Protein 2R5V (pdb70)

Foldseek 3Di:
DQWAFLAWEKEAQDAVVVVVCCCQLQNWWWFWWADDPFWTWTWTDAARYTYIYIYTPDPVDPSVVLCVQANMATAEREIEDADAQVLLVQLVVLPWAFDAHWDAPAVAFTWGKTCAFKRHIYIYGHDPPPDRDDDTRIDGHPPTGRPPNPLRHFNYWQAWEKQAEPPCAVVNQVSCCRNQVWDWDDWDWEDDPQWIKTWIWTAHPNNRYIYIYIYTDPVTDDDDSNLLCVLRVHMHTQEIETEDQDQLSNLVSSVVSPWAWFAFDVVCLVPPCVPDPDDPDDSVSCNVRVWDWDAAPQGIKIKTWTFDPGPSRGHTYMYMYDPGHSDDDRVVVNRRVNSVCVVPVD/DQWAFQAWEKEAQDAVVVVVCCCLQPVWAWAWWADDPFKTWTWTDAANYTYIYIYTPDCPPVSVVLCVQANIATAEREIEDQDDQVLLCQLVVLPWAFDAHWQPLVWTWGKTDAFDRHIYIYTYDPDDRRIDGHHLHFNYWQAWEKEAEPPCQVVNQVSCCRRQVWDFDDWDWADAPQWIKTWTWTAHPNLRYIYIYIYTDPVTDDDDSNLLCVLRVHMHTQEIETEDQDVLVSLVVSVVSPWAWFAFDPVLLVPPVVPDDDDDDDSVSCNVRVWDKFADPQGIKIKTWTFAPGPSRGHTYMYMYDPGHSDDGNVNRNRRVNSVVVVVPD

Sequence (676 aa):
QNFEIDYVEMYVENLEVAAFSWVDKYAFAVAGTSRSADHRSIALRQGQVTLVLTEPTSDRHPAAAYLQTHGDGVADIAMATSDVAAAYEAAVRAGAEAVRAPGQHSAAVTTATIGGFGDVVHTLIQRDGTSAELPPGFTGSMDVTNHGKGDVDLLGIDHFAICLNAGDLGPTVEYYERALGFRQIFDEHIVVGAQAMNSTVVQSASGAVTLTLIEPDRNADPGQIDEFLKDHQGAGVQHIAFNSNDAVRAVKALSERGVEFLKTPGAYYDLLGERITLQTHSLDDLRATNVLADEDHGGQLFQIFTASTHPRHTIFFEVIERQGAGTFGSSNIKALYEAVELERTGQNFEIDYVEMYVENLEVAAFSWVDKYAFAVAGTSRSADHRSIALRQGQVTLVLTEPTSDRHPAAAYLQTHGDGVADIAMATSDVAAAYEAAVRAGAEAVRAPGQHAVTTATIGGFGDVVHTLIQRELPPGFTGSMVDLLGIDHFAICLNAGDLGPTVEYYERALGFRQIFDEHIVVGAQAMNSTVVQSASGAVTLTLIEPDRNADPGQIDEFLKDHQGAGVQHIAFNSNDAVRAVKALSERGVEFLKTPGAYYDLLGERITLQTHSLDDLRATNVLADEDHGGQLFQIFTASTHPRHTIFFEVIERQGAGTFGSSNIKALYEAVELERTG

B-factor: mean 39.35, std 10.29, range [14.5, 80.98]

Radius of gyration: 30.49 Å; Cα contacts (8 Å, |Δi|>4): 1644; chains: 2; bounding box: 96×72×50 Å

Organism: Amycolatopsis orientalis (NCBI:txid31958)

Nearest PDB structures (foldseek):
  2r5v-assembly1_A  TM=1.003E+00  e=2.614E-77  Amycolatopsis orientalis
  2r5v-assembly2_B  TM=9.980E-01  e=3.393E-68  Amycolatopsis orientalis
  7yvv-assembly1_A  TM=9.530E-01  e=2.381E-45  Amycolatopsis sp. Hca4
  1t47-assembly1_B  TM=8.777E-01  e=1.264E-37  Streptomyces avermitilis
  1cjx-assembly1_D  TM=8.954E-01  e=1.662E-30  Pseudomonas fluorescens

Secondary structure (DSSP, 8-state):
---EEEEEEEE-S-HHHHHHHHHHHH--EEEEEEEETTEEEEEEEETTEEEEEEEESSTTSHHHHHHHHHSSEEEEEEEEES-HHHHHHHHHHTT--EEEEEE----PPPEEEEE-STT-EEEEEE--SSS--PPTT-EE-S----TT-TT----EEEEEEEE--TT-HHHHHHHHHHHH--EEEEEEEEEETTEEEEEEEEE-TTS--EEEEEEE-TTSB--HHHHHHHHHTSSEEEEEEEE-S-HHHHHHHHHHTT--B----HHHHHTTTTT---SSS-HHHHHHHT-EEEEETTEEEEEEEBPP-STTS--EEEEEEEEB--S--HHHHHHHHHHHHHHHH-/---EEEEEEEE-S-HHHHHHHHHHHH--EEEEEEE-SSEEEEEEEETTEEEEEEEESSTTSHHHHHHHHHSSEEEEEEEEES-HHHHHHHHHHTT--EEEEEEE---EEEEEE-STT-EEEEEE----TT-EE------EEEEEEEE--TT-HHHHHHHHHHHH--EEEEEEEEEETTEEEEEEEEE-TTS--EEEEEEE-TTSB--HHHHHHHHHTSSEEEEEEEE-S-HHHHHHHHHHTTPPBPP--HHHHHHHHHH---SSS-HHHHHHHT-EEEEETTEEEEEEEB---STTS--EEEEEEEEB--S--HHHHHHHHHHHHHHHH-

InterPro domains:
  IPR004360 Glyoxalase/fosfomycin resistance/dioxygenase domain [PF00903] (158-277)
  IPR005956 4-hydroxyphenylpyruvate dioxygenase [PIRSF009283] (2-348)
  IPR005956 4-hydroxyphenylpyruvate dioxygenase [PTHR11959] (5-348)
  IPR005956 4-hydroxyphenylpyruvate dioxygenase [TIGR01263] (5-350)
  IPR029068 Glyoxalase/Bleomycin resistance protein/Dihydroxybiphenyl dioxygenase [G3DSA:3.10.180.10] (1-152)
  IPR029068 Glyoxalase/Bleomycin resistance protein/Dihydroxybiphenyl dioxygenase [G3DSA:3.10.180.10] (154-357)
  IPR029068 Glyoxalase/Bleomycin resistance protein/Dihydroxybiphenyl dioxygenase [SSF54593] (4-339)
  IPR037523 Vicinal oxygen chelate (VOC), core domain [PS51819] (5-129)
  IPR037523 Vicinal oxygen chelate (VOC), core domain [PS51819] (158-309)
  IPR041735 4-hydroxyphenylpyruvate dioxygenase, C-terminal [cd07250] (156-343)
  IPR041736 4-hydroxyphenylpyruvate dioxygenase, N-terminal [cd08342] (6-141)

Solvent-accessible surface area: 27425 Å² total; per-residue (Å²): 76,96,9,82,39,22,20,0,26,9,25,2,100,59,16,117,97,11,2,102,46,18,20,89,52,15,3,0,8,59,5,5,52,17,172,60,106,40,31,91,3,13,0,0,37,21,46,94,2,4,0,3,0,1,21,21,66,40,135,84,23,92,0,25,69,14,13,156,48,6,8,36,3,3,5,7,0,0,0,11,2,79,76,0,52,50,8,30,90,47,0,44,142,33,4,7,110,55,70,84,57,42,24,97,98,82,131,16,58,34,8,0,9,0,4,19,8,54,68,1,35,0,12,0,0,62,32,123,70,122,75,59,91,32,4,39,44,31,102,56,49,32,112,57,71,26,164,51,96,68,72,2,79,1,67,10,20,20,5,0,0,0,0,4,27,20,40,53,18,47,65,18,13,25,28,0,63,109,9,12,42,4,179,86,57,36,86,35,98,6,67,6,79,68,15,9,2,43,11,13,4,0,39,4,84,47,37,30,0,8,0,15,0,5,19,10,18,145,150,36,86,109,20,18,2,50,78,11,20,143,42,6,103,18,10,0,5,7,5,0,0,1,31,9,101,42,0,7,134,4,6,101,7,0,56,153,64,47,8,81,28,8,62,13,77,37,66,33,4,103,137,2,55,106,97,11,108,40,135,70,28,52,54,104,47,0,94,79,8,39,0,3,1,15,81,24,181,35,20,8,1,0,5,3,3,8,15,19,105,12,121,65,123,7,12,14,23,2,4,0,2,61,73,52,4,44,24,12,6,63,30,0,20,87,12,5,8,66,7,10,48,80,93,91,113,84,73,94,6,82,37,22,22,0,28,10,21,2,100,76,3,91,102,19,5,128,31,21,49,56,64,21,33,4,66,81,6,4,67,24,110,37,5,17,36,65,3,20,0,0,58,20,41,133,1,3,0,3,0,0,37,22,56,12,105,80,25,90,0,28,70,14,14,158,52,5,7,35,2,3,4,8,0,0,0,11,3,78,72,0,57,55,10,30,57,41,0,55,178,43,64,8,117,38,51,36,48,42,16,61,125,122,43,41,21,0,14,0,8,18,11,57,70,2,34,1,12,0,0,71,97,154,32,5,34,61,28,105,59,89,89,58,94,3,63,9,21,18,4,0,0,0,0,3,72,40,56,60,16,48,84,17,15,69,46,0,50,172,4,13,44,5,177,88,56,40,87,38,98,6,64,3,68,74,13,10,1,42,10,14,5,0,36,3,87,45,36,29,0,6,0,14,0,4,18,4,13,145,144,32,83,102,20,19,3,32,69,13,21,132,43,6,106,25,10,0,3,8,4,0,0,2,30,9,103,48,0,5,78,3,5,119,32,0,53,119,96,50,12,88,31,9,60,16,80,38,64,33,0,106,130,2,55,133,94,8,112,40,140,64,25,53,58,103,51,0,88,79,8,38,0,3,0,13,81,30,174,38,22,11,0,0,4,3,2,8,16,19,121,11,118,69,126,6,12,16,20,2,5,0,1,62,72,52,7,42,25,12,3,66,29,0,20,90,12,6,8,69,9,18,43,78,95,95,108,84

CATH classification: 3.10.180.10 (+1 more: 3.10.180.10)

Structure (mmCIF, N/CA/C/O backbone):
data_2R5V
#
_entry.id   2R5V
#
_cell.length_a   106.369
_cell.length_b   106.369
_cell.length_c   75.951
_cell.angle_alpha   90.000
_cell.angle_beta   90.000
_cell.angle_gamma   90.000
#
_symmetry.space_group_name_H-M   'P 41'
#
loop_
_entity.id
_entity.type
_entity.pdbx_description
1 polymer PCZA361.1
2 non-polymer 'COBALT (II) ION'
3 non-polymer '(2S)-hydroxy(4-hydroxyphenyl)ethanoic acid'
4 non-polymer 'PHOSPHATE ION'
5 water water
#
loop_
_atom_site.group_PDB
_atom_site.id
_atom_site.type_symbol
_atom_site.label_atom_id
_atom_site.label_alt_id
_atom_site.label_comp_id
_atom_site.label_asym_id
_atom_site.label_entity_id
_atom_site.label_seq_id
_atom_site.pdbx_PDB_ins_code
_atom_site.Cartn_x
_atom_site.Cartn_y
_atom_site.Cartn_z
_atom_site.occupancy
_atom_site.B_iso_or_equiv
_atom_site.auth_seq_id
_atom_site.auth_comp_id
_atom_site.auth_asym_id
_atom_site.auth_atom_id
_atom_site.pdbx_PDB_model_num
ATOM 1 N N . GLN A 1 2 ? -11.004 51.927 58.586 1.00 63.74 2 GLN A N 1
ATOM 2 C CA . GLN A 1 2 ? -11.759 52.793 57.621 1.00 63.18 2 GLN A CA 1
ATOM 3 C C . GLN A 1 2 ? -13.093 52.147 57.289 1.00 62.32 2 GLN A C 1
ATOM 4 O O . GLN A 1 2 ? -13.340 51.025 57.686 1.00 62.45 2 GLN A O 1
ATOM 5 N N . ASN A 1 3 ? -13.935 52.852 56.535 1.00 61.66 3 ASN A N 1
ATOM 6 C CA . ASN A 1 3 ? -15.259 52.330 56.156 1.00 59.72 3 ASN A CA 1
ATOM 7 C C . ASN A 1 3 ? -15.643 52.563 54.671 1.00 56.30 3 ASN A C 1
ATOM 8 O O . ASN A 1 3 ? -16.431 53.532 54.312 1.00 56.94 3 ASN A O 1
ATOM 13 N N . PHE A 1 4 ? -15.160 51.616 53.853 1.00 48.70 4 PHE A N 1
ATOM 14 C CA . PHE A 1 4 ? -14.869 51.856 52.478 1.00 41.90 4 PHE A CA 1
ATOM 15 C C . PHE A 1 4 ? -16.081 51.828 51.630 1.00 40.66 4 PHE A C 1
ATOM 16 O O . PHE A 1 4 ? -16.934 50.928 51.738 1.00 40.08 4 PHE A O 1
ATOM 24 N N . GLU A 1 5 ? -16.140 52.844 50.775 1.00 39.11 5 GLU A N 1
ATOM 25 C CA . GLU A 1 5 ? -17.116 52.988 49.726 1.00 37.90 5 GLU A CA 1
ATOM 26 C C . GLU A 1 5 ? -16.315 53.227 48.472 1.00 36.32 5 GLU A C 1
ATOM 27 O O . GLU A 1 5 ? -15.210 53.781 48.550 1.00 35.56 5 GLU A O 1
ATOM 33 N N . ILE A 1 6 ? -16.892 52.892 47.305 1.00 35.26 6 ILE A N 1
ATOM 34 C CA . ILE A 1 6 ? -16.260 53.232 46.022 1.00 34.49 6 ILE A CA 1
ATOM 35 C C . ILE A 1 6 ? -16.390 54.723 45.796 1.00 34.70 6 ILE A C 1
ATOM 36 O O . ILE A 1 6 ? -17.469 55.251 45.693 1.00 35.49 6 ILE A O 1
ATOM 41 N N . ASP A 1 7 ? -15.276 55.423 45.798 1.00 34.79 7 ASP A N 1
ATOM 42 C CA . ASP A 1 7 ? -15.309 56.779 45.348 1.00 34.00 7 ASP A CA 1
ATOM 43 C C . ASP A 1 7 ? -15.387 56.828 43.798 1.00 32.56 7 ASP A C 1
ATOM 44 O O . ASP A 1 7 ? -16.270 57.454 43.267 1.00 33.53 7 ASP A O 1
ATOM 49 N N . TYR A 1 8 ? -14.494 56.138 43.081 1.00 30.19 8 TYR A N 1
ATOM 50 C CA . TYR A 1 8 ? -14.515 56.125 41.625 1.00 27.60 8 TYR A CA 1
ATOM 51 C C . TYR A 1 8 ? -13.628 54.962 41.228 1.00 27.45 8 TYR A C 1
ATOM 52 O O . TYR A 1 8 ? -12.807 54.452 42.050 1.00 24.88 8 TYR A O 1
ATOM 61 N N . VAL A 1 9 ? -13.777 54.588 39.945 1.00 26.59 9 VAL A N 1
ATOM 62 C CA . VAL A 1 9 ? -12.978 53.637 39.275 1.00 27.17 9 VAL A CA 1
ATOM 63 C C . VAL A 1 9 ? -12.267 54.373 38.161 1.00 28.10 9 VAL A C 1
ATOM 64 O O . VAL A 1 9 ? -12.918 54.996 37.320 1.00 28.78 9 VAL A O 1
ATOM 68 N N . GLU A 1 10 ? -10.947 54.256 38.119 1.00 27.72 10 GLU A N 1
ATOM 69 C CA . GLU A 1 10 ? -10.151 54.909 37.114 1.00 28.64 10 GLU A CA 1
ATOM 70 C C . GLU A 1 10 ? -9.661 53.898 36.099 1.00 28.70 10 GLU A C 1
ATOM 71 O O . GLU A 1 10 ? -9.030 52.893 36.447 1.00 28.59 10 GLU A O 1
ATOM 77 N N . MET A 1 11 ? -9.972 54.153 34.821 1.00 29.07 11 MET A N 1
ATOM 78 C CA . MET A 1 11 ? -9.337 53.407 33.699 1.00 29.84 11 MET A CA 1
ATOM 79 C C . MET A 1 11 ? -8.338 54.272 32.963 1.00 27.68 11 MET A C 1
ATOM 80 O O . MET A 1 11 ? -8.560 55.488 32.784 1.00 28.15 11 MET A O 1
ATOM 85 N N . TYR A 1 12 ? -7.230 53.663 32.579 1.00 27.19 12 TYR A N 1
ATOM 86 C CA . TYR A 1 12 ? -6.222 54.302 31.737 1.00 26.98 12 TYR A CA 1
ATOM 87 C C . TYR A 1 12 ? -6.601 54.028 30.307 1.00 27.32 12 TYR A C 1
ATOM 88 O O . TYR A 1 12 ? -6.947 52.897 29.974 1.00 25.92 12 TYR A O 1
ATOM 97 N N . VAL A 1 13 ? -6.583 55.071 29.471 1.00 27.16 13 VAL A N 1
ATOM 98 C CA . VAL A 1 13 ? -7.080 54.927 28.098 1.00 28.11 13 VAL A CA 1
ATOM 99 C C . VAL A 1 13 ? -6.098 55.489 27.034 1.00 28.72 13 VAL A C 1
ATOM 100 O O . VAL A 1 13 ? -5.413 56.502 27.293 1.00 27.98 13 VAL A O 1
ATOM 104 N N . GLU A 1 14 ? -6.031 54.824 25.879 1.00 28.77 14 GLU A N 1
ATOM 105 C CA . GLU A 1 14 ? -5.188 55.286 24.740 1.00 32.03 14 GLU A CA 1
ATOM 106 C C . GLU A 1 14 ? -5.726 56.586 24.132 1.00 30.24 14 GLU A C 1
ATOM 107 O O . GLU A 1 14 ? -4.997 57.375 23.595 1.00 30.73 14 GLU A O 1
ATOM 113 N N . ASN A 1 15 ? -7.041 56.707 24.142 1.00 29.63 15 ASN A N 1
ATOM 114 C CA . ASN A 1 15 ? -7.720 57.744 23.429 1.00 29.22 15 ASN A CA 1
ATOM 115 C C . ASN A 1 15 ? -8.934 58.214 24.259 1.00 28.07 15 ASN A C 1
ATOM 116 O O . ASN A 1 15 ? -10.003 57.526 24.369 1.00 28.09 15 ASN A O 1
ATOM 121 N N . LEU A 1 16 ? -8.790 59.402 24.795 1.00 27.17 16 LEU A N 1
ATOM 122 C CA . LEU A 1 16 ? -9.787 59.935 25.700 1.00 28.87 16 LEU A CA 1
ATOM 123 C C . LEU A 1 16 ? -11.190 60.130 25.089 1.00 29.67 16 LEU A C 1
ATOM 124 O O . LEU A 1 16 ? -12.224 59.738 25.697 1.00 30.65 16 LEU A O 1
ATOM 129 N N . GLU A 1 17 ? -11.212 60.723 23.897 1.00 28.68 17 GLU A N 1
ATOM 130 C CA . GLU A 1 17 ? -12.456 61.105 23.242 1.00 30.25 17 GLU A CA 1
ATOM 131 C C . GLU A 1 17 ? -13.181 59.853 22.691 1.00 29.95 17 GLU A C 1
ATOM 132 O O . GLU A 1 17 ? -14.378 59.800 22.754 1.00 30.81 17 GLU A O 1
ATOM 138 N N . VAL A 1 18 ? -12.456 58.813 22.273 1.00 29.60 18 VAL A N 1
ATOM 139 C CA . VAL A 1 18 ? -13.081 57.591 21.867 1.00 30.12 18 VAL A CA 1
ATOM 140 C C . VAL A 1 18 ? -13.645 56.888 23.120 1.00 30.51 18 VAL A C 1
ATOM 141 O O . VAL A 1 18 ? -14.781 56.377 23.099 1.00 32.00 18 VAL A O 1
ATOM 145 N N . ALA A 1 19 ? -12.884 56.844 24.223 1.00 29.86 19 ALA A N 1
ATOM 146 C CA . ALA A 1 19 ? -13.368 56.098 25.391 1.00 28.39 19 ALA A CA 1
ATOM 147 C C . ALA A 1 19 ? -14.538 56.790 26.073 1.00 28.76 19 ALA A C 1
ATOM 148 O O . ALA A 1 19 ? -15.515 56.144 26.458 1.00 30.50 19 ALA A O 1
ATOM 150 N N . ALA A 1 20 ? -14.467 58.100 26.203 1.00 28.34 20 ALA A N 1
ATOM 151 C CA . ALA A 1 20 ? -15.469 58.846 26.942 1.00 29.94 20 ALA A CA 1
ATOM 152 C C . ALA A 1 20 ? -16.834 58.695 26.255 1.00 32.17 20 ALA A C 1
ATOM 153 O O . ALA A 1 20 ? -17.882 58.460 26.912 1.00 32.59 20 ALA A O 1
ATOM 155 N N . PHE A 1 21 ? -16.821 58.812 24.924 1.00 32.24 21 PHE A N 1
ATOM 156 C CA . PHE A 1 21 ? -18.074 58.798 24.182 1.00 32.67 21 PHE A CA 1
ATOM 157 C C . PHE A 1 21 ? -18.537 57.421 23.893 1.00 32.94 21 PHE A C 1
ATOM 158 O O . PHE A 1 21 ? -19.680 57.228 23.593 1.00 34.19 21 PHE A O 1
ATOM 166 N N . SER A 1 22 ? -17.677 56.438 24.068 1.00 34.00 22 SER A N 1
ATOM 167 C CA . SER A 1 22 ? -18.151 55.061 24.058 1.00 34.66 22 SER A CA 1
ATOM 168 C C . SER A 1 22 ? -19.041 54.788 25.305 1.00 34.73 22 SER A C 1
ATOM 169 O O . SER A 1 22 ? -20.101 54.183 25.216 1.00 33.34 22 SER A O 1
ATOM 172 N N . TRP A 1 23 ? -18.636 55.318 26.464 1.00 33.99 23 TRP A N 1
ATOM 173 C CA . TRP A 1 23 ? -19.431 55.191 27.704 1.00 31.92 23 TRP A CA 1
ATOM 174 C C . TRP A 1 23 ? -20.691 56.074 27.670 1.00 31.89 23 TRP A C 1
ATOM 175 O O . TRP A 1 23 ? -21.772 55.634 28.077 1.00 28.54 23 TRP A O 1
ATOM 186 N N . VAL A 1 24 ? -20.542 57.327 27.241 1.00 31.98 24 VAL A N 1
ATOM 187 C CA . VAL A 1 24 ? -21.716 58.162 26.952 1.00 33.50 24 VAL A CA 1
ATOM 188 C C . VAL A 1 24 ? -22.742 57.516 25.983 1.00 35.00 24 VAL A C 1
ATOM 189 O O . VAL A 1 24 ? -23.909 57.369 26.309 1.00 35.76 24 VAL A O 1
ATOM 193 N N . ASP A 1 25 ? -22.289 57.109 24.811 1.00 37.40 25 ASP A N 1
ATOM 194 C CA . ASP A 1 25 ? -23.174 56.638 23.738 1.00 39.88 25 ASP A CA 1
ATOM 195 C C . ASP A 1 25 ? -23.762 55.242 23.982 1.00 38.45 25 ASP A C 1
ATOM 196 O O . ASP A 1 25 ? -24.969 55.087 23.966 1.00 39.07 25 ASP A O 1
ATOM 201 N N . LYS A 1 26 ? -22.923 54.246 24.207 1.00 37.10 26 LYS A N 1
ATOM 202 C CA . LYS A 1 26 ? -23.383 52.872 24.466 1.00 36.36 26 LYS A CA 1
ATOM 203 C C . LYS A 1 26 ? -24.057 52.682 25.829 1.00 35.76 26 LYS A C 1
ATOM 204 O O . LYS A 1 26 ? -25.111 52.005 25.913 1.00 36.98 26 LYS A O 1
ATOM 210 N N . TYR A 1 27 ? -23.547 53.325 26.882 1.00 33.94 27 TYR A N 1
ATOM 211 C CA . TYR A 1 27 ? -24.034 53.046 28.238 1.00 32.53 27 TYR A CA 1
ATOM 212 C C . TYR A 1 27 ? -24.737 54.154 28.948 1.00 32.92 27 TYR A C 1
ATOM 213 O O . TYR A 1 27 ? -25.142 53.950 30.098 1.00 33.37 27 TYR A O 1
ATOM 222 N N . ALA A 1 28 ? -24.847 55.327 28.314 1.00 32.53 28 ALA A N 1
ATOM 223 C CA . ALA A 1 28 ? -25.612 56.483 28.860 1.00 32.40 28 ALA A CA 1
ATOM 224 C C . ALA A 1 28 ? -24.985 57.170 30.078 1.00 32.23 28 ALA A C 1
ATOM 225 O O . ALA A 1 28 ? -25.650 57.870 30.816 1.00 34.45 28 ALA A O 1
ATOM 227 N N . PHE A 1 29 ? -23.692 57.047 30.276 1.00 31.65 29 PHE A N 1
ATOM 228 C CA . PHE A 1 29 ? -23.010 57.942 31.222 1.00 30.07 29 PHE A CA 1
ATOM 229 C C . PHE A 1 29 ? -23.146 59.393 30.881 1.00 31.20 29 PHE A C 1
ATOM 230 O O . PHE A 1 29 ? -23.459 59.724 29.733 1.00 31.92 29 PHE A O 1
ATOM 238 N N . ALA A 1 30 ? -22.942 60.272 31.879 1.00 30.99 30 ALA A N 1
ATOM 239 C CA . ALA A 1 30 ? -22.923 61.699 31.730 1.00 29.66 30 ALA A CA 1
ATOM 240 C C . ALA A 1 30 ? -21.530 62.152 32.026 1.00 31.49 30 ALA A C 1
ATOM 241 O O . ALA A 1 30 ? -20.901 61.593 32.958 1.00 29.70 30 ALA A O 1
ATOM 243 N N . VAL A 1 31 ? -21.085 63.213 31.316 1.00 31.39 31 VAL A N 1
ATOM 244 C CA . VAL A 1 31 ? -19.853 63.926 31.634 1.00 31.32 31 VAL A CA 1
ATOM 245 C C . VAL A 1 31 ? -20.001 64.934 32.775 1.00 33.52 31 VAL A C 1
ATOM 246 O O . VAL A 1 31 ? -20.765 65.913 32.707 1.00 32.94 31 VAL A O 1
ATOM 250 N N . ALA A 1 32 ? -19.182 64.709 33.815 1.00 34.35 32 ALA A N 1
ATOM 251 C CA . ALA A 1 32 ? -19.294 65.392 35.095 1.00 33.86 32 ALA A CA 1
ATOM 252 C C . ALA A 1 32 ? -18.189 66.406 35.288 1.00 33.60 32 ALA A C 1
ATOM 253 O O . ALA A 1 32 ? -18.434 67.492 35.796 1.00 36.17 32 ALA A O 1
ATOM 255 N N . GLY A 1 33 ? -16.971 66.095 34.880 1.00 32.86 33 GLY A N 1
ATOM 256 C CA . GLY A 1 33 ? -15.863 67.000 35.159 1.00 31.65 33 GLY A CA 1
ATOM 257 C C . GLY A 1 33 ? -14.649 66.594 34.409 1.00 31.06 33 GLY A C 1
ATOM 258 O O . GLY A 1 33 ? -14.628 65.564 33.803 1.00 31.94 33 GLY A O 1
ATOM 259 N N . THR A 1 34 ? -13.619 67.414 34.450 1.00 32.33 34 THR A N 1
ATOM 260 C CA . THR A 1 34 ? -12.381 67.148 33.751 1.00 33.32 34 THR A CA 1
ATOM 261 C C . THR A 1 34 ? -11.171 67.545 34.615 1.00 33.37 34 THR A C 1
ATOM 262 O O . THR A 1 34 ? -11.250 68.364 35.555 1.00 31.36 34 THR A O 1
ATOM 266 N N . SER A 1 35 ? -10.035 66.962 34.278 1.00 32.52 35 SER A N 1
ATOM 267 C CA . SER A 1 35 ? -8.849 67.320 34.994 1.00 34.31 35 SER A CA 1
ATOM 268 C C . SER A 1 35 ? -7.755 67.169 34.002 1.00 33.94 35 SER A C 1
ATOM 269 O O . SER A 1 35 ? -7.756 66.190 33.234 1.00 35.28 35 SER A O 1
ATOM 272 N N . ARG A 1 36 ? -6.834 68.119 34.024 1.00 34.55 36 ARG A N 1
ATOM 273 C CA . ARG A 1 36 ? -5.744 68.215 33.039 1.00 36.36 36 ARG A CA 1
ATOM 274 C C . ARG A 1 36 ? -4.516 68.686 33.749 1.00 37.39 36 ARG A C 1
ATOM 275 O O . ARG A 1 36 ? -4.607 69.491 34.659 1.00 35.82 36 ARG A O 1
ATOM 283 N N . SER A 1 37 ? -3.359 68.159 33.361 1.00 38.63 37 SER A N 1
ATOM 284 C CA . SER A 1 37 ? -2.114 68.763 33.788 1.00 39.49 37 SER A CA 1
ATOM 285 C C . SER A 1 37 ? -1.120 68.599 32.639 1.00 39.72 37 SER A C 1
ATOM 286 O O . SER A 1 37 ? -1.452 68.036 31.609 1.00 38.57 37 SER A O 1
ATOM 289 N N . ALA A 1 38 ? 0.093 69.099 32.812 1.00 39.62 38 ALA A N 1
ATOM 290 C CA . ALA A 1 38 ? 1.166 68.810 31.870 1.00 40.69 38 ALA A CA 1
ATOM 291 C C . ALA A 1 38 ? 1.324 67.319 31.491 1.00 39.90 38 ALA A C 1
ATOM 292 O O . ALA A 1 38 ? 1.918 67.018 30.469 1.00 40.73 38 ALA A O 1
ATOM 294 N N . ASP A 1 39 ? 0.819 66.377 32.295 1.00 38.88 39 ASP A N 1
ATOM 295 C CA . ASP A 1 39 ? 1.044 64.965 31.947 1.00 38.02 39 ASP A CA 1
ATOM 296 C C . ASP A 1 39 ? -0.178 64.093 31.711 1.00 36.03 39 ASP A C 1
ATOM 297 O O . ASP A 1 39 ? -0.030 62.917 31.399 1.00 35.69 39 ASP A O 1
ATOM 302 N N . HIS A 1 40 ? -1.386 64.640 31.766 1.00 33.17 40 HIS A N 1
ATOM 303 C CA . HIS A 1 40 ? -2.535 63.762 31.461 1.00 32.85 40 HIS A CA 1
ATOM 304 C C . HIS A 1 40 ? -3.748 64.617 31.052 1.00 31.26 40 HIS A C 1
ATOM 305 O O . HIS A 1 40 ? -3.794 65.790 31.332 1.00 29.70 40 HIS A O 1
ATOM 312 N N . ARG A 1 41 ? -4.746 63.989 30.446 1.00 29.47 41 ARG A N 1
ATOM 313 C CA . ARG A 1 41 ? -6.055 64.593 30.407 1.00 28.64 41 ARG A CA 1
ATOM 314 C C . ARG A 1 41 ? -7.098 63.530 30.899 1.00 27.57 41 ARG A C 1
ATOM 315 O O . ARG A 1 41 ? -7.026 62.404 30.523 1.00 26.55 41 ARG A O 1
ATOM 323 N N . SER A 1 42 ? -8.092 63.932 31.695 1.00 27.88 42 SER A N 1
ATOM 324 C CA . SER A 1 42 ? -9.020 62.987 32.328 1.00 28.30 42 SER A CA 1
ATOM 325 C C . SER A 1 42 ? -10.378 63.534 32.281 1.00 28.01 42 SER A C 1
ATOM 326 O O . SER A 1 42 ? -10.560 64.739 32.306 1.00 29.86 42 SER A O 1
ATOM 329 N N . ILE A 1 43 ? -11.331 62.637 32.257 1.00 28.60 43 ILE A N 1
ATOM 330 C CA . ILE A 1 43 ? -12.716 63.006 32.434 1.00 30.12 43 ILE A CA 1
ATOM 331 C C . ILE A 1 43 ? -13.335 62.108 33.547 1.00 29.07 43 ILE A C 1
ATOM 332 O O . ILE A 1 43 ? -12.950 60.929 33.713 1.00 27.34 43 ILE A O 1
ATOM 337 N N . ALA A 1 44 ? -14.274 62.697 34.267 1.00 27.82 44 ALA A N 1
ATOM 338 C CA . ALA A 1 44 ? -15.098 62.030 35.222 1.00 28.60 44 ALA A CA 1
ATOM 339 C C . ALA A 1 44 ? -16.475 61.838 34.638 1.00 28.85 44 ALA A C 1
ATOM 340 O O . ALA A 1 44 ? -17.170 62.788 34.332 1.00 29.72 44 ALA A O 1
ATOM 342 N N . LEU A 1 45 ? -16.886 60.602 34.497 1.00 30.20 45 LEU A N 1
ATOM 343 C CA . LEU A 1 45 ? -18.244 60.258 34.002 1.00 31.16 45 LEU A CA 1
ATOM 344 C C . LEU A 1 45 ? -19.108 59.781 35.177 1.00 32.80 45 LEU A C 1
ATOM 345 O O . LEU A 1 45 ? -18.569 59.191 36.152 1.00 34.00 45 LEU A O 1
ATOM 350 N N . ARG A 1 46 ? -20.423 59.968 35.075 1.00 33.00 46 ARG A N 1
ATOM 351 C CA . ARG A 1 46 ? -21.351 59.701 36.186 1.00 35.08 46 ARG A CA 1
ATOM 352 C C . ARG A 1 46 ? -22.632 58.991 35.637 1.00 35.33 46 ARG A C 1
ATOM 353 O O . ARG A 1 46 ? -23.161 59.367 34.569 1.00 35.00 46 ARG A O 1
ATOM 361 N N . GLN A 1 47 ? -23.092 57.943 36.315 1.00 34.66 47 GLN A N 1
ATOM 362 C CA . GLN A 1 47 ? -24.474 57.435 36.189 1.00 35.42 47 GLN A CA 1
ATOM 363 C C . GLN A 1 47 ? -24.910 56.714 37.493 1.00 36.78 47 GLN A C 1
ATOM 364 O O . GLN A 1 47 ? -24.250 55.758 37.926 1.00 36.51 47 GLN A O 1
ATOM 370 N N . GLY A 1 48 ? -26.001 57.161 38.115 1.00 38.32 48 GLY A N 1
ATOM 371 C CA . GLY A 1 48 ? -26.435 56.614 39.414 1.00 37.58 48 GLY A CA 1
ATOM 372 C C . GLY A 1 48 ? -25.291 56.863 40.342 1.00 38.86 48 GLY A C 1
ATOM 373 O O . GLY A 1 48 ? -24.797 58.001 40.409 1.00 39.41 48 GLY A O 1
ATOM 374 N N . GLN A 1 49 ? -24.813 55.803 41.014 1.00 39.12 49 GLN A N 1
ATOM 375 C CA . GLN A 1 49 ? -23.655 55.915 41.955 1.00 39.45 49 GLN A CA 1
ATOM 376 C C . GLN A 1 49 ? -22.280 55.559 41.384 1.00 38.54 49 GLN A C 1
ATOM 377 O O . GLN A 1 49 ? -21.302 55.578 42.160 1.00 40.64 49 GLN A O 1
ATOM 380 N N . VAL A 1 50 ? -22.192 55.222 40.080 1.00 36.74 50 VAL A N 1
ATOM 381 C CA . VAL A 1 50 ? -20.932 54.908 39.394 1.00 33.19 50 VAL A CA 1
ATOM 382 C C . VAL A 1 50 ? -20.272 56.253 39.012 1.00 33.57 50 VAL A C 1
ATOM 383 O O . VAL A 1 50 ? -20.878 57.092 38.280 1.00 31.08 50 VAL A O 1
ATOM 387 N N . THR A 1 51 ? -19.030 56.452 39.491 1.00 32.24 51 THR A N 1
ATOM 388 C CA . THR A 1 51 ? -18.153 57.451 38.932 1.00 31.14 51 THR A CA 1
ATOM 389 C C . THR A 1 51 ? -17.020 56.725 38.236 1.00 30.97 51 THR A C 1
ATOM 390 O O . THR A 1 51 ? -16.231 56.011 38.869 1.00 29.09 51 THR A O 1
ATOM 394 N N . LEU A 1 52 ? -16.944 56.898 36.915 1.00 31.52 52 LEU A N 1
ATOM 395 C CA . LEU A 1 52 ? -15.849 56.330 36.133 1.00 31.52 52 LEU A CA 1
ATOM 396 C C . LEU A 1 52 ? -14.917 57.470 35.782 1.00 31.06 52 LEU A C 1
ATOM 397 O O . LEU A 1 52 ? -15.384 58.507 35.242 1.00 30.91 52 LEU A O 1
ATOM 402 N N . VAL A 1 53 ? -13.628 57.308 36.069 1.00 28.72 53 VAL A N 1
ATOM 403 C CA . VAL A 1 53 ? -12.631 58.269 35.580 1.00 27.85 53 VAL A CA 1
ATOM 404 C C . VAL A 1 53 ? -11.878 57.642 34.442 1.00 26.94 53 VAL A C 1
ATOM 405 O O . VAL A 1 53 ? -11.471 56.490 34.539 1.00 27.37 53 VAL A O 1
ATOM 409 N N . LEU A 1 54 ? -11.701 58.393 33.349 1.00 27.05 54 LEU A N 1
ATOM 410 C CA . LEU A 1 54 ? -10.842 57.977 32.198 1.00 26.87 54 LEU A CA 1
ATOM 411 C C . LEU A 1 54 ? -9.661 58.904 32.108 1.00 26.61 54 LEU A C 1
ATOM 412 O O . LEU A 1 54 ? -9.861 60.108 32.094 1.00 28.34 54 LEU A O 1
ATOM 417 N N . THR A 1 55 ? -8.446 58.336 32.031 1.00 26.28 55 THR A N 1
ATOM 418 C CA . THR A 1 55 ? -7.219 59.098 32.035 1.00 27.45 55 THR A CA 1
ATOM 419 C C . THR A 1 55 ? -6.308 58.709 30.884 1.00 27.19 55 THR A C 1
ATOM 420 O O . THR A 1 55 ? -5.940 57.572 30.780 1.00 26.38 55 THR A O 1
ATOM 424 N N . GLU A 1 56 ? -5.965 59.687 30.042 1.00 27.93 56 GLU A N 1
ATOM 425 C CA . GLU A 1 56 ? -5.008 59.492 28.979 1.00 29.98 56 GLU A CA 1
ATOM 426 C C . GLU A 1 56 ? -3.707 60.259 29.365 1.00 28.99 56 GLU A C 1
ATOM 427 O O . GLU A 1 56 ? -3.766 61.453 29.645 1.00 28.91 56 GLU A O 1
ATOM 433 N N . PRO A 1 57 ? -2.540 59.564 29.402 1.00 30.33 57 PRO A N 1
ATOM 434 C CA . PRO A 1 57 ? -1.214 60.160 29.673 1.00 31.10 57 PRO A CA 1
ATOM 435 C C . PRO A 1 57 ? -0.804 60.995 28.442 1.00 33.32 57 PRO A C 1
ATOM 436 O O . PRO A 1 57 ? -1.047 60.570 27.293 1.00 33.34 57 PRO A O 1
ATOM 440 N N . THR A 1 58 ? -0.210 62.165 28.643 1.00 36.27 58 THR A N 1
ATOM 441 C CA . THR A 1 58 ? 0.257 62.958 27.495 1.00 38.68 58 THR A CA 1
ATOM 442 C C . THR A 1 58 ? 1.748 63.186 27.656 1.00 41.69 58 THR A C 1
ATOM 443 O O . THR A 1 58 ? 2.356 63.930 26.884 1.00 42.89 58 THR A O 1
ATOM 447 N N . SER A 1 59 ? 2.316 62.550 28.688 1.00 43.72 59 SER A N 1
ATOM 448 C CA . SER A 1 59 ? 3.731 62.503 28.915 1.00 45.12 59 SER A CA 1
ATOM 449 C C . SER A 1 59 ? 4.122 61.104 29.431 1.00 46.35 59 SER A C 1
ATOM 450 O O . SER A 1 59 ? 3.350 60.395 30.118 1.00 45.70 59 SER A O 1
ATOM 453 N N . ASP A 1 60 ? 5.307 60.678 29.037 1.00 48.36 60 ASP A N 1
ATOM 454 C CA . ASP A 1 60 ? 5.924 59.490 29.604 1.00 50.54 60 ASP A CA 1
ATOM 455 C C . ASP A 1 60 ? 6.242 59.558 31.128 1.00 49.99 60 ASP A C 1
ATOM 456 O O . ASP A 1 60 ? 6.452 58.550 31.749 1.00 50.12 60 ASP A O 1
ATOM 461 N N . ARG A 1 61 ? 6.227 60.741 31.727 1.00 49.71 61 ARG A N 1
ATOM 462 C CA . ARG A 1 61 ? 6.185 60.877 33.202 1.00 49.85 61 ARG A CA 1
ATOM 463 C C . ARG A 1 61 ? 5.010 60.116 33.865 1.00 48.46 61 ARG A C 1
ATOM 464 O O . ARG A 1 61 ? 5.187 59.507 34.924 1.00 49.87 61 ARG A O 1
ATOM 466 N N . HIS A 1 62 ? 3.805 60.219 33.288 1.00 44.71 62 HIS A N 1
ATOM 467 C CA . HIS A 1 62 ? 2.606 59.636 33.896 1.00 40.32 62 HIS A CA 1
ATOM 468 C C . HIS A 1 62 ? 2.652 58.088 33.953 1.00 38.12 62 HIS A C 1
ATOM 469 O O . HIS A 1 62 ? 2.997 57.452 32.933 1.00 37.63 62 HIS A O 1
ATOM 476 N N . PRO A 1 63 ? 2.249 57.472 35.120 1.00 35.56 63 PRO A N 1
ATOM 477 C CA . PRO A 1 63 ? 2.268 55.978 35.150 1.00 34.48 63 PRO A CA 1
ATOM 478 C C . PRO A 1 63 ? 1.362 55.255 34.082 1.00 33.41 63 PRO A C 1
ATOM 479 O O . PRO A 1 63 ? 1.615 54.088 33.796 1.00 33.10 63 PRO A O 1
ATOM 483 N N . ALA A 1 64 ? 0.338 55.925 33.528 1.00 32.08 64 ALA A N 1
ATOM 484 C CA . ALA A 1 64 ? -0.470 55.347 32.414 1.00 32.33 64 ALA A CA 1
ATOM 485 C C . ALA A 1 64 ? 0.302 55.001 31.156 1.00 31.88 64 ALA A C 1
ATOM 486 O O . ALA A 1 64 ? -0.103 54.099 30.446 1.00 33.36 64 ALA A O 1
ATOM 488 N N . ALA A 1 65 ? 1.390 55.716 30.843 1.00 32.81 65 ALA A N 1
ATOM 489 C CA . ALA A 1 65 ? 2.163 55.399 29.605 1.00 33.09 65 ALA A CA 1
ATOM 490 C C . ALA A 1 65 ? 2.664 53.981 29.609 1.00 32.83 65 ALA A C 1
ATOM 491 O O . ALA A 1 65 ? 2.394 53.218 28.694 1.00 34.33 65 ALA A O 1
ATOM 493 N N . ALA A 1 66 ? 3.322 53.601 30.710 1.00 33.41 66 ALA A N 1
ATOM 494 C CA . ALA A 1 66 ? 3.821 52.244 30.909 1.00 32.11 66 ALA A CA 1
ATOM 495 C C . ALA A 1 66 ? 2.689 51.243 31.083 1.00 31.43 66 ALA A C 1
ATOM 496 O O . ALA A 1 66 ? 2.770 50.116 30.571 1.00 32.09 66 ALA A O 1
ATOM 498 N N . TYR A 1 67 ? 1.628 51.637 31.785 1.00 29.87 67 TYR A N 1
ATOM 499 C CA . TYR A 1 67 ? 0.442 50.766 31.885 1.00 29.60 67 TYR A CA 1
ATOM 500 C C . TYR A 1 67 ? -0.165 50.438 30.502 1.00 28.82 67 TYR A C 1
ATOM 501 O O . TYR A 1 67 ? -0.441 49.278 30.206 1.00 28.69 67 TYR A O 1
ATOM 510 N N . LEU A 1 68 ? -0.357 51.451 29.653 1.00 28.76 68 LEU A N 1
ATOM 511 C CA . LEU A 1 68 ? -1.002 51.231 28.320 1.00 28.94 68 LEU A CA 1
ATOM 512 C C . LEU A 1 68 ? -0.121 50.383 27.401 1.00 30.41 68 LEU A C 1
ATOM 513 O O . LEU A 1 68 ? -0.594 49.536 26.665 1.00 31.91 68 LEU A O 1
ATOM 518 N N . GLN A 1 69 ? 1.179 50.572 27.496 1.00 32.31 69 GLN A N 1
ATOM 519 C CA . GLN A 1 69 ? 2.102 49.748 26.764 1.00 35.01 69 GLN A CA 1
ATOM 520 C C . GLN A 1 69 ? 2.046 48.271 27.178 1.00 34.60 69 GLN A C 1
ATOM 521 O O . GLN A 1 69 ? 2.148 47.372 26.318 1.00 34.36 69 GLN A O 1
ATOM 527 N N . THR A 1 70 ? 1.843 48.008 28.477 1.00 33.61 70 THR A N 1
ATOM 528 C CA . THR A 1 70 ? 1.698 46.606 28.964 1.00 31.56 70 THR A CA 1
ATOM 529 C C . THR A 1 70 ? 0.366 45.975 28.675 1.00 31.54 70 THR A C 1
ATOM 530 O O . THR A 1 70 ? 0.335 44.792 28.266 1.00 32.09 70 THR A O 1
ATOM 534 N N . HIS A 1 71 ? -0.727 46.744 28.854 1.00 30.89 71 HIS A N 1
ATOM 535 C CA . HIS A 1 71 ? -2.088 46.170 28.998 1.00 31.26 71 HIS A CA 1
ATOM 536 C C . HIS A 1 71 ? -3.116 46.634 27.915 1.00 32.33 71 HIS A C 1
ATOM 537 O O . HIS A 1 71 ? -4.189 46.011 27.745 1.00 32.48 71 HIS A O 1
ATOM 544 N N . GLY A 1 72 ? -2.807 47.711 27.185 1.00 32.56 72 GLY A N 1
ATOM 545 C CA . GLY A 1 72 ? -3.892 48.446 26.469 1.00 31.88 72 GLY A CA 1
ATOM 546 C C . GLY A 1 72 ? -4.743 49.091 27.594 1.00 30.87 72 GLY A C 1
ATOM 547 O O . GLY A 1 72 ? -4.273 49.156 28.729 1.00 29.92 72 GLY A O 1
ATOM 548 N N . ASP A 1 73 ? -5.943 49.580 27.270 1.00 29.61 73 ASP A N 1
ATOM 549 C CA . ASP A 1 73 ? -6.874 50.218 28.239 1.00 29.94 73 ASP A CA 1
ATOM 550 C C . ASP A 1 73 ? -7.179 49.226 29.375 1.00 29.26 73 ASP A C 1
ATOM 551 O O . ASP A 1 73 ? -7.253 48.022 29.153 1.00 28.28 73 ASP A O 1
ATOM 556 N N . GLY A 1 74 ? -7.344 49.721 30.590 1.00 28.71 74 GLY A N 1
ATOM 557 C CA . GLY A 1 74 ? -7.831 48.874 31.651 1.00 27.48 74 GLY A CA 1
ATOM 558 C C . GLY A 1 74 ? -7.989 49.639 32.920 1.00 27.02 74 GLY A C 1
ATOM 559 O O . GLY A 1 74 ? -7.634 50.796 32.999 1.00 27.72 74 GLY A O 1
ATOM 560 N N . VAL A 1 75 ? -8.501 48.961 33.931 1.00 27.25 75 VAL A N 1
ATOM 561 C CA . VAL A 1 75 ? -8.692 49.546 35.242 1.00 27.33 75 VAL A CA 1
ATOM 562 C C . VAL A 1 75 ? -7.342 49.668 35.922 1.00 27.78 75 VAL A C 1
ATOM 563 O O . VAL A 1 75 ? -6.560 48.705 35.961 1.00 27.76 75 VAL A O 1
ATOM 567 N N . ALA A 1 76 ? -7.056 50.870 36.408 1.00 27.57 76 ALA A N 1
ATOM 568 C CA . ALA A 1 76 ? -5.791 51.128 37.075 1.00 27.94 76 ALA A CA 1
ATOM 569 C C . ALA A 1 76 ? -5.916 51.454 38.593 1.00 28.01 76 ALA A C 1
ATOM 570 O O . ALA A 1 76 ? -4.947 51.354 39.293 1.00 30.34 76 ALA A O 1
ATOM 572 N N . ASP A 1 77 ? -7.056 51.946 39.051 1.00 27.99 77 ASP A N 1
ATOM 573 C CA . ASP A 1 77 ? -7.262 52.442 40.414 1.00 28.64 77 ASP A CA 1
ATOM 574 C C . ASP A 1 77 ? -8.734 52.185 40.773 1.00 27.67 77 ASP A C 1
ATOM 575 O O . ASP A 1 77 ? -9.649 52.692 40.114 1.00 28.34 77 ASP A O 1
ATOM 580 N N . ILE A 1 78 ? -8.962 51.395 41.805 1.00 26.73 78 ILE A N 1
ATOM 581 C CA . ILE A 1 78 ? -10.278 51.381 42.455 1.00 26.72 78 ILE A CA 1
ATOM 582 C C . ILE A 1 78 ? -10.229 52.260 43.710 1.00 26.16 78 ILE A C 1
ATOM 583 O O . ILE A 1 78 ? -9.669 51.881 44.711 1.00 27.31 78 ILE A O 1
ATOM 588 N N . ALA A 1 79 ? -10.721 53.471 43.618 1.00 25.38 79 ALA A N 1
ATOM 589 C CA . ALA A 1 79 ? -10.490 54.437 44.638 1.00 26.95 79 ALA A CA 1
ATOM 590 C C . ALA A 1 79 ? -11.544 54.277 45.689 1.00 28.27 79 ALA A C 1
ATOM 591 O O . ALA A 1 79 ? -12.741 54.189 45.323 1.00 27.48 79 ALA A O 1
ATOM 593 N N . MET A 1 80 ? -11.143 54.303 46.977 1.00 28.96 80 MET A N 1
ATOM 594 C CA . MET A 1 80 ? -12.123 54.123 48.068 1.00 29.97 80 MET A CA 1
ATOM 595 C C . MET A 1 80 ? -12.276 55.293 49.012 1.00 29.94 80 MET A C 1
ATOM 596 O O . MET A 1 80 ? -11.295 55.838 49.532 1.00 27.65 80 MET A O 1
ATOM 601 N N . ALA A 1 81 ? -13.531 55.703 49.215 1.00 30.81 81 ALA A N 1
ATOM 602 C CA . ALA A 1 81 ? -13.855 56.770 50.184 1.00 31.77 81 ALA A CA 1
ATOM 603 C C . ALA A 1 81 ? -13.777 56.217 51.628 1.00 33.20 81 ALA A C 1
ATOM 604 O O . ALA A 1 81 ? -14.281 55.119 51.899 1.00 31.46 81 ALA A O 1
ATOM 606 N N . THR A 1 82 ? -13.114 56.964 52.526 1.00 34.73 82 THR A N 1
ATOM 607 C CA . THR A 1 82 ? -13.080 56.607 53.934 1.00 35.87 82 THR A CA 1
ATOM 608 C C . THR A 1 82 ? -13.112 57.898 54.763 1.00 36.84 82 THR A C 1
ATOM 609 O O . THR A 1 82 ? -12.674 58.915 54.274 1.00 35.30 82 THR A O 1
ATOM 613 N N . SER A 1 83 ? -13.580 57.853 56.018 1.00 37.90 83 SER A N 1
ATOM 614 C CA . SER A 1 83 ? -13.560 59.093 56.853 1.00 39.74 83 SER A CA 1
ATOM 615 C C . SER A 1 83 ? -12.195 59.550 57.389 1.00 39.60 83 SER A C 1
ATOM 616 O O . SER A 1 83 ? -11.998 60.742 57.606 1.00 40.86 83 SER A O 1
ATOM 619 N N . ASP A 1 84 ? -11.235 58.648 57.548 1.00 38.44 84 ASP A N 1
ATOM 620 C CA . ASP A 1 84 ? -9.907 59.047 58.037 1.00 37.71 84 ASP A CA 1
ATOM 621 C C . ASP A 1 84 ? -8.827 58.311 57.202 1.00 36.27 84 ASP A C 1
ATOM 622 O O . ASP A 1 84 ? -8.485 57.138 57.451 1.00 34.59 84 ASP A O 1
ATOM 627 N N . VAL A 1 85 ? -8.309 59.003 56.191 1.00 34.23 85 VAL A N 1
ATOM 628 C CA . VAL A 1 85 ? -7.348 58.422 55.303 1.00 33.62 85 VAL A CA 1
ATOM 629 C C . VAL A 1 85 ? -5.985 58.086 55.949 1.00 33.62 85 VAL A C 1
ATOM 630 O O . VAL A 1 85 ? -5.391 57.063 55.631 1.00 32.11 85 VAL A O 1
ATOM 634 N N . ALA A 1 86 ? -5.463 58.990 56.797 1.00 34.77 86 ALA A N 1
ATOM 635 C CA . ALA A 1 86 ? -4.149 58.811 57.449 1.00 33.99 86 ALA A CA 1
ATOM 636 C C . ALA A 1 86 ? -4.201 57.568 58.314 1.00 33.33 86 ALA A C 1
ATOM 637 O O . ALA A 1 86 ? -3.274 56.775 58.269 1.00 34.96 86 ALA A O 1
ATOM 639 N N . ALA A 1 87 ? -5.298 57.377 59.046 1.00 32.90 87 ALA A N 1
ATOM 640 C CA . ALA A 1 87 ? -5.538 56.165 59.841 1.00 32.91 87 ALA A CA 1
ATOM 641 C C . ALA A 1 87 ? -5.630 54.902 59.042 1.00 32.55 87 ALA A C 1
ATOM 642 O O . ALA A 1 87 ? -5.028 53.907 59.406 1.00 32.80 87 ALA A O 1
ATOM 644 N N . ALA A 1 88 ? -6.492 54.906 58.025 1.00 31.83 88 ALA A N 1
ATOM 645 C CA . ALA A 1 88 ? -6.644 53.787 57.105 1.00 30.52 88 ALA A CA 1
ATOM 646 C C . ALA A 1 88 ? -5.294 53.385 56.432 1.00 30.56 88 ALA A C 1
ATOM 647 O O . ALA A 1 88 ? -4.983 52.220 56.367 1.00 31.29 88 ALA A O 1
ATOM 649 N N . TYR A 1 89 ? -4.527 54.349 55.932 1.00 29.95 89 TYR A N 1
ATOM 650 C CA . TYR A 1 89 ? -3.231 54.119 55.348 1.00 29.81 89 TYR A CA 1
ATOM 651 C C . TYR A 1 89 ? -2.229 53.497 56.320 1.00 30.84 89 TYR A C 1
ATOM 652 O O . TYR A 1 89 ? -1.539 52.538 55.980 1.00 29.88 89 TYR A O 1
ATOM 661 N N . GLU A 1 90 ? -2.115 54.101 57.508 1.00 31.56 90 GLU A N 1
ATOM 662 C CA . GLU A 1 90 ? -1.151 53.720 58.526 1.00 32.56 90 GLU A CA 1
ATOM 663 C C . GLU A 1 90 ? -1.405 52.233 58.882 1.00 32.65 90 GLU A C 1
ATOM 664 O O . GLU A 1 90 ? -0.453 51.400 58.960 1.00 32.20 90 GLU A O 1
ATOM 670 N N . ALA A 1 91 ? -2.697 51.895 59.089 1.00 31.54 91 ALA A N 1
ATOM 671 C CA . ALA A 1 91 ? -3.078 50.540 59.491 1.00 30.63 91 ALA A CA 1
ATOM 672 C C . ALA A 1 91 ? -2.845 49.549 58.390 1.00 30.57 91 ALA A C 1
ATOM 673 O O . ALA A 1 91 ? -2.301 48.455 58.646 1.00 31.67 91 ALA A O 1
ATOM 675 N N . ALA A 1 92 ? -3.260 49.922 57.166 1.00 29.30 92 ALA A N 1
ATOM 676 C CA . ALA A 1 92 ? -3.001 49.119 55.951 1.00 28.77 92 ALA A CA 1
ATOM 677 C C . ALA A 1 92 ? -1.541 48.846 55.719 1.00 28.87 92 ALA A C 1
ATOM 678 O O . ALA A 1 92 ? -1.171 47.685 55.529 1.00 30.76 92 ALA A O 1
ATOM 680 N N . VAL A 1 93 ? -0.695 49.887 55.707 1.00 29.01 93 VAL A N 1
ATOM 681 C CA . VAL A 1 93 ? 0.764 49.673 55.544 1.00 28.78 93 VAL A CA 1
ATOM 682 C C . VAL A 1 93 ? 1.357 48.787 56.676 1.00 29.46 93 VAL A C 1
ATOM 683 O O . VAL A 1 93 ? 2.085 47.799 56.429 1.00 28.47 93 VAL A O 1
ATOM 687 N N . ARG A 1 94 ? 0.992 49.083 57.917 1.00 29.70 94 ARG A N 1
ATOM 688 C CA . ARG A 1 94 ? 1.469 48.225 59.005 1.00 31.86 94 ARG A CA 1
ATOM 689 C C . ARG A 1 94 ? 1.042 46.777 58.823 1.00 33.10 94 ARG A C 1
ATOM 690 O O . ARG A 1 94 ? 1.822 45.824 59.109 1.00 32.81 94 ARG A O 1
ATOM 698 N N . ALA A 1 95 ? -0.194 46.587 58.341 1.00 34.03 95 ALA A N 1
ATOM 699 C CA . ALA A 1 95 ? -0.668 45.210 58.033 1.00 34.50 95 ALA A CA 1
ATOM 700 C C . ALA A 1 95 ? -0.105 44.580 56.771 1.00 35.15 95 ALA A C 1
ATOM 701 O O . ALA A 1 95 ? -0.443 43.433 56.466 1.00 35.18 95 ALA A O 1
ATOM 703 N N . GLY A 1 96 ? 0.774 45.276 56.045 1.00 34.75 96 GLY A N 1
ATOM 704 C CA . GLY A 1 96 ? 1.359 44.664 54.861 1.00 34.90 96 GLY A CA 1
ATOM 705 C C . GLY A 1 96 ? 1.167 45.356 53.512 1.00 36.66 96 GLY A C 1
ATOM 706 O O . GLY A 1 96 ? 1.814 44.970 52.509 1.00 36.85 96 GLY A O 1
ATOM 707 N N . ALA A 1 97 ? 0.291 46.379 53.449 1.00 36.81 97 ALA A N 1
ATOM 708 C CA . ALA A 1 97 ? 0.062 47.114 52.154 1.00 35.70 97 ALA A CA 1
ATOM 709 C C . ALA A 1 97 ? 1.324 47.738 51.605 1.00 36.08 97 ALA A C 1
ATOM 710 O O . ALA A 1 97 ? 2.192 48.247 52.301 1.00 35.44 97 ALA A O 1
ATOM 712 N N . GLU A 1 98 ? 1.444 47.720 50.311 1.00 37.92 98 GLU A N 1
ATOM 713 C CA . GLU A 1 98 ? 2.464 48.510 49.702 1.00 38.45 98 GLU A CA 1
ATOM 714 C C . GLU A 1 98 ? 2.072 49.973 49.700 1.00 37.36 98 GLU A C 1
ATOM 715 O O . GLU A 1 98 ? 0.978 50.320 49.310 1.00 36.00 98 GLU A O 1
ATOM 721 N N . ALA A 1 99 ? 2.979 50.819 50.177 1.00 36.66 99 ALA A N 1
ATOM 722 C CA . ALA A 1 99 ? 2.801 52.225 50.237 1.00 37.09 99 ALA A CA 1
ATOM 723 C C . ALA A 1 99 ? 3.155 52.820 48.888 1.00 39.31 99 ALA A C 1
ATOM 724 O O . ALA A 1 99 ? 4.299 52.751 48.447 1.00 41.22 99 ALA A O 1
ATOM 726 N N . VAL A 1 100 ? 2.170 53.414 48.219 1.00 39.72 100 VAL A N 1
ATOM 727 C CA . VAL A 1 100 ? 2.381 53.997 46.904 1.00 38.60 100 VAL A CA 1
ATOM 728 C C . VAL A 1 100 ? 2.464 55.521 47.064 1.00 39.26 100 VAL A C 1
ATOM 729 O O . VAL A 1 100 ? 3.339 56.154 46.487 1.00 39.64 100 VAL A O 1
ATOM 733 N N . ARG A 1 101 ? 1.595 56.110 47.878 1.00 37.73 101 ARG A N 1
ATOM 734 C CA . ARG A 1 101 ? 1.732 57.512 48.140 1.00 39.21 101 ARG A CA 1
ATOM 735 C C . ARG A 1 101 ? 1.093 57.841 49.485 1.00 38.53 101 ARG A C 1
ATOM 736 O O . ARG A 1 101 ? -0.076 57.516 49.727 1.00 38.24 101 ARG A O 1
ATOM 744 N N . ALA A 1 102 ? 1.890 58.488 50.333 1.00 37.05 102 ALA A N 1
ATOM 745 C CA . ALA A 1 102 ? 1.482 58.886 51.650 1.00 36.24 102 ALA A CA 1
ATOM 746 C C . ALA A 1 102 ? 0.438 59.964 51.655 1.00 35.22 102 ALA A C 1
ATOM 747 O O . ALA A 1 102 ? 0.400 60.795 50.790 1.00 34.71 102 ALA A O 1
ATOM 749 N N . PRO A 1 103 ? -0.426 59.941 52.671 1.00 35.26 103 PRO A N 1
ATOM 750 C CA . PRO A 1 103 ? -1.543 60.874 52.847 1.00 35.87 103 PRO A CA 1
ATOM 751 C C . PRO A 1 103 ? -1.096 62.330 52.713 1.00 38.70 103 PRO A C 1
ATOM 752 O O . PRO A 1 103 ? 0.018 62.685 53.122 1.00 39.78 103 PRO A O 1
ATOM 756 N N . GLY A 1 104 ? -1.933 63.171 52.130 1.00 40.72 104 GLY A N 1
ATOM 757 C CA . GLY A 1 104 ? -1.547 64.552 51.911 1.00 44.13 104 GLY A CA 1
ATOM 758 C C . GLY A 1 104 ? -2.584 65.203 51.045 1.00 47.05 104 GLY A C 1
ATOM 759 O O . GLY A 1 104 ? -3.499 64.523 50.588 1.00 44.80 104 GLY A O 1
ATOM 760 N N . GLN A 1 105 ? -2.432 66.518 50.831 1.00 52.00 105 GLN A N 1
ATOM 761 C CA . GLN A 1 105 ? -3.286 67.284 49.929 1.00 57.84 105 GLN A CA 1
ATOM 762 C C . GLN A 1 105 ? -3.085 66.801 48.522 1.00 60.33 105 GLN A C 1
ATOM 763 O O . GLN A 1 105 ? -3.907 66.003 47.984 1.00 62.07 105 GLN A O 1
ATOM 769 N N . HIS A 1 106 ? -1.999 67.240 47.914 1.00 61.92 106 HIS A N 1
ATOM 770 C CA . HIS A 1 106 ? -1.707 66.766 46.554 1.00 63.48 106 HIS A CA 1
ATOM 771 C C . HIS A 1 106 ? -2.394 67.566 45.404 1.00 63.74 106 HIS A C 1
ATOM 772 O O . HIS A 1 106 ? -2.116 67.301 44.232 1.00 64.02 106 HIS A O 1
ATOM 779 N N . SER A 1 107 ? -3.279 68.506 45.728 1.00 64.44 107 SER A N 1
ATOM 780 C CA . SER A 1 107 ? -3.769 69.481 44.744 1.00 65.63 107 SER A CA 1
ATOM 781 C C . SER A 1 107 ? -4.560 70.599 45.432 1.00 66.21 107 SER A C 1
ATOM 782 O O . SER A 1 107 ? -4.582 71.739 44.955 1.00 66.85 107 SER A O 1
ATOM 785 N N . ALA A 1 109 ? -6.611 72.631 46.392 1.00 56.52 109 ALA A N 1
ATOM 786 C CA . ALA A 1 109 ? -7.529 72.704 47.551 1.00 56.45 109 ALA A CA 1
ATOM 787 C C . ALA A 1 109 ? -8.169 71.329 47.898 1.00 56.35 109 ALA A C 1
ATOM 788 O O . ALA A 1 109 ? -9.339 71.260 48.375 1.00 56.54 109 ALA A O 1
ATOM 790 N N . ALA A 1 110 ? -7.396 70.245 47.705 1.00 54.39 110 ALA A N 1
ATOM 791 C CA . ALA A 1 110 ? -7.988 68.909 47.691 1.00 52.34 110 ALA A CA 1
ATOM 792 C C . ALA A 1 110 ? -8.296 68.314 49.084 1.00 50.73 110 ALA A C 1
ATOM 793 O O . ALA A 1 110 ? -7.772 68.742 50.108 1.00 50.31 110 ALA A O 1
ATOM 795 N N . VAL A 1 111 ? -9.179 67.322 49.122 1.00 47.43 111 VAL A N 1
ATOM 796 C CA . VAL A 1 111 ? -9.316 66.589 50.317 1.00 43.93 111 VAL A CA 1
ATOM 797 C C . VAL A 1 111 ? -8.017 65.801 50.469 1.00 42.18 111 VAL A C 1
ATOM 798 O O . VAL A 1 111 ? -7.174 65.729 49.532 1.00 41.06 111 VAL A O 1
ATOM 802 N N . THR A 1 112 ? -7.834 65.271 51.675 1.00 38.93 112 THR A N 1
ATOM 803 C CA . THR A 1 112 ? -6.722 64.399 51.929 1.00 36.67 112 THR A CA 1
ATOM 804 C C . THR A 1 112 ? -6.892 63.084 51.158 1.00 34.50 112 THR A C 1
ATOM 805 O O . THR A 1 112 ? -7.998 62.446 51.118 1.00 33.41 112 THR A O 1
ATOM 809 N N . THR A 1 113 ? -5.781 62.716 50.544 1.00 31.89 113 THR A N 1
ATOM 810 C CA . THR A 1 113 ? -5.698 61.538 49.695 1.00 32.50 113 THR A CA 1
ATOM 811 C C . THR A 1 113 ? -4.452 60.692 49.996 1.00 30.96 113 THR A C 1
ATOM 812 O O . THR A 1 113 ? -3.421 61.251 50.404 1.00 29.90 113 THR A O 1
ATOM 816 N N . ALA A 1 114 ? -4.532 59.366 49.811 1.00 29.53 114 ALA A N 1
ATOM 817 C CA . ALA A 1 114 ? -3.324 58.490 49.867 1.00 29.39 114 ALA A CA 1
ATOM 818 C C . ALA A 1 114 ? -3.487 57.364 48.871 1.00 28.97 114 ALA A C 1
ATOM 819 O O . ALA A 1 114 ? -4.579 57.161 48.408 1.00 32.14 114 ALA A O 1
ATOM 821 N N . THR A 1 115 ? -2.447 56.590 48.596 1.00 28.93 115 THR A N 1
ATOM 822 C CA . THR A 1 115 ? -2.534 55.457 47.672 1.00 28.50 115 THR A CA 1
ATOM 823 C C . THR A 1 115 ? -1.765 54.268 48.198 1.00 28.11 115 THR A C 1
ATOM 824 O O . THR A 1 115 ? -0.625 54.387 48.651 1.00 28.13 115 THR A O 1
ATOM 828 N N . ILE A 1 116 ? -2.402 53.110 48.108 1.00 27.64 116 ILE A N 1
ATOM 829 C CA . ILE A 1 116 ? -1.777 51.834 48.418 1.00 26.66 116 ILE A CA 1
ATOM 830 C C . ILE A 1 116 ? -1.880 50.850 47.206 1.00 26.73 116 ILE A C 1
ATOM 831 O O . ILE A 1 116 ? -2.723 51.063 46.288 1.00 24.00 116 ILE A O 1
ATOM 836 N N . GLY A 1 117 ? -1.055 49.798 47.213 1.00 25.64 117 GLY A N 1
ATOM 837 C CA . GLY A 1 117 ? -1.134 48.764 46.202 1.00 27.73 117 GLY A CA 1
ATOM 838 C C . GLY A 1 117 ? -2.326 47.834 46.376 1.00 28.65 117 GLY A C 1
ATOM 839 O O . GLY A 1 117 ? -2.876 47.720 47.469 1.00 28.85 117 GLY A O 1
ATOM 840 N N . GLY A 1 118 ? -2.718 47.160 45.303 1.00 29.98 118 GLY A N 1
ATOM 841 C CA . GLY A 1 118 ? -3.906 46.251 45.285 1.00 33.00 118 GLY A CA 1
ATOM 842 C C . GLY A 1 118 ? -3.361 45.020 44.533 1.00 35.72 118 GLY A C 1
ATOM 843 O O . GLY A 1 118 ? -2.230 44.713 44.666 1.00 39.20 118 GLY A O 1
ATOM 844 N N . PHE A 1 119 ? -4.105 44.337 43.689 1.00 36.26 119 PHE A N 1
ATOM 845 C CA . PHE A 1 119 ? -3.560 43.183 42.973 1.00 35.61 119 PHE A CA 1
ATOM 846 C C . PHE A 1 119 ? -2.780 43.668 41.739 1.00 35.65 119 PHE A C 1
ATOM 847 O O . PHE A 1 119 ? -3.017 44.760 41.232 1.00 34.50 119 PHE A O 1
ATOM 855 N N . GLY A 1 120 ? -1.848 42.852 41.246 1.00 36.07 120 GLY A N 1
ATOM 856 C CA . GLY A 1 120 ? -1.221 43.133 39.975 1.00 35.89 120 GLY A CA 1
ATOM 857 C C . GLY A 1 120 ? -0.654 44.512 40.096 1.00 35.67 120 GLY A C 1
ATOM 858 O O . GLY A 1 120 ? 0.055 44.804 41.044 1.00 35.76 120 GLY A O 1
ATOM 859 N N . ASP A 1 121 ? -0.944 45.369 39.123 1.00 35.53 121 ASP A N 1
ATOM 860 C CA . ASP A 1 121 ? -0.517 46.758 39.200 1.00 36.34 121 ASP A CA 1
ATOM 861 C C . ASP A 1 121 ? -1.650 47.755 39.433 1.00 35.13 121 ASP A C 1
ATOM 862 O O . ASP A 1 121 ? -1.440 48.956 39.262 1.00 36.40 121 ASP A O 1
ATOM 867 N N . VAL A 1 122 ? -2.835 47.269 39.808 1.00 33.10 122 VAL A N 1
ATOM 868 C CA . VAL A 1 122 ? -3.953 48.112 40.147 1.00 30.83 122 VAL A CA 1
ATOM 869 C C . VAL A 1 122 ? -3.700 48.649 41.560 1.00 30.57 122 VAL A C 1
ATOM 870 O O . VAL A 1 122 ? -3.209 47.921 42.423 1.00 30.44 122 VAL A O 1
ATOM 874 N N . VAL A 1 123 ? -3.992 49.924 41.797 1.00 29.09 123 VAL A N 1
ATOM 875 C CA . VAL A 1 123 ? -3.833 50.504 43.106 1.00 27.77 123 VAL A CA 1
ATOM 876 C C . VAL A 1 123 ? -5.200 50.932 43.674 1.00 28.57 123 VAL A C 1
ATOM 877 O O . VAL A 1 123 ? -6.230 50.855 42.984 1.00 28.52 123 VAL A O 1
ATOM 881 N N . HIS A 1 124 ? -5.181 51.396 44.930 1.00 28.40 124 HIS A N 1
ATOM 882 C CA . HIS A 1 124 ? -6.317 51.981 45.634 1.00 28.98 124 HIS A CA 1
ATOM 883 C C . HIS A 1 124 ? -5.921 53.322 46.186 1.00 28.73 124 HIS A C 1
ATOM 884 O O . HIS A 1 124 ? -5.132 53.388 47.126 1.00 29.15 124 HIS A O 1
ATOM 891 N N . THR A 1 125 ? -6.490 54.388 45.625 1.00 28.59 125 THR A N 1
ATOM 892 C CA . THR A 1 125 ? -6.401 55.694 46.215 1.00 28.62 125 THR A CA 1
ATOM 893 C C . THR A 1 125 ? -7.393 55.738 47.329 1.00 30.10 125 THR A C 1
ATOM 894 O O . THR A 1 125 ? -8.544 55.364 47.133 1.00 31.68 125 THR A O 1
ATOM 898 N N . LEU A 1 126 ? -6.965 56.137 48.525 1.00 30.33 126 LEU A N 1
ATOM 899 C CA . LEU A 1 126 ? -7.941 56.361 49.602 1.00 30.64 126 LEU A CA 1
ATOM 900 C C . LEU A 1 126 ? -8.248 57.870 49.650 1.00 31.43 126 LEU A C 1
ATOM 901 O O . LEU A 1 126 ? -7.335 58.689 49.597 1.00 31.57 126 LEU A O 1
ATOM 906 N N . ILE A 1 127 ? -9.536 58.204 49.717 1.00 31.36 127 ILE A N 1
ATOM 907 C CA . ILE A 1 127 ? -10.065 59.564 49.556 1.00 31.61 127 ILE A CA 1
ATOM 908 C C . ILE A 1 127 ? -10.829 59.932 50.816 1.00 32.07 127 ILE A C 1
ATOM 909 O O . ILE A 1 127 ? -11.797 59.263 51.192 1.00 31.85 127 ILE A O 1
ATOM 914 N N . GLN A 1 128 ? -10.422 61.002 51.469 1.00 34.34 128 GLN A N 1
ATOM 915 C CA . GLN A 1 128 ? -11.163 61.419 52.687 1.00 36.94 128 GLN A CA 1
ATOM 916 C C . GLN A 1 128 ? -12.489 62.056 52.353 1.00 37.48 128 GLN A C 1
ATOM 917 O O . GLN A 1 128 ? -12.544 63.083 51.652 1.00 36.63 128 GLN A O 1
ATOM 923 N N . ARG A 1 129 ? -13.548 61.422 52.834 1.00 39.10 129 ARG A N 1
ATOM 924 C CA . ARG A 1 129 ? -14.905 61.913 52.700 1.00 42.07 129 ARG A CA 1
ATOM 925 C C . ARG A 1 129 ? -15.659 61.765 54.045 1.00 45.92 129 ARG A C 1
ATOM 926 O O . ARG A 1 129 ? -15.628 60.692 54.694 1.00 46.25 129 ARG A O 1
ATOM 934 N N . ASP A 1 130 ? -16.423 62.775 54.436 1.00 50.37 130 ASP A N 1
ATOM 935 C CA . ASP A 1 130 ? -17.401 62.566 55.538 1.00 54.63 130 ASP A CA 1
ATOM 936 C C . ASP A 1 130 ? -18.758 61.976 55.150 1.00 56.15 130 ASP A C 1
ATOM 937 O O . ASP A 1 130 ? -19.617 61.828 56.009 1.00 57.89 130 ASP A O 1
ATOM 942 N N . GLY A 1 131 ? -18.958 61.637 53.884 1.00 58.11 131 GLY A N 1
ATOM 943 C CA . GLY A 1 131 ? -20.147 60.876 53.456 1.00 59.77 131 GLY A CA 1
ATOM 944 C C . GLY A 1 131 ? -21.466 61.649 53.299 1.00 61.25 131 GLY A C 1
ATOM 945 O O . GLY A 1 131 ? -22.524 61.028 53.064 1.00 60.99 131 GLY A O 1
ATOM 946 N N . THR A 1 132 ? -21.414 62.989 53.394 1.00 62.18 132 THR A N 1
ATOM 947 C CA . THR A 1 132 ? -22.660 63.811 53.372 1.00 63.16 132 THR A CA 1
ATOM 948 C C . THR A 1 132 ? -23.249 64.131 51.962 1.00 63.59 132 THR A C 1
ATOM 949 O O . THR A 1 132 ? -24.324 64.789 51.862 1.00 63.26 132 THR A O 1
ATOM 953 N N . SER A 1 133 ? -22.552 63.683 50.901 1.00 62.82 133 SER A N 1
ATOM 954 C CA . SER A 1 133 ? -22.839 64.113 49.503 1.00 61.98 133 SER A CA 1
ATOM 955 C C . SER A 1 133 ? -21.971 63.405 48.406 1.00 60.56 133 SER A C 1
ATOM 956 O O . SER A 1 133 ? -20.867 62.892 48.705 1.00 59.41 133 SER A O 1
ATOM 959 N N . ALA A 1 134 ? -22.495 63.363 47.163 1.00 58.70 134 ALA A N 1
ATOM 960 C CA . ALA A 1 134 ? -21.731 62.949 45.956 1.00 56.78 134 ALA A CA 1
ATOM 961 C C . ALA A 1 134 ? -20.714 64.044 45.656 1.00 54.95 134 ALA A C 1
ATOM 962 O O . ALA A 1 134 ? -21.024 65.225 45.747 1.00 55.52 134 ALA A O 1
ATOM 964 N N . GLU A 1 135 ? -19.489 63.647 45.332 1.00 52.31 135 GLU A N 1
ATOM 965 C CA . GLU A 1 135 ? -18.386 64.582 45.245 1.00 49.28 135 GLU A CA 1
ATOM 966 C C . GLU A 1 135 ? -17.516 64.199 44.059 1.00 46.42 135 GLU A C 1
ATOM 967 O O . GLU A 1 135 ? -17.387 63.020 43.757 1.00 44.95 135 GLU A O 1
ATOM 973 N N . LEU A 1 136 ? -16.965 65.196 43.356 1.00 44.18 136 LEU A N 1
ATOM 974 C CA . LEU A 1 136 ? -16.080 64.979 42.221 1.00 41.60 136 LEU A CA 1
ATOM 975 C C . LEU A 1 136 ? -14.774 64.368 42.702 1.00 39.93 136 LEU A C 1
ATOM 976 O O . LEU A 1 136 ? -14.357 64.644 43.819 1.00 38.37 136 LEU A O 1
ATOM 981 N N . PRO A 1 137 ? -14.100 63.555 41.851 1.00 38.48 137 PRO A N 1
ATOM 982 C CA . PRO A 1 137 ? -12.779 63.088 42.286 1.00 37.60 137 PRO A CA 1
ATOM 983 C C . PRO A 1 137 ? -11.897 64.303 42.515 1.00 38.25 137 PRO A C 1
ATOM 984 O O . PRO A 1 137 ? -12.151 65.315 41.909 1.00 37.29 137 PRO A O 1
ATOM 988 N N . PRO A 1 138 ? -10.913 64.237 43.456 1.00 39.58 138 PRO A N 1
ATOM 989 C CA . PRO A 1 138 ? -10.041 65.390 43.720 1.00 39.23 138 PRO A CA 1
ATOM 990 C C . PRO A 1 138 ? -9.247 65.915 42.508 1.00 39.72 138 PRO A C 1
ATOM 991 O O . PRO A 1 138 ? -8.654 65.148 41.757 1.00 40.67 138 PRO A O 1
ATOM 995 N N . GLY A 1 139 ? -9.205 67.231 42.355 1.00 39.51 139 GLY A N 1
ATOM 996 C CA . GLY A 1 139 ? -8.570 67.846 41.209 1.00 40.25 139 GLY A CA 1
ATOM 997 C C . GLY A 1 139 ? -9.456 68.086 39.964 1.00 40.21 139 GLY A C 1
ATOM 998 O O . GLY A 1 139 ? -8.960 68.591 38.979 1.00 41.96 139 GLY A O 1
ATOM 999 N N . PHE A 1 140 ? -10.729 67.692 39.996 1.00 38.70 140 PHE A N 1
ATOM 1000 C CA . PHE A 1 140 ? -11.612 67.756 38.835 1.00 37.34 140 PHE A CA 1
ATOM 1001 C C . PHE A 1 140 ? -12.484 68.950 39.031 1.00 37.65 140 PHE A C 1
ATOM 1002 O O . PHE A 1 140 ? -12.863 69.243 40.137 1.00 36.93 140 PHE A O 1
ATOM 1010 N N . THR A 1 141 ? -12.763 69.675 37.948 1.00 40.18 141 THR A N 1
ATOM 1011 C CA . THR A 1 141 ? -13.724 70.790 37.960 1.00 39.53 141 THR A CA 1
ATOM 1012 C C . THR A 1 141 ? -14.947 70.316 37.208 1.00 39.43 141 THR A C 1
ATOM 1013 O O . THR A 1 141 ? -14.825 69.537 36.279 1.00 38.60 141 THR A O 1
ATOM 1017 N N . GLY A 1 142 ? -16.131 70.759 37.614 1.00 39.64 142 GLY A N 1
ATOM 1018 C CA . GLY A 1 142 ? -17.360 70.417 36.921 1.00 40.60 142 GLY A CA 1
ATOM 1019 C C . GLY A 1 142 ? -18.436 70.311 37.961 1.00 41.54 142 GLY A C 1
ATOM 1020 O O . GLY A 1 142 ? -18.426 71.045 38.927 1.00 41.59 142 GLY A O 1
ATOM 1021 N N . SER A 1 143 ? -19.345 69.366 37.778 1.00 42.29 143 SER A N 1
ATOM 1022 C CA . SER A 1 143 ? -20.429 69.165 38.715 1.00 43.66 143 SER A CA 1
ATOM 1023 C C . SER A 1 143 ? -20.960 67.743 38.672 1.00 43.43 143 SER A C 1
ATOM 1024 O O . SER A 1 143 ? -21.055 67.122 37.595 1.00 44.54 143 SER A O 1
ATOM 1027 N N . MET A 1 144 ? -21.323 67.229 39.834 1.00 43.18 144 MET A N 1
ATOM 1028 C CA . MET A 1 144 ? -21.958 65.912 39.956 1.00 44.17 144 MET A CA 1
ATOM 1029 C C . MET A 1 144 ? -23.465 65.926 39.654 1.00 45.61 144 MET A C 1
ATOM 1030 O O . MET A 1 144 ? -24.086 64.875 39.457 1.00 44.87 144 MET A O 1
ATOM 1035 N N . ASP A 1 145 ? -24.050 67.127 39.653 1.00 47.22 145 ASP A N 1
ATOM 1036 C CA . ASP A 1 145 ? -25.436 67.352 39.231 1.00 49.04 145 ASP A CA 1
ATOM 1037 C C . ASP A 1 145 ? -25.407 67.410 37.710 1.00 49.45 145 ASP A C 1
ATOM 1038 O O . ASP A 1 145 ? -25.386 68.511 37.135 1.00 50.91 145 ASP A O 1
ATOM 1041 N N . VAL A 1 146 ? -25.319 66.248 37.060 1.00 48.89 146 VAL A N 1
ATOM 1042 C CA . VAL A 1 146 ? -25.361 66.153 35.596 1.00 47.38 146 VAL A CA 1
ATOM 1043 C C . VAL A 1 146 ? -26.137 64.894 35.305 1.00 47.56 146 VAL A C 1
ATOM 1044 O O . VAL A 1 146 ? -26.215 63.995 36.138 1.00 46.46 146 VAL A O 1
ATOM 1048 N N . THR A 1 147 ? -26.764 64.859 34.139 1.00 47.61 147 THR A N 1
ATOM 1049 C CA . THR A 1 147 ? -27.456 63.669 33.684 1.00 48.52 147 THR A CA 1
ATOM 1050 C C . THR A 1 147 ? -27.377 63.555 32.177 1.00 46.61 147 THR A C 1
ATOM 1051 O O . THR A 1 147 ? -27.026 64.517 31.523 1.00 46.82 147 THR A O 1
ATOM 1055 N N . ASN A 1 148 ? -27.604 62.359 31.664 1.00 45.11 148 ASN A N 1
ATOM 1056 C CA . ASN A 1 148 ? -27.674 62.142 30.239 1.00 45.38 148 ASN A CA 1
ATOM 1057 C C . ASN A 1 148 ? -29.156 61.945 29.842 1.00 46.14 148 ASN A C 1
ATOM 1058 O O . ASN A 1 148 ? -29.699 60.855 30.029 1.00 46.34 148 ASN A O 1
ATOM 1063 N N . HIS A 1 149 ? -29.788 63.015 29.322 1.00 46.35 149 HIS A N 1
ATOM 1064 C CA . HIS A 1 149 ? -31.230 63.019 28.957 1.00 46.27 149 HIS A CA 1
ATOM 1065 C C . HIS A 1 149 ? -31.543 62.095 27.813 1.00 46.48 149 HIS A C 1
ATOM 1066 O O . HIS A 1 149 ? -32.687 61.709 27.641 1.00 48.02 149 HIS A O 1
ATOM 1073 N N . GLY A 1 150 ? -30.527 61.691 27.051 1.00 47.17 150 GLY A N 1
ATOM 1074 C CA . GLY A 1 150 ? -30.690 60.592 26.068 1.00 46.53 150 GLY A CA 1
ATOM 1075 C C . GLY A 1 150 ? -30.556 59.190 26.638 1.00 47.97 150 GLY A C 1
ATOM 1076 O O . GLY A 1 150 ? -30.318 58.252 25.878 1.00 47.55 150 GLY A O 1
ATOM 1077 N N . LYS A 1 151 ? -30.700 59.033 27.969 1.00 49.02 151 LYS A N 1
ATOM 1078 C CA . LYS A 1 151 ? -30.467 57.726 28.672 1.00 51.39 151 LYS A CA 1
ATOM 1079 C C . LYS A 1 151 ? -31.490 56.668 28.293 1.00 51.12 151 LYS A C 1
ATOM 1080 O O . LYS A 1 151 ? -31.165 55.482 28.263 1.00 49.43 151 LYS A O 1
ATOM 1086 N N . GLY A 1 152 ? -32.693 57.140 27.926 1.00 52.36 152 GLY A N 1
ATOM 1087 C CA . GLY A 1 152 ? -33.858 56.291 27.600 1.00 52.72 152 GLY A CA 1
ATOM 1088 C C . GLY A 1 152 ? -34.198 55.369 28.760 1.00 52.73 152 GLY A C 1
ATOM 1089 O O . GLY A 1 152 ? -34.379 55.808 29.896 1.00 52.25 152 GLY A O 1
ATOM 1090 N N . ASP A 1 153 ? -34.180 54.078 28.452 1.00 53.47 153 ASP A N 1
ATOM 1091 C CA . ASP A 1 153 ? -34.543 52.974 29.348 1.00 54.40 153 ASP A CA 1
ATOM 1092 C C . ASP A 1 153 ? -33.347 52.384 30.140 1.00 54.15 153 ASP A C 1
ATOM 1093 O O . ASP A 1 153 ? -33.571 51.449 30.934 1.00 54.44 153 ASP A O 1
ATOM 1098 N N . VAL A 1 154 ? -32.103 52.856 29.902 1.00 52.03 154 VAL A N 1
ATOM 1099 C CA . VAL A 1 154 ? -30.922 52.367 30.675 1.00 51.67 154 VAL A CA 1
ATOM 1100 C C . VAL A 1 154 ? -30.760 53.095 32.002 1.00 50.77 154 VAL A C 1
ATOM 1101 O O . VAL A 1 154 ? -30.848 54.330 32.061 1.00 50.50 154 VAL A O 1
ATOM 1105 N N . ASP A 1 155 ? -30.532 52.332 33.071 1.00 49.81 155 ASP A N 1
ATOM 1106 C CA . ASP A 1 155 ? -30.583 52.904 34.433 1.00 49.75 155 ASP A CA 1
ATOM 1107 C C . ASP A 1 155 ? -29.578 52.190 35.365 1.00 47.62 155 ASP A C 1
ATOM 1108 O O . ASP A 1 155 ? -29.964 51.525 36.325 1.00 47.56 155 ASP A O 1
ATOM 1113 N N . LEU A 1 156 ? -28.292 52.273 35.040 1.00 44.86 156 LEU A N 1
ATOM 1114 C CA . LEU A 1 156 ? -27.253 51.638 35.828 1.00 42.22 156 LEU A CA 1
ATOM 1115 C C . LEU A 1 156 ? -27.200 52.314 37.196 1.00 40.85 156 LEU A C 1
ATOM 1116 O O . LEU A 1 156 ? -27.148 53.527 37.266 1.00 40.55 156 LEU A O 1
ATOM 1121 N N . LEU A 1 157 ? -27.238 51.531 38.277 1.00 38.57 157 LEU A N 1
ATOM 1122 C CA . LEU A 1 157 ? -27.399 52.110 39.607 1.00 37.23 157 LEU A CA 1
ATOM 1123 C C . LEU A 1 157 ? -26.087 52.336 40.393 1.00 35.24 157 LEU A C 1
ATOM 1124 O O . LEU A 1 157 ? -26.008 53.239 41.226 1.00 32.92 157 LEU A O 1
ATOM 1129 N N . GLY A 1 158 ? -25.092 51.468 40.123 1.00 33.71 158 GLY A N 1
ATOM 1130 C CA . GLY A 1 158 ? -23.844 51.399 40.860 1.00 30.88 158 GLY A CA 1
ATOM 1131 C C . GLY A 1 158 ? -23.033 50.195 40.391 1.00 30.70 158 GLY A C 1
ATOM 1132 O O . GLY A 1 158 ? -23.408 49.416 39.478 1.00 29.63 158 GLY A O 1
ATOM 1133 N N . ILE A 1 159 ? -21.894 50.054 41.018 1.00 28.30 159 ILE A N 1
ATOM 1134 C CA . ILE A 1 159 ? -21.041 48.973 40.725 1.00 27.18 159 ILE A CA 1
ATOM 1135 C C . ILE A 1 159 ? -21.370 47.941 41.772 1.00 28.83 159 ILE A C 1
ATOM 1136 O O . ILE A 1 159 ? -21.386 48.256 42.946 1.00 29.60 159 ILE A O 1
ATOM 1141 N N . ASP A 1 160 ? -21.594 46.721 41.336 1.00 29.02 160 ASP A N 1
ATOM 1142 C CA . ASP A 1 160 ? -21.877 45.656 42.233 1.00 29.21 160 ASP A CA 1
ATOM 1143 C C . ASP A 1 160 ? -20.591 44.966 42.675 1.00 29.02 160 ASP A C 1
ATOM 1144 O O . ASP A 1 160 ? -20.429 44.660 43.872 1.00 27.32 160 ASP A O 1
ATOM 1149 N N . HIS A 1 161 ? -19.704 44.662 41.714 1.00 26.91 161 HIS A N 1
ATOM 1150 C CA . HIS A 1 161 ? -18.441 44.024 42.073 1.00 26.60 161 HIS A CA 1
ATOM 1151 C C . HIS A 1 161 ? -17.470 44.173 40.920 1.00 26.98 161 HIS A C 1
ATOM 1152 O O . HIS A 1 161 ? -17.893 44.575 39.839 1.00 27.18 161 HIS A O 1
ATOM 1159 N N . PHE A 1 162 ? -16.195 43.848 41.177 1.00 24.77 162 PHE A N 1
ATOM 1160 C CA . PHE A 1 162 ? -15.156 43.717 40.213 1.00 24.30 162 PHE A CA 1
ATOM 1161 C C . PHE A 1 162 ? -14.727 42.282 40.237 1.00 24.23 162 PHE A C 1
ATOM 1162 O O . PHE A 1 162 ? -14.502 41.791 41.303 1.00 24.21 162 PHE A O 1
ATOM 1170 N N . ALA A 1 163 ? -14.564 41.647 39.064 1.00 24.28 163 ALA A N 1
ATOM 1171 C CA . ALA A 1 163 ? -13.985 40.302 38.916 1.00 24.73 163 ALA A CA 1
ATOM 1172 C C . ALA A 1 163 ? -12.558 40.452 38.534 1.00 26.10 163 ALA A C 1
ATOM 1173 O O . ALA A 1 163 ? -12.208 41.238 37.650 1.00 27.15 163 ALA A O 1
ATOM 1175 N N . ILE A 1 164 ? -11.693 39.665 39.157 1.00 27.66 164 ILE A N 1
ATOM 1176 C CA . ILE A 1 164 ? -10.305 39.904 38.993 1.00 28.37 164 ILE A CA 1
ATOM 1177 C C . ILE A 1 164 ? -9.616 38.578 38.716 1.00 29.97 164 ILE A C 1
ATOM 1178 O O . ILE A 1 164 ? -9.798 37.641 39.484 1.00 28.70 164 ILE A O 1
ATOM 1183 N N . CYS A 1 165 ? -8.787 38.522 37.643 1.00 30.51 165 CYS A N 1
ATOM 1184 C CA . CYS A 1 165 ? -7.923 37.342 37.326 1.00 30.21 165 CYS A CA 1
ATOM 1185 C C . CYS A 1 165 ? -6.574 37.457 37.963 1.00 29.49 165 CYS A C 1
ATOM 1186 O O . CYS A 1 165 ? -5.943 38.503 37.854 1.00 29.37 165 CYS A O 1
ATOM 1189 N N . LEU A 1 166 ? -6.144 36.378 38.641 1.00 30.09 166 LEU A N 1
ATOM 1190 C CA . LEU A 1 166 ? -4.882 36.327 39.393 1.00 30.19 166 LEU A CA 1
ATOM 1191 C C . LEU A 1 166 ? -4.077 35.193 38.819 1.00 31.13 166 LEU A C 1
ATOM 1192 O O . LEU A 1 166 ? -4.646 34.214 38.337 1.00 31.90 166 LEU A O 1
ATOM 1197 N N . ASN A 1 167 ? -2.765 35.309 38.822 1.00 32.13 167 ASN A N 1
ATOM 1198 C CA . ASN A 1 167 ? -1.916 34.143 38.449 1.00 33.66 167 ASN A CA 1
ATOM 1199 C C . ASN A 1 167 ? -2.122 32.953 39.422 1.00 33.45 167 ASN A C 1
ATOM 1200 O O . ASN A 1 167 ? -2.422 33.178 40.624 1.00 33.45 167 ASN A O 1
ATOM 1205 N N . ALA A 1 168 ? -1.973 31.722 38.925 1.00 33.10 168 ALA A N 1
ATOM 1206 C CA . ALA A 1 168 ? -2.156 30.517 39.761 1.00 33.73 168 ALA A CA 1
ATOM 1207 C C . ALA A 1 168 ? -1.211 30.591 40.957 1.00 33.76 168 ALA A C 1
ATOM 1208 O O . ALA A 1 168 ? -0.051 31.043 40.823 1.00 33.29 168 ALA A O 1
ATOM 1210 N N . GLY A 1 169 ? -1.706 30.191 42.129 1.00 35.46 169 GLY A N 1
ATOM 1211 C CA . GLY A 1 169 ? -0.927 30.311 43.385 1.00 36.64 169 GLY A CA 1
ATOM 1212 C C . GLY A 1 169 ? -1.056 31.687 44.070 1.00 38.77 169 GLY A C 1
ATOM 1213 O O . GLY A 1 169 ? -0.459 31.895 45.137 1.00 40.14 169 GLY A O 1
ATOM 1214 N N . ASP A 1 170 ? -1.806 32.645 43.475 1.00 37.47 170 ASP A N 1
ATOM 1215 C CA . ASP A 1 170 ? -1.910 34.001 44.050 1.00 35.58 170 ASP A CA 1
ATOM 1216 C C . ASP A 1 170 ? -3.238 34.255 44.737 1.00 32.66 170 ASP A C 1
ATOM 1217 O O . ASP A 1 170 ? -3.353 35.226 45.429 1.00 33.06 170 ASP A O 1
ATOM 1222 N N . LEU A 1 171 ? -4.228 33.399 44.557 1.00 31.12 171 LEU A N 1
ATOM 1223 C CA . LEU A 1 171 ? -5.537 33.617 45.213 1.00 31.41 171 LEU A CA 1
ATOM 1224 C C . LEU A 1 171 ? -5.486 33.723 46.756 1.00 30.98 171 LEU A C 1
ATOM 1225 O O . LEU A 1 171 ? -5.972 34.732 47.324 1.00 32.98 171 LEU A O 1
ATOM 1230 N N . GLY A 1 172 ? -4.943 32.684 47.406 1.00 30.49 172 GLY A N 1
ATOM 1231 C CA . GLY A 1 172 ? -4.879 32.551 48.858 1.00 28.71 172 GLY A CA 1
ATOM 1232 C C . GLY A 1 172 ? -4.240 33.795 49.456 1.00 29.44 172 GLY A C 1
ATOM 1233 O O . GLY A 1 172 ? -4.831 34.414 50.341 1.00 30.17 172 GLY A O 1
ATOM 1234 N N . PRO A 1 173 ? -3.040 34.182 48.981 1.00 29.64 173 PRO A N 1
ATOM 1235 C CA . PRO A 1 173 ? -2.366 35.416 49.487 1.00 30.42 173 PRO A CA 1
ATOM 1236 C C . PRO A 1 173 ? -3.006 36.784 49.178 1.00 30.88 173 PRO A C 1
ATOM 1237 O O . PRO A 1 173 ? -2.772 37.745 49.881 1.00 30.89 173 PRO A O 1
ATOM 1241 N N . THR A 1 174 ? -3.796 36.874 48.122 1.00 31.06 174 THR A N 1
ATOM 1242 C CA . THR A 1 174 ? -4.462 38.126 47.782 1.00 29.39 174 THR A CA 1
ATOM 1243 C C . THR A 1 174 ? -5.707 38.233 48.647 1.00 29.52 174 THR A C 1
ATOM 1244 O O . THR A 1 174 ? -6.050 39.341 49.068 1.00 30.02 174 THR A O 1
ATOM 1248 N N . VAL A 1 175 ? -6.391 37.103 48.897 1.00 28.54 175 VAL A N 1
ATOM 1249 C CA . VAL A 1 175 ? -7.484 37.074 49.909 1.00 28.48 175 VAL A CA 1
ATOM 1250 C C . VAL A 1 175 ? -7.000 37.556 51.285 1.00 30.36 175 VAL A C 1
ATOM 1251 O O . VAL A 1 175 ? -7.600 38.428 51.901 1.00 32.63 175 VAL A O 1
ATOM 1255 N N . GLU A 1 176 ? -5.879 37.016 51.747 1.00 30.57 176 GLU A N 1
ATOM 1256 C CA . GLU A 1 176 ? -5.289 37.406 52.998 1.00 31.64 176 GLU A CA 1
ATOM 1257 C C . GLU A 1 176 ? -4.842 38.835 53.100 1.00 29.59 176 GLU A C 1
ATOM 1258 O O . GLU A 1 176 ? -5.056 39.477 54.081 1.00 28.84 176 GLU A O 1
ATOM 1264 N N . TYR A 1 177 ? -4.212 39.363 52.056 1.00 31.42 177 TYR A N 1
ATOM 1265 C CA . TYR A 1 177 ? -3.968 40.791 51.946 1.00 30.07 177 TYR A CA 1
ATOM 1266 C C . TYR A 1 177 ? -5.207 41.673 52.123 1.00 28.64 177 TYR A C 1
ATOM 1267 O O . TYR A 1 177 ? -5.190 42.638 52.890 1.00 26.55 177 TYR A O 1
ATOM 1276 N N . TYR A 1 178 ? -6.267 41.413 51.363 1.00 26.60 178 TYR A N 1
ATOM 1277 C CA . TYR A 1 178 ? -7.480 42.226 51.551 1.00 27.20 178 TYR A CA 1
ATOM 1278 C C . TYR A 1 178 ? -8.085 42.103 52.980 1.00 27.54 178 TYR A C 1
ATOM 1279 O O . TYR A 1 178 ? -8.657 43.063 53.503 1.00 26.87 178 TYR A O 1
ATOM 1288 N N . GLU A 1 179 ? -8.042 40.897 53.548 1.00 28.14 179 GLU A N 1
ATOM 1289 C CA . GLU A 1 179 ? -8.535 40.673 54.919 1.00 31.16 179 GLU A CA 1
ATOM 1290 C C . GLU A 1 179 ? -7.679 41.419 55.988 1.00 31.72 179 GLU A C 1
ATOM 1291 O O . GLU A 1 179 ? -8.193 42.199 56.786 1.00 31.93 179 GLU A O 1
ATOM 1297 N N . ARG A 1 180 ? -6.370 41.257 55.933 1.00 31.73 180 ARG A N 1
ATOM 1298 C CA . ARG A 1 180 ? -5.490 41.865 56.937 1.00 32.20 180 ARG A CA 1
ATOM 1299 C C . ARG A 1 180 ? -5.271 43.311 56.704 1.00 31.96 180 ARG A C 1
ATOM 1300 O O . ARG A 1 180 ? -5.395 44.086 57.604 1.00 33.54 180 ARG A O 1
ATOM 1308 N N . ALA A 1 181 ? -4.965 43.735 55.503 1.00 32.06 181 ALA A N 1
ATOM 1309 C CA . ALA A 1 181 ? -4.648 45.185 55.322 1.00 32.50 181 ALA A CA 1
ATOM 1310 C C . ALA A 1 181 ? -5.867 46.116 55.318 1.00 32.76 181 ALA A C 1
ATOM 1311 O O . ALA A 1 181 ? -5.759 47.345 55.589 1.00 32.30 181 ALA A O 1
ATOM 1313 N N . LEU A 1 182 ? -7.032 45.562 54.956 1.00 32.39 182 LEU A N 1
ATOM 1314 C CA . LEU A 1 182 ? -8.145 46.441 54.593 1.00 34.03 182 LEU A CA 1
ATOM 1315 C C . LEU A 1 182 ? -9.464 46.078 55.303 1.00 33.15 182 LEU A C 1
ATOM 1316 O O . LEU A 1 182 ? -10.510 46.727 55.081 1.00 34.24 182 LEU A O 1
ATOM 1321 N N . GLY A 1 183 ? -9.422 45.007 56.103 1.00 31.24 183 GLY A N 1
ATOM 1322 C CA . GLY A 1 183 ? -10.583 44.567 56.879 1.00 29.40 183 GLY A CA 1
ATOM 1323 C C . GLY A 1 183 ? -11.680 43.873 56.087 1.00 29.06 183 GLY A C 1
ATOM 1324 O O . GLY A 1 183 ? -12.795 43.868 56.549 1.00 29.45 183 GLY A O 1
ATOM 1325 N N . PHE A 1 184 ? -11.374 43.356 54.881 1.00 27.98 184 PHE A N 1
ATOM 1326 C CA . PHE A 1 184 ? -12.347 42.714 53.993 1.00 27.78 184 PHE A CA 1
ATOM 1327 C C . PHE A 1 184 ? -12.643 41.294 54.570 1.00 28.58 184 PHE A C 1
ATOM 1328 O O . PHE A 1 184 ? -11.826 40.730 55.298 1.00 28.61 184 PHE A O 1
ATOM 1336 N N . ARG A 1 185 ? -13.780 40.711 54.231 1.00 27.17 185 ARG A N 1
ATOM 1337 C CA . ARG A 1 185 ? -14.050 39.383 54.713 1.00 28.50 185 ARG A CA 1
ATOM 1338 C C . ARG A 1 185 ? -14.301 38.493 53.534 1.00 27.42 185 ARG A C 1
ATOM 1339 O O . ARG A 1 185 ? -14.823 38.953 52.534 1.00 28.58 185 ARG A O 1
ATOM 1347 N N . GLN A 1 186 ? -13.979 37.220 53.662 1.00 28.42 186 GLN A N 1
ATOM 1348 C CA . GLN A 1 186 ? -14.388 36.189 52.663 1.00 28.48 186 GLN A CA 1
ATOM 1349 C C . GLN A 1 186 ? -15.855 35.813 52.814 1.00 28.88 186 GLN A C 1
ATOM 1350 O O . GLN A 1 186 ? -16.245 35.313 53.868 1.00 31.53 186 GLN A O 1
ATOM 1356 N N . ILE A 1 187 ? -16.673 36.071 51.785 1.00 27.65 187 ILE A N 1
ATOM 1357 C CA . ILE A 1 187 ? -18.092 35.840 51.820 1.00 26.47 187 ILE A CA 1
ATOM 1358 C C . ILE A 1 187 ? -18.587 34.713 50.906 1.00 27.99 187 ILE A C 1
ATOM 1359 O O . ILE A 1 187 ? -19.717 34.302 51.018 1.00 29.34 187 ILE A O 1
ATOM 1364 N N . PHE A 1 188 ? -17.758 34.221 49.990 1.00 28.52 188 PHE A N 1
ATOM 1365 C CA . PHE A 1 188 ? -18.224 33.290 48.998 1.00 28.53 188 PHE A CA 1
ATOM 1366 C C . PHE A 1 188 ? -16.996 32.714 48.371 1.00 29.21 188 PHE A C 1
ATOM 1367 O O . PHE A 1 188 ? -15.937 33.338 48.411 1.00 29.19 188 PHE A O 1
ATOM 1375 N N . ASP A 1 189 ? -17.098 31.470 47.914 1.00 30.90 189 ASP A N 1
ATOM 1376 C CA . ASP A 1 189 ? -16.011 30.763 47.203 1.00 32.27 189 ASP A CA 1
ATOM 1377 C C . ASP A 1 189 ? -16.635 29.655 46.330 1.00 33.09 189 ASP A C 1
ATOM 1378 O O . ASP A 1 189 ? -17.720 29.116 46.649 1.00 31.18 189 ASP A O 1
ATOM 1383 N N . GLU A 1 190 ? -15.949 29.344 45.219 1.00 33.38 190 GLU A N 1
ATOM 1384 C CA . GLU A 1 190 ? -16.515 28.537 44.164 1.00 34.55 190 GLU A CA 1
ATOM 1385 C C . GLU A 1 190 ? -15.417 28.001 43.322 1.00 36.08 190 GLU A C 1
ATOM 1386 O O . GLU A 1 190 ? -14.589 28.774 42.741 1.00 36.65 190 GLU A O 1
ATOM 1392 N N . HIS A 1 191 ? -15.421 26.686 43.212 1.00 37.17 191 HIS A N 1
ATOM 1393 C CA . HIS A 1 191 ? -14.557 25.994 42.257 1.00 39.87 191 HIS A CA 1
ATOM 1394 C C . HIS A 1 191 ? -15.350 25.870 40.953 1.00 41.17 191 HIS A C 1
ATOM 1395 O O . HIS A 1 191 ? -16.460 25.316 40.942 1.00 41.24 191 HIS A O 1
ATOM 1402 N N . ILE A 1 192 ? -14.840 26.471 39.881 1.00 42.91 192 ILE A N 1
ATOM 1403 C CA . ILE A 1 192 ? -15.612 26.591 38.616 1.00 44.26 192 ILE A CA 1
ATOM 1404 C C . ILE A 1 192 ? -15.033 25.595 37.620 1.00 45.25 192 ILE A C 1
ATOM 1405 O O . ILE A 1 192 ? -13.838 25.480 37.512 1.00 43.50 192 ILE A O 1
ATOM 1410 N N . VAL A 1 193 ? -15.911 24.836 36.960 1.00 48.81 193 VAL A N 1
ATOM 1411 C CA . VAL A 1 193 ? -15.543 23.925 35.835 1.00 50.36 193 VAL A CA 1
ATOM 1412 C C . VAL A 1 193 ? -16.272 24.260 34.514 1.00 50.86 193 VAL A C 1
ATOM 1413 O O . VAL A 1 193 ? -17.479 24.470 34.475 1.00 49.61 193 VAL A O 1
ATOM 1417 N N . VAL A 1 194 ? -15.484 24.323 33.443 1.00 52.04 194 VAL A N 1
ATOM 1418 C CA . VAL A 1 194 ? -15.989 24.503 32.074 1.00 52.86 194 VAL A CA 1
ATOM 1419 C C . VAL A 1 194 ? -15.192 23.498 31.224 1.00 53.05 194 VAL A C 1
ATOM 1420 O O . VAL A 1 194 ? -13.963 23.666 31.006 1.00 52.46 194 VAL A O 1
ATOM 1424 N N . GLY A 1 195 ? -15.861 22.410 30.820 1.00 53.25 195 GLY A N 1
ATOM 1425 C CA . GLY A 1 195 ? -15.200 21.332 30.067 1.00 52.70 195 GLY A CA 1
ATOM 1426 C C . GLY A 1 195 ? -14.026 20.715 30.802 1.00 53.12 195 GLY A C 1
ATOM 1427 O O . GLY A 1 195 ? -14.176 20.079 31.857 1.00 53.89 195 GLY A O 1
ATOM 1428 N N . ALA A 1 196 ? -12.836 20.875 30.249 1.00 53.22 196 ALA A N 1
ATOM 1429 C CA . ALA A 1 196 ? -11.642 20.276 30.853 1.00 51.73 196 ALA A CA 1
ATOM 1430 C C . ALA A 1 196 ? -10.820 21.380 31.554 1.00 50.77 196 ALA A C 1
ATOM 1431 O O . ALA A 1 196 ? -9.736 21.131 32.106 1.00 50.43 196 ALA A O 1
ATOM 1433 N N . GLN A 1 197 ? -11.311 22.611 31.514 1.00 48.92 197 GLN A N 1
ATOM 1434 C CA . GLN A 1 197 ? -10.665 23.648 32.333 1.00 47.70 197 GLN A CA 1
ATOM 1435 C C . GLN A 1 197 ? -11.352 23.866 33.707 1.00 44.81 197 GLN A C 1
ATOM 1436 O O . GLN A 1 197 ? -12.549 23.613 33.879 1.00 44.33 197 GLN A O 1
ATOM 1442 N N . ALA A 1 198 ? -10.599 24.355 34.683 1.00 43.26 198 ALA A N 1
ATOM 1443 C CA . ALA A 1 198 ? -11.245 24.770 35.935 1.00 42.13 198 ALA A CA 1
ATOM 1444 C C . ALA A 1 198 ? -10.636 26.062 36.525 1.00 41.04 198 ALA A C 1
ATOM 1445 O O . ALA A 1 198 ? -9.548 26.438 36.162 1.00 38.43 198 ALA A O 1
ATOM 1447 N N . MET A 1 199 ? -11.351 26.707 37.456 1.00 40.37 199 MET A N 1
ATOM 1448 C CA . MET A 1 199 ? -10.874 27.903 38.147 1.00 42.24 199 MET A CA 1
ATOM 1449 C C . MET A 1 199 ? -11.191 27.761 39.633 1.00 38.71 199 MET A C 1
ATOM 1450 O O . MET A 1 199 ? -12.149 27.137 39.997 1.00 37.38 199 MET A O 1
ATOM 1455 N N . ASN A 1 200 ? -10.370 28.360 40.478 1.00 37.08 200 ASN A N 1
ATOM 1456 C CA . ASN A 1 200 ? -10.677 28.575 41.883 1.00 35.20 200 ASN A CA 1
ATOM 1457 C C . ASN A 1 200 ? -11.057 30.015 42.052 1.00 33.62 200 ASN A C 1
ATOM 1458 O O . ASN A 1 200 ? -10.452 30.902 41.460 1.00 34.02 200 ASN A O 1
ATOM 1463 N N . SER A 1 201 ? -11.995 30.277 42.928 1.00 32.84 201 SER A N 1
ATOM 1464 C CA . SER A 1 201 ? -12.430 31.648 43.138 1.00 32.23 201 SER A CA 1
ATOM 1465 C C . SER A 1 201 ? -12.854 31.865 44.579 1.00 31.59 201 SER A C 1
ATOM 1466 O O . SER A 1 201 ? -13.397 30.945 45.202 1.00 32.44 201 SER A O 1
ATOM 1469 N N . THR A 1 202 ? -12.643 33.079 45.079 1.00 29.79 202 THR A N 1
ATOM 1470 C CA . THR A 1 202 ? -13.058 33.472 46.420 1.00 29.80 202 THR A CA 1
ATOM 1471 C C . THR A 1 202 ? -13.485 34.946 46.280 1.00 30.03 202 THR A C 1
ATOM 1472 O O . THR A 1 202 ? -12.818 35.732 45.591 1.00 30.16 202 THR A O 1
ATOM 1476 N N . VAL A 1 203 ? -14.581 35.305 46.932 1.00 28.61 203 VAL A N 1
ATOM 1477 C CA . VAL A 1 203 ? -15.054 36.681 46.974 1.00 28.39 203 VAL A CA 1
ATOM 1478 C C . VAL A 1 203 ? -14.699 37.318 48.315 1.00 28.37 203 VAL A C 1
ATOM 1479 O O . VAL A 1 203 ? -15.066 36.787 49.334 1.00 28.01 203 VAL A O 1
ATOM 1483 N N . VAL A 1 204 ? -13.932 38.412 48.308 1.00 28.61 204 VAL A N 1
ATOM 1484 C CA . VAL A 1 204 ? -13.758 39.269 49.523 1.00 28.39 204 VAL A CA 1
ATOM 1485 C C . VAL A 1 204 ? -14.556 40.531 49.393 1.00 28.50 204 VAL A C 1
ATOM 1486 O O . VAL A 1 204 ? -14.724 41.068 48.295 1.00 30.15 204 VAL A O 1
ATOM 1490 N N . GLN A 1 205 ? -15.033 41.051 50.512 1.00 28.76 205 GLN A N 1
ATOM 1491 C CA . GLN A 1 205 ? -15.885 42.217 50.493 1.00 27.07 205 GLN A CA 1
ATOM 1492 C C . GLN A 1 205 ? -15.566 43.115 51.665 1.00 27.77 205 GLN A C 1
ATOM 1493 O O . GLN A 1 205 ? -15.307 42.598 52.757 1.00 28.17 205 GLN A O 1
ATOM 1499 N N . SER A 1 206 ? -15.604 44.441 51.477 1.00 27.54 206 SER A N 1
ATOM 1500 C CA . SER A 1 206 ? -15.229 45.375 52.556 1.00 28.41 206 SER A CA 1
ATOM 1501 C C . SER A 1 206 ? -16.226 45.152 53.687 1.00 29.52 206 SER A C 1
ATOM 1502 O O . SER A 1 206 ? -17.337 44.722 53.428 1.00 28.40 206 SER A O 1
ATOM 1505 N N . ALA A 1 207 ? -15.879 45.581 54.898 1.00 31.31 207 ALA A N 1
ATOM 1506 C CA . ALA A 1 207 ? -16.807 45.456 56.054 1.00 33.16 207 ALA A CA 1
ATOM 1507 C C . ALA A 1 207 ? -18.116 46.230 55.880 1.00 33.68 207 ALA A C 1
ATOM 1508 O O . ALA A 1 207 ? -19.158 45.797 56.345 1.00 36.05 207 ALA A O 1
ATOM 1510 N N . SER A 1 208 ? -18.077 47.338 55.163 1.00 34.09 208 SER A N 1
ATOM 1511 C CA . SER A 1 208 ? -19.273 48.114 54.819 1.00 33.92 208 SER A CA 1
ATOM 1512 C C . SER A 1 208 ? -20.247 47.392 53.855 1.00 34.22 208 SER A C 1
ATOM 1513 O O . SER A 1 208 ? -21.391 47.850 53.711 1.00 35.50 208 SER A O 1
ATOM 1516 N N . GLY A 1 209 ? -19.813 46.329 53.158 1.00 31.77 209 GLY A N 1
ATOM 1517 C CA . GLY A 1 209 ? -20.631 45.787 52.061 1.00 30.25 209 GLY A CA 1
ATOM 1518 C C . GLY A 1 209 ? -20.367 46.400 50.669 1.00 30.94 209 GLY A C 1
ATOM 1519 O O . GLY A 1 209 ? -20.840 45.896 49.688 1.00 31.12 209 GLY A O 1
ATOM 1520 N N . ALA A 1 210 ? -19.619 47.495 50.563 1.00 29.81 210 ALA A N 1
ATOM 1521 C CA . ALA A 1 210 ? -19.715 48.306 49.359 1.00 30.15 210 ALA A CA 1
ATOM 1522 C C . ALA A 1 210 ? -18.627 48.021 48.278 1.00 30.04 210 ALA A C 1
ATOM 1523 O O . ALA A 1 210 ? -18.775 48.433 47.117 1.00 31.08 210 ALA A O 1
ATOM 1525 N N . VAL A 1 211 ? -17.522 47.354 48.652 1.00 28.31 211 VAL A N 1
ATOM 1526 C CA . VAL A 1 211 ? -16.501 47.025 47.699 1.00 26.67 211 VAL A CA 1
ATOM 1527 C C . VAL A 1 211 ? -16.396 45.474 47.662 1.00 27.14 211 VAL A C 1
ATOM 1528 O O . VAL A 1 211 ? -15.957 44.846 48.650 1.00 27.53 211 VAL A O 1
ATOM 1532 N N . THR A 1 212 ? -16.771 44.867 46.538 1.00 24.93 212 THR A N 1
ATOM 1533 C CA . THR A 1 212 ? -16.692 43.432 46.382 1.00 24.93 212 THR A CA 1
ATOM 1534 C C . THR A 1 212 ? -15.778 43.033 45.224 1.00 26.09 212 THR A C 1
ATOM 1535 O O . THR A 1 212 ? -15.892 43.586 44.118 1.00 23.82 212 THR A O 1
ATOM 1539 N N . LEU A 1 213 ? -14.916 42.029 45.477 1.00 26.08 213 LEU A N 1
ATOM 1540 C CA . LEU A 1 213 ? -14.013 41.540 44.494 1.00 25.82 213 LEU A CA 1
ATOM 1541 C C . LEU A 1 213 ? -14.180 40.071 44.369 1.00 26.77 213 LEU A C 1
ATOM 1542 O O . LEU A 1 213 ? -13.967 39.344 45.351 1.00 25.35 213 LEU A O 1
ATOM 1547 N N . THR A 1 214 ? -14.501 39.607 43.150 1.00 26.79 214 THR A N 1
ATOM 1548 C CA . THR A 1 214 ? -14.548 38.230 42.898 1.00 27.46 214 THR A CA 1
ATOM 1549 C C . THR A 1 214 ? -13.237 37.824 42.285 1.00 28.83 214 THR A C 1
ATOM 1550 O O . THR A 1 214 ? -12.948 38.086 41.115 1.00 28.06 214 THR A O 1
ATOM 1554 N N . LEU A 1 215 ? -12.413 37.172 43.108 1.00 29.83 215 LEU A N 1
ATOM 1555 C CA . LEU A 1 215 ? -11.001 36.839 42.729 1.00 29.49 215 LEU A CA 1
ATOM 1556 C C . LEU A 1 215 ? -10.955 35.452 42.111 1.00 30.18 215 LEU A C 1
ATOM 1557 O O . LEU A 1 215 ? -11.564 34.539 42.653 1.00 30.68 215 LEU A O 1
ATOM 1562 N N . ILE A 1 216 ? -10.273 35.297 40.972 1.00 30.37 216 ILE A N 1
ATOM 1563 C CA . ILE A 1 216 ? -10.305 34.048 40.237 1.00 32.68 216 ILE A CA 1
ATOM 1564 C C . ILE A 1 216 ? -8.866 33.692 39.818 1.00 32.74 216 ILE A C 1
ATOM 1565 O O . ILE A 1 216 ? -8.146 34.523 39.333 1.00 32.61 216 ILE A O 1
ATOM 1570 N N . GLU A 1 217 ? -8.423 32.456 40.035 1.00 33.01 217 GLU A N 1
ATOM 1571 C CA . GLU A 1 217 ? -7.167 32.050 39.474 1.00 32.54 217 GLU A CA 1
ATOM 1572 C C . GLU A 1 217 ? -7.413 30.756 38.654 1.00 34.33 217 GLU A C 1
ATOM 1573 O O . GLU A 1 217 ? -8.399 30.041 38.870 1.00 34.81 217 GLU A O 1
ATOM 1579 N N . PRO A 1 218 ? -6.508 30.438 37.719 1.00 34.53 218 PRO A N 1
ATOM 1580 C CA . PRO A 1 218 ? -6.577 29.134 37.041 1.00 35.79 218 PRO A CA 1
ATOM 1581 C C . PRO A 1 218 ? -6.376 28.016 38.065 1.00 36.87 218 PRO A C 1
ATOM 1582 O O . PRO A 1 218 ? -5.559 28.176 38.989 1.00 37.47 218 PRO A O 1
ATOM 1586 N N . ASP A 1 219 ? -7.117 26.924 37.904 1.00 37.89 219 ASP A N 1
ATOM 1587 C CA . ASP A 1 219 ? -6.829 25.640 38.574 1.00 39.41 219 ASP A CA 1
ATOM 1588 C C . ASP A 1 219 ? -5.713 24.892 37.821 1.00 40.41 219 ASP A C 1
ATOM 1589 O O . ASP A 1 219 ? -5.920 24.398 36.694 1.00 40.33 219 ASP A O 1
ATOM 1594 N N . ARG A 1 220 ? -4.534 24.796 38.406 1.00 42.01 220 ARG A N 1
ATOM 1595 C CA . ARG A 1 220 ? -3.467 24.108 37.713 1.00 44.95 220 ARG A CA 1
ATOM 1596 C C . ARG A 1 220 ? -3.649 22.572 37.593 1.00 46.81 220 ARG A C 1
ATOM 1597 O O . ARG A 1 220 ? -2.867 21.940 36.892 1.00 46.91 220 ARG A O 1
ATOM 1605 N N . ASN A 1 221 ? -4.664 21.995 38.244 1.00 48.06 221 ASN A N 1
ATOM 1606 C CA . ASN A 1 221 ? -4.985 20.593 38.070 1.00 50.02 221 ASN A CA 1
ATOM 1607 C C . ASN A 1 221 ? -5.802 20.305 36.804 1.00 51.12 221 ASN A C 1
ATOM 1608 O O . ASN A 1 221 ? -5.953 19.133 36.451 1.00 51.98 221 ASN A O 1
ATOM 1613 N N . ALA A 1 222 ? -6.383 21.332 36.165 1.00 51.04 222 ALA A N 1
ATOM 1614 C CA . ALA A 1 222 ? -7.162 21.145 34.918 1.00 50.95 222 ALA A CA 1
ATOM 1615 C C . ALA A 1 222 ? -6.407 21.707 33.686 1.00 51.68 222 ALA A C 1
ATOM 1616 O O . ALA A 1 222 ? -5.242 22.120 33.818 1.00 51.17 222 ALA A O 1
ATOM 1618 N N . ASP A 1 223 ? -7.022 21.705 32.491 1.00 52.83 223 ASP A N 1
ATOM 1619 C CA . ASP A 1 223 ? -6.357 22.315 31.301 1.00 53.43 223 ASP A CA 1
ATOM 1620 C C . ASP A 1 223 ? -6.467 23.832 31.377 1.00 52.62 223 ASP A C 1
ATOM 1621 O O . ASP A 1 223 ? -7.446 24.354 31.938 1.00 51.71 223 ASP A O 1
ATOM 1626 N N . PRO A 1 224 ? -5.481 24.549 30.771 1.00 52.79 224 PRO A N 1
ATOM 1627 C CA . PRO A 1 224 ? -5.527 26.008 30.712 1.00 51.33 224 PRO A CA 1
ATOM 1628 C C . PRO A 1 224 ? -6.740 26.490 29.935 1.00 50.47 224 PRO A C 1
ATOM 1629 O O . PRO A 1 224 ? -7.125 25.836 28.967 1.00 50.86 224 PRO A O 1
ATOM 1633 N N . GLY A 1 225 ? -7.336 27.620 30.331 1.00 48.06 225 GLY A N 1
ATOM 1634 C CA . GLY A 1 225 ? -8.496 28.159 29.596 1.00 45.85 225 GLY A CA 1
ATOM 1635 C C . GLY A 1 225 ? -8.635 29.669 29.603 1.00 43.61 225 GLY A C 1
ATOM 1636 O O . GLY A 1 225 ? -7.669 30.370 29.397 1.00 44.42 225 GLY A O 1
ATOM 1637 N N . GLN A 1 226 ? -9.832 30.155 29.863 1.00 42.15 226 GLN A N 1
ATOM 1638 C CA . GLN A 1 226 ? -10.142 31.593 29.908 1.00 42.74 226 GLN A CA 1
ATOM 1639 C C . GLN A 1 226 ? -9.250 32.497 30.783 1.00 41.40 226 GLN A C 1
ATOM 1640 O O . GLN A 1 226 ? -8.799 33.554 30.356 1.00 42.39 226 GLN A O 1
ATOM 1646 N N . ILE A 1 227 ? -9.048 32.103 32.024 1.00 40.27 227 ILE A N 1
ATOM 1647 C CA . ILE A 1 227 ? -8.224 32.889 32.968 1.00 39.08 227 ILE A CA 1
ATOM 1648 C C . ILE A 1 227 ? -6.781 32.896 32.473 1.00 38.05 227 ILE A C 1
ATOM 1649 O O . ILE A 1 227 ? -6.169 33.935 32.461 1.00 36.36 227 ILE A O 1
ATOM 1654 N N . ASP A 1 228 ? -6.248 31.751 32.032 1.00 37.72 228 ASP A N 1
ATOM 1655 C CA . ASP A 1 228 ? -4.895 31.752 31.430 1.00 37.43 228 ASP A CA 1
ATOM 1656 C C . ASP A 1 228 ? -4.793 32.677 30.224 1.00 36.63 228 ASP A C 1
ATOM 1657 O O . ASP A 1 228 ? -3.834 33.448 30.128 1.00 36.34 228 ASP A O 1
ATOM 1662 N N . GLU A 1 229 ? -5.781 32.613 29.333 1.00 36.04 229 GLU A N 1
ATOM 1663 C CA . GLU A 1 229 ? -5.836 33.534 28.197 1.00 37.03 229 GLU A CA 1
ATOM 1664 C C . GLU A 1 229 ? -5.823 35.004 28.637 1.00 35.11 229 GLU A C 1
ATOM 1665 O O . GLU A 1 229 ? -5.039 35.779 28.079 1.00 34.83 229 GLU A O 1
ATOM 1671 N N . PHE A 1 230 ? -6.686 35.381 29.610 1.00 33.28 230 PHE A N 1
ATOM 1672 C CA . PHE A 1 230 ? -6.684 36.721 30.165 1.00 31.93 230 PHE A CA 1
ATOM 1673 C C . PHE A 1 230 ? -5.326 37.108 30.658 1.00 32.32 230 PHE A C 1
ATOM 1674 O O . PHE A 1 230 ? -4.829 38.191 30.307 1.00 33.61 230 PHE A O 1
ATOM 1682 N N . LEU A 1 231 ? -4.692 36.238 31.437 1.00 33.27 231 LEU A N 1
ATOM 1683 C CA . LEU A 1 231 ? -3.399 36.557 32.047 1.00 33.93 231 LEU A CA 1
ATOM 1684 C C . LEU A 1 231 ? -2.293 36.771 31.001 1.00 35.73 231 LEU A C 1
ATOM 1685 O O . LEU A 1 231 ? -1.474 37.703 31.118 1.00 34.72 231 LEU A O 1
ATOM 1690 N N . LYS A 1 232 ? -2.307 35.931 29.962 1.00 35.42 232 LYS A N 1
ATOM 1691 C CA . LYS A 1 232 ? -1.388 36.074 28.860 1.00 37.82 232 LYS A CA 1
ATOM 1692 C C . LYS A 1 232 ? -1.613 37.393 28.041 1.00 35.67 232 LYS A C 1
ATOM 1693 O O . LYS A 1 232 ? -0.696 38.199 27.844 1.00 34.09 232 LYS A O 1
ATOM 1699 N N . ASP A 1 233 ? -2.841 37.569 27.570 1.00 35.25 233 ASP A N 1
ATOM 1700 C CA . ASP A 1 233 ? -3.241 38.755 26.750 1.00 35.07 233 ASP A CA 1
ATOM 1701 C C . ASP A 1 233 ? -3.147 40.102 27.520 1.00 34.56 233 ASP A C 1
ATOM 1702 O O . ASP A 1 233 ? -2.658 41.090 26.984 1.00 34.96 233 ASP A O 1
ATOM 1707 N N . HIS A 1 234 ? -3.576 40.135 28.796 1.00 34.47 234 HIS A N 1
ATOM 1708 C CA . HIS A 1 234 ? -3.526 41.365 29.634 1.00 32.95 234 HIS A CA 1
ATOM 1709 C C . HIS A 1 234 ? -2.101 41.610 30.032 1.00 32.69 234 HIS A C 1
ATOM 1710 O O . HIS A 1 234 ? -1.719 42.731 30.259 1.00 30.76 234 HIS A O 1
ATOM 1717 N N . GLN A 1 235 ? -1.322 40.528 30.115 1.00 34.30 235 GLN A N 1
ATOM 1718 C CA . GLN A 1 235 ? 0.073 40.517 30.605 1.00 37.69 235 GLN A CA 1
ATOM 1719 C C . GLN A 1 235 ? 0.185 40.703 32.160 1.00 37.19 235 GLN A C 1
ATOM 1720 O O . GLN A 1 235 ? 1.061 41.473 32.704 1.00 39.32 235 GLN A O 1
ATOM 1726 N N . GLY A 1 236 ? -0.662 39.983 32.884 1.00 34.67 236 GLY A N 1
ATOM 1727 C CA . GLY A 1 236 ? -0.662 40.149 34.291 1.00 32.64 236 GLY A CA 1
ATOM 1728 C C . GLY A 1 236 ? -2.015 39.942 34.909 1.00 32.81 236 GLY A C 1
ATOM 1729 O O . GLY A 1 236 ? -3.003 39.626 34.204 1.00 31.50 236 GLY A O 1
ATOM 1730 N N . ALA A 1 237 ? -2.053 40.131 36.239 1.00 31.06 237 ALA A N 1
ATOM 1731 C CA . ALA A 1 237 ? -3.307 39.978 36.997 1.00 29.81 237 ALA A CA 1
ATOM 1732 C C . ALA A 1 237 ? -4.069 41.288 36.669 1.00 28.17 237 ALA A C 1
ATOM 1733 O O . ALA A 1 237 ? -3.451 42.282 36.384 1.00 26.27 237 ALA A O 1
ATOM 1735 N N . GLY A 1 238 ? -5.390 41.302 36.696 1.00 27.89 238 GLY A N 1
ATOM 1736 C CA . GLY A 1 238 ? -6.096 42.527 36.380 1.00 26.11 238 GLY A CA 1
ATOM 1737 C C . GLY A 1 238 ? -7.573 42.343 36.479 1.00 25.78 238 GLY A C 1
ATOM 1738 O O . GLY A 1 238 ? -8.066 41.239 36.726 1.00 22.91 238 GLY A O 1
ATOM 1739 N N . VAL A 1 239 ? -8.277 43.462 36.288 1.00 26.15 239 VAL A N 1
ATOM 1740 C CA . VAL A 1 239 ? -9.742 43.456 36.304 1.00 24.84 239 VAL A CA 1
ATOM 1741 C C . VAL A 1 239 ? -10.253 42.878 35.002 1.00 26.70 239 VAL A C 1
ATOM 1742 O O . VAL A 1 239 ? -10.103 43.491 33.930 1.00 28.14 239 VAL A O 1
ATOM 1746 N N . GLN A 1 240 ? -10.891 41.727 35.111 1.00 27.41 240 GLN A N 1
ATOM 1747 C CA . GLN A 1 240 ? -11.555 41.084 34.010 1.00 28.34 240 GLN A CA 1
ATOM 1748 C C . GLN A 1 240 ? -12.922 41.683 33.671 1.00 28.87 240 GLN A C 1
ATOM 1749 O O . GLN A 1 240 ? -13.176 41.881 32.505 1.00 30.56 240 GLN A O 1
ATOM 1755 N N . HIS A 1 241 ? -13.803 41.949 34.652 1.00 27.90 241 HIS A N 1
ATOM 1756 C CA . HIS A 1 241 ? -15.068 42.643 34.389 1.00 25.55 241 HIS A CA 1
ATOM 1757 C C . HIS A 1 241 ? -15.503 43.463 35.556 1.00 25.15 241 HIS A C 1
ATOM 1758 O O . HIS A 1 241 ? -15.110 43.198 36.665 1.00 25.73 241 HIS A O 1
ATOM 1765 N N . ILE A 1 242 ? -16.303 44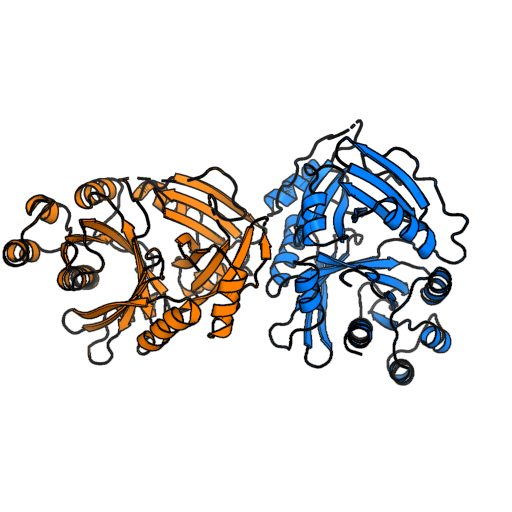.470 35.282 1.00 25.53 242 ILE A N 1
ATOM 1766 C CA . ILE A 1 242 ? -17.020 45.276 36.266 1.00 26.89 242 ILE A CA 1
ATOM 1767 C C . ILE A 1 242 ? -18.492 44.973 36.089 1.00 26.49 242 ILE A C 1
ATOM 1768 O O . ILE A 1 242 ? -18.954 44.969 34.972 1.00 26.35 242 ILE A O 1
ATOM 1773 N N . ALA A 1 243 ? -19.196 44.652 37.184 1.00 26.91 243 ALA A N 1
ATOM 1774 C CA . ALA A 1 243 ? -20.667 44.442 37.233 1.00 25.81 243 ALA A CA 1
ATOM 1775 C C . ALA A 1 243 ? -21.443 45.672 37.681 1.00 26.13 243 ALA A C 1
ATOM 1776 O O . ALA A 1 243 ? -21.104 46.298 38.671 1.00 25.24 243 ALA A O 1
ATOM 1778 N N . PHE A 1 244 ? -22.450 46.064 36.900 1.00 27.73 244 PHE A N 1
ATOM 1779 C CA . PHE A 1 244 ? -23.304 47.199 37.203 1.00 29.77 244 PHE A CA 1
ATOM 1780 C C . PHE A 1 244 ? -24.724 46.696 37.648 1.00 31.97 244 PHE A C 1
ATOM 1781 O O . PHE A 1 244 ? -25.358 45.870 36.941 1.00 31.34 244 PHE A O 1
ATOM 1789 N N . ASN A 1 245 ? -25.209 47.251 38.773 1.00 33.39 245 ASN A N 1
ATOM 1790 C CA . ASN A 1 245 ? -26.537 46.947 39.307 1.00 36.01 245 ASN A CA 1
ATOM 1791 C C . ASN A 1 245 ? -27.609 47.588 38.470 1.00 37.38 245 ASN A C 1
ATOM 1792 O O . ASN A 1 245 ? -27.457 48.735 38.018 1.00 36.89 245 ASN A O 1
ATOM 1797 N N . SER A 1 246 ? -28.674 46.838 38.218 1.00 40.07 246 SER A N 1
ATOM 1798 C CA . SER A 1 246 ? -29.898 47.475 37.803 1.00 43.33 246 SER A CA 1
ATOM 1799 C C . SER A 1 246 ? -31.101 46.892 38.537 1.00 44.72 246 SER A C 1
ATOM 1800 O O . SER A 1 246 ? -31.020 45.833 39.141 1.00 45.10 246 SER A O 1
ATOM 1803 N N . ASN A 1 247 ? -32.205 47.622 38.453 1.00 46.06 247 ASN A N 1
ATOM 1804 C CA . ASN A 1 247 ? -33.497 47.254 39.001 1.00 47.24 247 ASN A CA 1
ATOM 1805 C C . ASN A 1 247 ? -34.191 46.181 38.180 1.00 46.98 247 ASN A C 1
ATOM 1806 O O . ASN A 1 247 ? -35.121 45.549 38.679 1.00 48.39 247 ASN A O 1
ATOM 1811 N N . ASP A 1 248 ? -33.732 45.972 36.946 1.00 45.61 248 ASP A N 1
ATOM 1812 C CA . ASP A 1 248 ? -34.403 45.111 35.963 1.00 44.65 248 ASP A CA 1
ATOM 1813 C C . ASP A 1 248 ? -33.430 44.764 34.829 1.00 43.64 248 ASP A C 1
ATOM 1814 O O . ASP A 1 248 ? -33.256 45.550 33.881 1.00 43.80 248 ASP A O 1
ATOM 1819 N N . ALA A 1 249 ? -32.805 43.598 34.915 1.00 41.98 249 ALA A N 1
ATOM 1820 C CA . ALA A 1 249 ? -31.752 43.227 33.975 1.00 41.29 249 ALA A CA 1
ATOM 1821 C C . ALA A 1 249 ? -32.295 43.031 32.569 1.00 41.92 249 ALA A C 1
ATOM 1822 O O . ALA A 1 249 ? -31.604 43.338 31.597 1.00 42.12 249 ALA A O 1
ATOM 1824 N N . VAL A 1 250 ? -33.502 42.462 32.458 1.00 41.81 250 VAL A N 1
ATOM 1825 C CA . VAL A 1 250 ? -34.155 42.267 31.132 1.00 41.37 250 VAL A CA 1
ATOM 1826 C C . VAL A 1 250 ? -34.341 43.598 30.361 1.00 41.12 250 VAL A C 1
ATOM 1827 O O . VAL A 1 250 ? -33.969 43.728 29.206 1.00 41.34 250 VAL A O 1
ATOM 1831 N N . ARG A 1 251 ? -34.901 44.585 31.018 1.00 41.20 251 ARG A N 1
ATOM 1832 C CA . ARG A 1 251 ? -35.067 45.877 30.425 1.00 43.15 251 ARG A CA 1
ATOM 1833 C C . ARG A 1 251 ? -33.713 46.611 30.100 1.00 43.44 251 ARG A C 1
ATOM 1834 O O . ARG A 1 251 ? -33.607 47.367 29.103 1.00 44.82 251 ARG A O 1
ATOM 1842 N N . ALA A 1 252 ? -32.673 46.368 30.909 1.00 42.80 252 ALA A N 1
ATOM 1843 C CA . ALA A 1 252 ? -31.349 46.963 30.692 1.00 41.77 252 ALA A CA 1
ATOM 1844 C C . ALA A 1 252 ? -30.702 46.299 29.496 1.00 40.72 252 ALA A C 1
ATOM 1845 O O . ALA A 1 252 ? -30.104 46.955 28.676 1.00 40.10 252 ALA A O 1
ATOM 1847 N N . VAL A 1 253 ? -30.840 44.990 29.366 1.00 40.87 253 VAL A N 1
ATOM 1848 C CA . VAL A 1 253 ? -30.300 44.350 28.173 1.00 41.82 253 VAL A CA 1
ATOM 1849 C C . VAL A 1 253 ? -30.935 44.882 26.875 1.00 43.61 253 VAL A C 1
ATOM 1850 O O . VAL A 1 253 ? -30.217 45.195 25.932 1.00 45.39 253 VAL A O 1
ATOM 1854 N N . LYS A 1 254 ? -32.263 45.035 26.852 1.00 44.38 254 LYS A N 1
ATOM 1855 C CA . LYS A 1 254 ? -32.991 45.633 25.727 1.00 44.19 254 LYS A CA 1
ATOM 1856 C C . LYS A 1 254 ? -32.493 47.053 25.392 1.00 43.09 254 LYS A C 1
ATOM 1857 O O . LYS A 1 254 ? -32.123 47.303 24.278 1.00 44.05 254 LYS A O 1
ATOM 1863 N N . ALA A 1 255 ? -32.484 47.947 26.367 1.00 42.09 255 ALA A N 1
ATOM 1864 C CA . ALA A 1 255 ? -32.044 49.326 26.227 1.00 40.54 255 ALA A CA 1
ATOM 1865 C C . ALA A 1 255 ? -30.557 49.483 25.788 1.00 40.91 255 ALA A C 1
ATOM 1866 O O . ALA A 1 255 ? -30.234 50.295 24.871 1.00 41.39 255 ALA A O 1
ATOM 1868 N N . LEU A 1 256 ? -29.664 48.692 26.404 1.00 39.75 256 LEU A N 1
ATOM 1869 C CA . LEU A 1 256 ? -28.262 48.701 26.034 1.00 38.51 256 LEU A CA 1
ATOM 1870 C C . LEU A 1 256 ? -27.985 48.093 24.660 1.00 38.45 256 LEU A C 1
ATOM 1871 O O . LEU A 1 256 ? -27.106 48.599 23.928 1.00 37.46 256 LEU A O 1
ATOM 1876 N N . SER A 1 257 ? -28.701 47.017 24.320 1.00 39.39 257 SER A N 1
ATOM 1877 C CA . SER A 1 257 ? -28.647 46.425 22.952 1.00 41.58 257 SER A CA 1
ATOM 1878 C C . SER A 1 257 ? -28.931 47.402 21.805 1.00 42.12 257 SER A C 1
ATOM 1879 O O . SER A 1 257 ? -28.231 47.352 20.766 1.00 41.15 257 SER A O 1
ATOM 1882 N N . GLU A 1 258 ? -29.960 48.235 21.995 1.00 42.67 258 GLU A N 1
ATOM 1883 C CA . GLU A 1 258 ? -30.310 49.257 21.024 1.00 45.81 258 GLU A CA 1
ATOM 1884 C C . GLU A 1 258 ? -29.252 50.301 20.874 1.00 45.54 258 GLU A C 1
ATOM 1885 O O . GLU A 1 258 ? -29.158 50.907 19.810 1.00 46.55 258 GLU A O 1
ATOM 1891 N N . ARG A 1 259 ? -28.505 50.576 21.953 1.00 43.91 259 ARG A N 1
ATOM 1892 C CA . ARG A 1 259 ? -27.421 51.535 21.875 1.00 42.30 259 ARG A CA 1
ATOM 1893 C C . ARG A 1 259 ? -26.121 50.908 21.312 1.00 40.80 259 ARG A C 1
ATOM 1894 O O . ARG A 1 259 ? -25.125 51.550 21.256 1.00 41.60 259 ARG A O 1
ATOM 1902 N N . GLY A 1 260 ? -26.128 49.644 20.915 1.00 39.36 260 GLY A N 1
ATOM 1903 C CA . GLY A 1 260 ? -24.947 49.071 20.300 1.00 37.15 260 GLY A CA 1
ATOM 1904 C C . GLY A 1 260 ? -24.162 48.070 21.109 1.00 36.65 260 GLY A C 1
ATOM 1905 O O . GLY A 1 260 ? -23.180 47.528 20.607 1.00 34.99 260 GLY A O 1
ATOM 1906 N N . VAL A 1 261 ? -24.562 47.824 22.368 1.00 36.77 261 VAL A N 1
ATOM 1907 C CA . VAL A 1 261 ? -23.815 46.866 23.261 1.00 35.25 261 VAL A CA 1
ATOM 1908 C C . VAL A 1 261 ? -24.168 45.429 22.873 1.00 35.83 261 VAL A C 1
ATOM 1909 O O . VAL A 1 261 ? -25.327 45.068 22.835 1.00 36.44 261 VAL A O 1
ATOM 1913 N N . GLU A 1 262 ? -23.167 44.598 22.632 1.00 37.01 262 GLU A N 1
ATOM 1914 C CA . GLU A 1 262 ? -23.396 43.232 2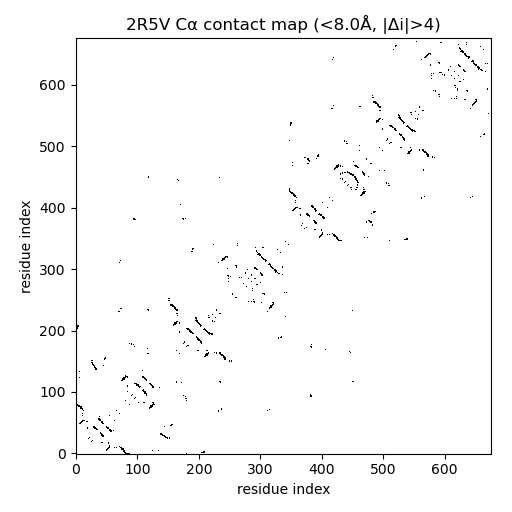2.284 1.00 38.32 262 GLU A CA 1
ATOM 1915 C C . GLU A 1 262 ? -23.205 42.384 23.571 1.00 38.99 262 GLU A C 1
ATOM 1916 O O . GLU A 1 262 ? -22.194 42.549 24.262 1.00 36.63 262 GLU A O 1
ATOM 1919 N N . PHE A 1 263 ? -24.181 41.497 23.847 1.00 38.59 263 PHE A N 1
ATOM 1920 C CA . PHE A 1 263 ? -24.230 40.605 25.017 1.00 38.98 263 PHE A CA 1
ATOM 1921 C C . PHE A 1 263 ? -23.881 39.168 24.649 1.00 40.02 263 PHE A C 1
ATOM 1922 O O . PHE A 1 263 ? -23.993 38.783 23.471 1.00 41.43 263 PHE A O 1
ATOM 1930 N N . LEU A 1 264 ? -23.387 38.354 25.591 1.00 40.19 264 LEU A N 1
ATOM 1931 C CA . LEU A 1 264 ? -22.987 36.985 25.193 1.00 40.71 264 LEU A CA 1
ATOM 1932 C C . LEU A 1 264 ? -24.241 36.125 24.922 1.00 41.90 264 LEU A C 1
ATOM 1933 O O . LEU A 1 264 ? -25.300 36.403 25.474 1.00 42.18 264 LEU A O 1
ATOM 1938 N N . LYS A 1 265 ? -24.134 35.108 24.064 1.00 43.36 265 LYS A N 1
ATOM 1939 C CA . LYS A 1 265 ? -25.285 34.245 23.802 1.00 45.00 265 LYS A CA 1
ATOM 1940 C C . LYS A 1 265 ? -25.271 32.986 24.717 1.00 45.41 265 LYS A C 1
ATOM 1941 O O . LYS A 1 265 ? -24.215 32.379 25.015 1.00 43.73 265 LYS A O 1
ATOM 1943 N N . THR A 1 266 ? -26.471 32.655 25.180 1.00 46.76 266 THR A N 1
ATOM 1944 C CA . THR A 1 266 ? -26.743 31.436 25.961 1.00 48.66 266 THR A CA 1
ATOM 1945 C C . THR A 1 266 ? -27.761 30.563 25.197 1.00 49.20 266 THR A C 1
ATOM 1946 O O . THR A 1 266 ? -28.885 31.012 24.931 1.00 48.18 266 THR A O 1
ATOM 1950 N N . PRO A 1 267 ? -27.349 29.325 24.840 1.00 50.00 267 PRO A N 1
ATOM 1951 C CA . PRO A 1 267 ? -28.126 28.408 23.963 1.00 50.94 267 PRO A CA 1
ATOM 1952 C C . PRO A 1 267 ? -29.466 27.983 24.574 1.00 50.90 267 PRO A C 1
ATOM 1953 O O . PRO A 1 267 ? -29.579 27.954 25.813 1.00 50.63 267 PRO A O 1
ATOM 1957 N N . GLY A 1 268 ? -30.470 27.683 23.728 1.00 51.07 268 GLY A N 1
ATOM 1958 C CA . GLY A 1 268 ? -31.864 27.319 24.197 1.00 50.51 268 GLY A CA 1
ATOM 1959 C C . GLY A 1 268 ? -31.964 26.111 25.158 1.00 49.51 268 GLY A C 1
ATOM 1960 O O . GLY A 1 268 ? -32.798 26.094 26.054 1.00 48.81 268 GLY A O 1
ATOM 1961 N N . ALA A 1 269 ? -31.100 25.114 24.961 1.00 49.54 269 ALA A N 1
ATOM 1962 C CA . ALA A 1 269 ? -30.868 24.023 25.922 1.00 50.45 269 ALA A CA 1
ATOM 1963 C C . ALA A 1 269 ? -30.892 24.517 27.397 1.00 51.84 269 ALA A C 1
ATOM 1964 O O . ALA A 1 269 ? -31.515 23.869 28.255 1.00 53.02 269 ALA A O 1
ATOM 1966 N N . TYR A 1 270 ? -30.215 25.647 27.682 1.00 50.06 270 TYR A N 1
ATOM 1967 C CA . TYR A 1 270 ? -30.165 26.202 29.032 1.00 49.53 270 TYR A CA 1
ATOM 1968 C C . TYR A 1 270 ? -31.520 26.611 29.531 1.00 48.74 270 TYR A C 1
ATOM 1969 O O . TYR A 1 270 ? -31.849 26.312 30.663 1.00 49.55 270 TYR A O 1
ATOM 1978 N N . TYR A 1 271 ? -32.290 27.311 28.729 1.00 49.12 271 TYR A N 1
ATOM 1979 C CA . TYR A 1 271 ? -33.640 27.728 29.144 1.00 50.26 271 TYR A CA 1
ATOM 1980 C C . TYR A 1 271 ? -34.632 26.520 29.171 1.00 51.97 271 TYR A C 1
ATOM 1981 O O . TYR A 1 271 ? -35.676 26.598 29.821 1.00 52.16 271 TYR A O 1
ATOM 1990 N N . ASP A 1 272 ? -34.304 25.422 28.479 1.00 53.11 272 ASP A N 1
ATOM 1991 C CA . ASP A 1 272 ? -35.147 24.206 28.543 1.00 55.53 272 ASP A CA 1
ATOM 1992 C C . ASP A 1 272 ? -34.987 23.551 29.919 1.00 56.45 272 ASP A C 1
ATOM 1993 O O . ASP A 1 272 ? -35.997 23.331 30.619 1.00 57.09 272 ASP A O 1
ATOM 1998 N N . LEU A 1 273 ? -33.717 23.337 30.303 1.00 56.35 273 LEU A N 1
ATOM 1999 C CA . LEU A 1 273 ? -33.313 22.853 31.617 1.00 56.59 273 LEU A CA 1
ATOM 2000 C C . LEU A 1 273 ? -33.768 23.709 32.832 1.00 55.72 273 LEU A C 1
ATOM 2001 O O . LEU A 1 273 ? -33.711 23.228 33.967 1.00 56.12 273 LEU A O 1
ATOM 2006 N N . LEU A 1 274 ? -34.235 24.941 32.612 1.00 54.72 274 LEU A N 1
ATOM 2007 C CA . LEU A 1 274 ? -34.290 25.925 33.710 1.00 55.05 274 LEU A CA 1
ATOM 2008 C C . LEU A 1 274 ? -35.418 25.754 34.735 1.00 55.27 274 LEU A C 1
ATOM 2009 O O . LEU A 1 274 ? -35.162 25.834 35.947 1.00 55.02 274 LEU A O 1
ATOM 2014 N N . GLY A 1 275 ? -36.652 25.569 34.250 1.00 55.73 275 GLY A N 1
ATOM 2015 C CA . GLY A 1 275 ? -37.843 25.518 35.114 1.00 55.60 275 GLY A CA 1
ATOM 2016 C C . GLY A 1 275 ? -37.840 24.390 36.131 1.00 55.22 275 GLY A C 1
ATOM 2017 O O . GLY A 1 275 ? -38.550 24.459 37.163 1.00 55.34 275 GLY A O 1
ATOM 2018 N N . GLU A 1 276 ? -37.045 23.367 35.824 1.00 55.06 276 GLU A N 1
ATOM 2019 C CA . GLU A 1 276 ? -36.769 22.254 36.727 1.00 56.30 276 GLU A CA 1
ATOM 2020 C C . GLU A 1 276 ? -35.682 22.596 37.783 1.00 57.21 276 GLU A C 1
ATOM 2021 O O . GLU A 1 276 ? -35.530 21.868 38.783 1.00 58.12 276 GLU A O 1
ATOM 2023 N N . ARG A 1 277 ? -34.923 23.687 37.573 1.00 56.75 277 ARG A N 1
ATOM 2024 C CA . ARG A 1 277 ? -33.823 24.056 38.482 1.00 55.39 277 ARG A CA 1
ATOM 2025 C C . ARG A 1 277 ? -34.312 25.118 39.464 1.00 54.51 277 ARG A C 1
ATOM 2026 O O . ARG A 1 277 ? -34.013 25.073 40.652 1.00 53.39 277 ARG A O 1
ATOM 2034 N N . ILE A 1 278 ? -35.114 26.051 38.958 1.00 53.72 278 ILE A N 1
ATOM 2035 C CA . ILE A 1 278 ? -35.445 27.261 39.678 1.00 52.48 278 ILE A CA 1
ATOM 2036 C C . ILE A 1 278 ? -36.838 27.625 39.265 1.00 52.36 278 ILE A C 1
ATOM 2037 O O . ILE A 1 278 ? -37.201 27.407 38.110 1.00 52.56 278 ILE A O 1
ATOM 2042 N N . THR A 1 279 ? -37.637 28.166 40.188 1.00 52.63 279 THR A N 1
ATOM 2043 C CA . THR A 1 279 ? -38.928 28.693 39.793 1.00 51.76 279 THR A CA 1
ATOM 2044 C C . THR A 1 279 ? -38.860 30.204 39.930 1.00 52.61 279 THR A C 1
ATOM 2045 O O . THR A 1 279 ? -38.793 30.727 41.055 1.00 51.94 279 THR A O 1
ATOM 2049 N N . LEU A 1 280 ? -38.873 30.879 38.770 1.00 52.96 280 LEU A N 1
ATOM 2050 C CA . LEU A 1 280 ? -38.693 32.335 38.647 1.00 54.36 280 LEU A CA 1
ATOM 2051 C C . LEU A 1 280 ? -39.695 33.136 39.435 1.00 55.40 280 LEU A C 1
ATOM 2052 O O . LEU A 1 280 ? -40.827 32.738 39.541 1.00 56.33 280 LEU A O 1
ATOM 2057 N N . GLN A 1 281 ? -39.291 34.309 39.902 1.00 57.27 281 GLN A N 1
ATOM 2058 C CA . GLN A 1 281 ? -40.104 35.148 40.761 1.00 59.01 281 GLN A CA 1
ATOM 2059 C C . GLN A 1 281 ? -40.254 36.566 40.231 1.00 59.74 281 GLN A C 1
ATOM 2060 O O . GLN A 1 281 ? -41.170 37.274 40.657 1.00 60.48 281 GLN A O 1
ATOM 2066 N N . THR A 1 282 ? -39.374 37.045 39.351 1.00 59.95 282 THR A N 1
ATOM 2067 C CA . THR A 1 282 ? -39.668 38.397 38.863 1.00 60.65 282 THR A CA 1
ATOM 2068 C C . THR A 1 282 ? -39.755 38.549 37.316 1.00 60.44 282 THR A C 1
ATOM 2069 O O . THR A 1 282 ? -40.373 39.518 36.797 1.00 60.44 282 THR A O 1
ATOM 2073 N N . HIS A 1 283 ? -39.181 37.597 36.585 1.00 59.32 283 HIS A N 1
ATOM 2074 C CA . HIS A 1 283 ? -39.257 37.683 35.121 1.00 59.28 283 HIS A CA 1
ATOM 2075 C C . HIS A 1 283 ? -39.929 36.422 34.538 1.00 59.35 283 HIS A C 1
ATOM 2076 O O . HIS A 1 283 ? -40.011 35.389 35.219 1.00 59.72 283 HIS A O 1
ATOM 2083 N N . SER A 1 284 ? -40.378 36.496 33.288 1.00 58.57 284 SER A N 1
ATOM 2084 C CA . SER A 1 284 ? -40.866 35.303 32.606 1.00 59.16 284 SER A CA 1
ATOM 2085 C C . SER A 1 284 ? -39.704 34.529 31.996 1.00 59.08 284 SER A C 1
ATOM 2086 O O . SER A 1 284 ? -38.646 35.101 31.667 1.00 59.62 284 SER A O 1
ATOM 2089 N N . LEU A 1 285 ? -39.887 33.238 31.793 1.00 59.15 285 LEU A N 1
ATOM 2090 C CA . LEU A 1 285 ? -38.855 32.475 31.113 1.00 58.90 285 LEU A CA 1
ATOM 2091 C C . LEU A 1 285 ? -38.676 32.990 29.671 1.00 58.82 285 LEU A C 1
ATOM 2092 O O . LEU A 1 285 ? -37.606 32.830 29.073 1.00 57.66 285 LEU A O 1
ATOM 2097 N N . ASP A 1 286 ? -39.715 33.640 29.140 1.00 58.44 286 ASP A N 1
ATOM 2098 C CA . ASP A 1 286 ? -39.681 34.154 27.768 1.00 58.73 286 ASP A CA 1
ATOM 2099 C C . ASP A 1 286 ? -38.705 35.314 27.659 1.00 56.63 286 ASP A C 1
ATOM 2100 O O . ASP A 1 286 ? -37.802 35.294 26.838 1.00 55.10 286 ASP A O 1
ATOM 2105 N N . ASP A 1 287 ? -38.936 36.309 28.497 1.00 55.97 287 ASP A N 1
ATOM 2106 C CA . ASP A 1 287 ? -38.041 37.460 28.722 1.00 56.21 287 ASP A CA 1
ATOM 2107 C C . ASP A 1 287 ? -36.536 37.124 28.785 1.00 54.85 287 ASP A C 1
ATOM 2108 O O . ASP A 1 287 ? -35.731 37.752 28.083 1.00 54.63 287 ASP A O 1
ATOM 2113 N N . LEU A 1 288 ? -36.191 36.116 29.603 1.00 53.19 288 LEU A N 1
ATOM 2114 C CA . LEU A 1 288 ? -34.806 35.681 29.816 1.00 51.11 288 LEU A CA 1
ATOM 2115 C C . LEU A 1 288 ? -34.193 35.075 28.597 1.00 51.18 288 LEU A C 1
ATOM 2116 O O . LEU A 1 288 ? -33.029 35.361 28.281 1.00 50.41 288 LEU A O 1
ATOM 2121 N N . ARG A 1 289 ? -34.985 34.233 27.936 1.00 51.15 289 ARG A N 1
ATOM 2122 C CA . ARG A 1 289 ? -34.644 33.540 26.692 1.00 51.80 289 ARG A CA 1
ATOM 2123 C C . ARG A 1 289 ? -34.280 34.558 25.582 1.00 51.48 289 ARG A C 1
ATOM 2124 O O . ARG A 1 289 ? -33.276 34.412 24.873 1.00 50.89 289 ARG A O 1
ATOM 2132 N N . ALA A 1 290 ? -35.095 35.608 25.488 1.00 51.24 290 ALA A N 1
ATOM 2133 C CA . ALA A 1 290 ? -34.969 36.679 24.516 1.00 50.64 290 ALA A CA 1
ATOM 2134 C C . ALA A 1 290 ? -33.737 37.578 24.743 1.00 50.71 290 ALA A C 1
ATOM 2135 O O . ALA A 1 290 ? -33.251 38.232 23.803 1.00 50.62 290 ALA A O 1
ATOM 2137 N N . THR A 1 291 ? -33.303 37.688 26.003 1.00 49.48 291 THR A N 1
ATOM 2138 C CA . THR A 1 291 ? -32.221 38.606 26.360 1.00 46.76 291 THR A CA 1
ATOM 2139 C C . THR A 1 291 ? -30.926 37.880 26.748 1.00 45.62 291 THR A C 1
ATOM 2140 O O . THR A 1 291 ? -29.921 38.533 26.980 1.00 45.69 291 THR A O 1
ATOM 2144 N N . ASN A 1 292 ? -30.941 36.537 26.723 1.00 43.00 292 ASN A N 1
ATOM 2145 C CA . ASN A 1 292 ? -29.838 35.689 27.144 1.00 41.80 292 ASN A CA 1
ATOM 2146 C C . ASN A 1 292 ? -29.380 35.978 28.615 1.00 40.63 292 ASN A C 1
ATOM 2147 O O . ASN A 1 292 ? -28.224 35.696 28.970 1.00 40.04 292 ASN A O 1
ATOM 2152 N N . VAL A 1 293 ? -30.286 36.520 29.425 1.00 39.36 293 VAL A N 1
ATOM 2153 C CA . VAL A 1 293 ? -30.094 36.721 30.866 1.00 38.61 293 VAL A CA 1
ATOM 2154 C C . VAL A 1 293 ? -30.136 35.380 31.600 1.00 40.05 293 VAL A C 1
ATOM 2155 O O . VAL A 1 293 ? -30.976 34.514 31.292 1.00 38.64 293 VAL A O 1
ATOM 2159 N N . LEU A 1 294 ? -29.207 35.218 32.557 1.00 40.64 294 LEU A N 1
ATOM 2160 C CA . LEU A 1 294 ? -29.063 34.009 33.400 1.00 40.11 294 LEU A CA 1
ATOM 2161 C C . LEU A 1 294 ? -29.724 34.167 34.776 1.00 39.94 294 LEU A C 1
ATOM 2162 O O . LEU A 1 294 ? -29.683 35.246 35.355 1.00 39.22 294 LEU A O 1
ATOM 2167 N N . ALA A 1 295 ? -30.365 33.090 35.275 1.00 40.33 295 ALA A N 1
ATOM 2168 C CA . ALA A 1 295 ? -31.106 33.169 36.563 1.00 39.42 295 ALA A CA 1
ATOM 2169 C C . ALA A 1 295 ? -30.608 32.147 37.618 1.00 39.25 295 ALA A C 1
ATOM 2170 O O . ALA A 1 295 ? -30.388 30.990 37.298 1.00 38.20 295 ALA A O 1
ATOM 2172 N N . ASP A 1 296 ? -30.406 32.589 38.868 1.00 39.11 296 ASP A N 1
ATOM 2173 C CA . ASP A 1 296 ? -29.927 31.695 39.932 1.00 38.09 296 ASP A CA 1
ATOM 2174 C C . ASP A 1 296 ? -30.461 32.271 41.226 1.00 37.55 296 ASP A C 1
ATOM 2175 O O . ASP A 1 296 ? -31.230 33.229 41.223 1.00 34.95 296 ASP A O 1
ATOM 2180 N N . GLU A 1 297 ? -29.988 31.724 42.338 1.00 39.52 297 GLU A N 1
ATOM 2181 C CA . GLU A 1 297 ? -30.567 31.959 43.658 1.00 42.29 297 GLU A CA 1
ATOM 2182 C C . GLU A 1 297 ? -29.531 31.800 44.765 1.00 42.46 297 GLU A C 1
ATOM 2183 O O . GLU A 1 297 ? -28.592 31.008 44.639 1.00 41.28 297 GLU A O 1
ATOM 2189 N N . ASP A 1 298 ? -29.786 32.508 45.863 1.00 44.11 298 ASP A N 1
ATOM 2190 C CA . ASP A 1 298 ? -28.928 32.644 47.045 1.00 46.26 298 ASP A CA 1
ATOM 2191 C C . ASP A 1 298 ? -29.881 32.319 48.179 1.00 46.66 298 ASP A C 1
ATOM 2192 O O . ASP A 1 298 ? -31.082 32.318 47.940 1.00 46.30 298 ASP A O 1
ATOM 2197 N N . HIS A 1 299 ? -29.372 32.135 49.407 1.00 46.77 299 HIS A N 1
ATOM 2198 C CA . HIS A 1 299 ? -30.268 32.031 50.580 1.00 47.49 299 HIS A CA 1
ATOM 2199 C C . HIS A 1 299 ? -31.201 33.203 50.561 1.00 47.17 299 HIS A C 1
ATOM 2200 O O . HIS A 1 299 ? -32.326 33.084 50.993 1.00 48.90 299 HIS A O 1
ATOM 2207 N N . GLY A 1 300 ? -30.746 34.350 50.052 1.00 46.59 300 GLY A N 1
ATOM 2208 C CA . GLY A 1 300 ? -31.484 35.614 50.268 1.00 44.43 300 GLY A CA 1
ATOM 2209 C C . GLY A 1 300 ? -32.504 35.970 49.198 1.00 43.44 300 GLY A C 1
ATOM 2210 O O . GLY A 1 300 ? -33.319 36.883 49.380 1.00 42.95 300 GLY A O 1
ATOM 2211 N N . GLY A 1 301 ? -32.460 35.280 48.059 1.00 42.64 301 GLY A N 1
ATOM 2212 C CA . GLY A 1 301 ? -33.384 35.616 46.961 1.00 41.74 301 GLY A CA 1
ATOM 2213 C C . GLY A 1 301 ? -32.735 35.361 45.602 1.00 41.24 301 GLY A C 1
ATOM 2214 O O . GLY A 1 301 ? -31.760 34.602 45.498 1.00 40.93 301 GLY A O 1
ATOM 2215 N N . GLN A 1 302 ? -33.260 35.984 44.558 1.00 40.64 302 GLN A N 1
ATOM 2216 C CA . GLN A 1 302 ? -32.760 35.636 43.228 1.00 41.35 302 GLN A CA 1
ATOM 2217 C C . GLN A 1 302 ? -31.829 36.632 42.577 1.00 40.13 302 GLN A C 1
ATOM 2218 O O . GLN A 1 302 ? -31.809 37.804 42.914 1.00 40.01 302 GLN A O 1
ATOM 2224 N N . LEU A 1 303 ? -31.079 36.110 41.622 1.00 39.93 303 LEU A N 1
ATOM 2225 C CA . LEU A 1 303 ? -29.964 36.787 41.011 1.00 40.84 303 LEU A CA 1
ATOM 2226 C C . LEU A 1 303 ? -30.130 36.686 39.503 1.00 39.90 303 LEU A C 1
ATOM 2227 O O . LEU A 1 303 ? -30.226 35.583 38.983 1.00 39.94 303 LEU A O 1
ATOM 2232 N N . PHE A 1 304 ? -30.137 37.831 38.798 1.00 38.86 304 PHE A N 1
ATOM 2233 C CA . PHE A 1 304 ? -30.068 37.811 37.314 1.00 37.37 304 PHE A CA 1
ATOM 2234 C C . PHE A 1 304 ? -28.815 38.517 36.793 1.00 35.82 304 PHE A C 1
ATOM 2235 O O . PHE A 1 304 ? -28.617 39.668 37.095 1.00 35.77 304 PHE A O 1
ATOM 2243 N N . GLN A 1 305 ? -27.988 37.814 36.006 1.00 34.43 305 GLN A N 1
ATOM 2244 C CA . GLN A 1 305 ? -26.725 38.349 35.510 1.00 33.29 305 GLN A CA 1
ATOM 2245 C C . GLN A 1 305 ? -26.552 38.118 33.995 1.00 33.17 305 GLN A C 1
ATOM 2246 O O . GLN A 1 305 ? -27.021 37.126 33.469 1.00 31.52 305 GLN A O 1
ATOM 2252 N N . ILE A 1 306 ? -25.763 38.993 33.350 1.00 32.25 306 ILE A N 1
ATOM 2253 C CA . ILE A 1 306 ? -25.310 38.781 31.982 1.00 31.39 306 ILE A CA 1
ATOM 2254 C C . ILE A 1 306 ? -23.971 39.471 31.753 1.00 30.47 306 ILE A C 1
ATOM 2255 O O . ILE A 1 306 ? -23.729 40.507 32.347 1.00 30.43 306 ILE A O 1
ATOM 2260 N N . PHE A 1 307 ? -23.123 38.840 30.944 1.00 29.82 307 PHE A N 1
ATOM 2261 C CA . PHE A 1 307 ? -21.882 39.371 30.428 1.00 31.82 307 PHE A CA 1
ATOM 2262 C C . PHE A 1 307 ? -22.043 39.998 29.011 1.00 34.16 307 PHE A C 1
ATOM 2263 O O . PHE A 1 307 ? -22.801 39.466 28.141 1.00 35.71 307 PHE A O 1
ATOM 2271 N N . THR A 1 308 ? -21.258 41.043 28.796 1.00 33.27 308 THR A N 1
ATOM 2272 C CA . THR A 1 308 ? -21.089 41.806 27.566 1.00 32.39 308 THR A CA 1
ATOM 2273 C C . THR A 1 308 ? -19.940 41.116 26.800 1.00 33.45 308 THR A C 1
ATOM 2274 O O . THR A 1 308 ? -19.066 40.434 27.409 1.00 33.41 308 THR A O 1
ATOM 2278 N N . ALA A 1 309 ? -19.926 41.234 25.477 1.00 33.40 309 ALA A N 1
ATOM 2279 C CA . ALA A 1 309 ? -18.810 40.722 24.703 1.00 34.72 309 ALA A CA 1
ATOM 2280 C C . ALA A 1 309 ? -17.772 41.815 24.822 1.00 34.79 309 ALA A C 1
ATOM 2281 O O . ALA A 1 309 ? -18.140 42.989 24.891 1.00 34.43 309 ALA A O 1
ATOM 2283 N N . SER A 1 310 ? -16.511 41.426 24.905 1.00 35.11 310 SER A N 1
ATOM 2284 C CA . SER A 1 310 ? -15.420 42.393 25.044 1.00 36.05 310 SER A CA 1
ATOM 2285 C C . SER A 1 310 ? -15.256 43.175 23.713 1.00 37.03 310 SER A C 1
ATOM 2286 O O . SER A 1 310 ? -15.160 42.587 22.630 1.00 37.22 310 SER A O 1
ATOM 2289 N N . THR A 1 311 ? -15.184 44.497 23.818 1.00 36.71 311 THR A N 1
ATOM 2290 C CA . THR A 1 311 ? -14.793 45.304 22.709 1.00 36.25 311 THR A CA 1
ATOM 2291 C C . THR A 1 311 ? -13.342 45.829 22.835 1.00 37.14 311 THR A C 1
ATOM 2292 O O . THR A 1 311 ? -12.910 46.684 22.080 1.00 38.10 311 THR A O 1
ATOM 2296 N N . HIS A 1 312 ? -12.560 45.269 23.735 1.00 35.01 312 HIS A N 1
ATOM 2297 C CA . HIS A 1 312 ? -11.214 45.716 23.886 1.00 33.91 312 HIS A CA 1
ATOM 2298 C C . HIS A 1 312 ? -10.428 45.085 22.757 1.00 33.28 312 HIS A C 1
ATOM 2299 O O . HIS A 1 312 ? -10.676 43.913 22.435 1.00 34.21 312 HIS A O 1
ATOM 2306 N N . PRO A 1 313 ? -9.407 45.806 22.216 1.00 33.43 313 PRO A N 1
ATOM 2307 C CA . PRO A 1 313 ? -8.534 45.219 21.147 1.00 34.28 313 PRO A CA 1
ATOM 2308 C C . PRO A 1 313 ? -7.850 43.889 21.529 1.00 35.70 313 PRO A C 1
ATOM 2309 O O . PRO A 1 313 ? -7.547 43.098 20.662 1.00 36.33 313 PRO A O 1
ATOM 2313 N N . ARG A 1 314 ? -7.571 43.645 22.813 1.00 35.77 314 ARG A N 1
ATOM 2314 C CA . ARG A 1 314 ? -7.014 42.335 23.244 1.00 35.03 314 ARG A CA 1
ATOM 2315 C C . ARG A 1 314 ? -8.085 41.381 23.673 1.00 35.23 314 ARG A C 1
ATOM 2316 O O . ARG A 1 314 ? -7.779 40.270 24.001 1.00 36.03 314 ARG A O 1
ATOM 2324 N N . HIS A 1 315 ? -9.339 41.825 23.673 1.00 34.23 315 HIS A N 1
ATOM 2325 C CA . HIS A 1 315 ? -10.476 41.022 24.105 1.00 36.90 315 HIS A CA 1
ATOM 2326 C C . HIS A 1 315 ? -10.412 40.648 25.610 1.00 34.01 315 HIS A C 1
ATOM 2327 O O . HIS A 1 315 ? -10.833 39.595 25.991 1.00 32.01 315 HIS A O 1
ATOM 2334 N N . THR A 1 316 ? -9.817 41.520 26.422 1.00 31.78 316 THR A N 1
ATOM 2335 C CA . THR A 1 316 ? -9.652 41.245 27.799 1.00 30.11 316 THR A CA 1
ATOM 2336 C C . THR A 1 316 ? -10.873 41.616 28.659 1.00 30.23 316 THR A C 1
ATOM 2337 O O . THR A 1 316 ? -11.664 40.731 29.008 1.00 30.71 316 THR A O 1
ATOM 2341 N N . ILE A 1 317 ? -11.030 42.899 28.967 1.00 30.34 317 ILE A N 1
ATOM 2342 C CA . ILE A 1 317 ? -12.066 43.384 29.902 1.00 28.91 317 ILE A CA 1
ATOM 2343 C C . ILE A 1 317 ? -13.425 43.396 29.230 1.00 30.12 317 ILE A C 1
ATOM 2344 O O . ILE A 1 317 ? -13.542 43.656 28.026 1.00 29.92 317 ILE A O 1
ATOM 2349 N N . PHE A 1 318 ? -14.460 43.127 30.027 1.00 29.94 318 PHE A N 1
ATOM 2350 C CA . PHE A 1 318 ? -15.824 43.172 29.591 1.00 28.22 318 PHE A CA 1
ATOM 2351 C C . PHE A 1 318 ? -16.691 43.604 30.794 1.00 28.63 318 PHE A C 1
ATOM 2352 O O . PHE A 1 318 ? -16.161 43.923 31.855 1.00 28.18 318 PHE A O 1
ATOM 2360 N N . PHE A 1 319 ? -18.003 43.691 30.615 1.00 27.44 319 PHE A N 1
ATOM 2361 C CA . PHE A 1 319 ? -18.861 44.218 31.659 1.00 27.50 319 PHE A CA 1
ATOM 2362 C C . PHE A 1 319 ? -20.017 43.311 31.944 1.00 27.38 319 PHE A C 1
ATOM 2363 O O . PHE A 1 319 ? -20.215 42.322 31.259 1.00 26.20 319 PHE A O 1
ATOM 2371 N N . GLU A 1 320 ? -20.756 43.603 32.996 1.00 28.41 320 GLU A N 1
ATOM 2372 C CA . GLU A 1 320 ? -21.804 42.671 33.388 1.00 28.83 320 GLU A CA 1
ATOM 2373 C C . GLU A 1 320 ? -22.950 43.524 33.841 1.00 28.80 320 GLU A C 1
ATOM 2374 O O . GLU A 1 320 ? -22.721 44.566 34.457 1.00 27.81 320 GLU A O 1
ATOM 2380 N N . VAL A 1 321 ? -24.170 43.109 33.514 1.00 29.51 321 VAL A N 1
ATOM 2381 C CA . VAL A 1 321 ? -25.357 43.689 34.127 1.00 30.76 321 VAL A CA 1
ATOM 2382 C C . VAL A 1 321 ? -25.884 42.684 35.119 1.00 30.88 321 VAL A C 1
ATOM 2383 O O . VAL A 1 321 ? -25.965 41.544 34.803 1.00 31.32 321 VAL A O 1
ATOM 2387 N N . ILE A 1 322 ? -26.207 43.125 36.327 1.00 32.65 322 ILE A N 1
ATOM 2388 C CA . ILE A 1 322 ? -26.680 42.234 37.409 1.00 33.11 322 ILE A CA 1
ATOM 2389 C C . ILE A 1 322 ? -27.883 42.846 38.134 1.00 35.00 322 ILE A C 1
ATOM 2390 O O . ILE A 1 322 ? -27.882 44.013 38.491 1.00 35.24 322 ILE A O 1
ATOM 2395 N N . GLU A 1 323 ? -28.949 42.072 38.306 1.00 36.83 323 GLU A N 1
ATOM 2396 C CA . GLU A 1 323 ? -30.099 42.549 39.151 1.00 37.59 323 GLU A CA 1
ATOM 2397 C C . GLU A 1 323 ? -30.241 41.571 40.301 1.00 36.36 323 GLU A C 1
ATOM 2398 O O . GLU A 1 323 ? -30.274 40.366 40.061 1.00 36.93 323 GLU A O 1
ATOM 2404 N N . ARG A 1 324 ? -30.271 42.086 41.523 1.00 36.04 324 ARG A N 1
ATOM 2405 C CA . ARG A 1 324 ? -30.399 41.262 42.725 1.00 36.95 324 ARG A CA 1
ATOM 2406 C C . ARG A 1 324 ? -31.840 41.406 43.195 1.00 38.40 324 ARG A C 1
ATOM 2407 O O . ARG A 1 324 ? -32.359 42.537 43.315 1.00 37.59 324 ARG A O 1
ATOM 2415 N N . GLN A 1 325 ? -32.519 40.284 43.417 1.00 38.91 325 GLN A N 1
ATOM 2416 C CA . GLN A 1 325 ? -33.847 40.385 44.043 1.00 40.00 325 GLN A CA 1
ATOM 2417 C C . GLN A 1 325 ? -33.761 39.620 45.378 1.00 40.01 325 GLN A C 1
ATOM 2418 O O . GLN A 1 325 ? -34.247 38.475 45.520 1.00 40.61 325 GLN A O 1
ATOM 2424 N N . GLY A 1 326 ? -33.010 40.237 46.300 1.00 40.09 326 GLY A N 1
ATOM 2425 C CA . GLY A 1 326 ? -32.701 39.703 47.615 1.00 37.68 326 GLY A CA 1
ATOM 2426 C C . GLY A 1 326 ? -31.428 38.902 47.645 1.00 36.97 326 GLY A C 1
ATOM 2427 O O . GLY A 1 326 ? -30.882 38.721 48.715 1.00 38.01 326 GLY A O 1
ATOM 2428 N N . ALA A 1 327 ? -30.950 38.381 46.513 1.00 36.37 327 ALA A N 1
ATOM 2429 C CA . ALA A 1 327 ? -29.667 37.612 46.516 1.00 36.09 327 ALA A CA 1
ATOM 2430 C C . ALA A 1 327 ? -28.568 38.461 47.126 1.00 35.51 327 ALA A C 1
ATOM 2431 O O . ALA A 1 327 ? -28.412 39.613 46.794 1.00 37.07 327 ALA A O 1
ATOM 2433 N N . GLY A 1 328 ? -27.866 37.924 48.093 1.00 35.70 328 GLY A N 1
ATOM 2434 C CA . GLY A 1 328 ? -26.823 38.685 48.773 1.00 34.63 328 GLY A CA 1
ATOM 2435 C C . GLY A 1 328 ? -25.431 38.390 48.202 1.00 34.75 328 GLY A C 1
ATOM 2436 O O . GLY A 1 328 ? -24.589 39.237 48.281 1.00 34.91 328 GLY A O 1
ATOM 2437 N N . THR A 1 329 ? -25.190 37.212 47.635 1.00 33.27 329 THR A N 1
ATOM 2438 C CA . THR A 1 329 ? -23.874 36.841 47.149 1.00 33.92 329 THR A CA 1
ATOM 2439 C C . THR A 1 329 ? -24.037 36.438 45.632 1.00 34.64 329 THR A C 1
ATOM 2440 O O . THR A 1 329 ? -24.572 37.219 44.850 1.00 34.67 329 THR A O 1
ATOM 2444 N N . PHE A 1 330 ? -23.612 35.228 45.269 1.00 34.26 330 PHE A N 1
ATOM 2445 C CA . PHE A 1 330 ? -23.582 34.683 43.921 1.00 35.46 330 PHE A CA 1
ATOM 2446 C C . PHE A 1 330 ? -24.190 33.271 43.882 1.00 37.34 330 PHE A C 1
ATOM 2447 O O . PHE A 1 330 ? -24.736 32.800 44.895 1.00 37.00 330 PHE A O 1
ATOM 2455 N N . GLY A 1 331 ? -24.122 32.598 42.727 1.00 38.36 331 GLY A N 1
ATOM 2456 C CA . GLY A 1 331 ? -24.649 31.224 42.633 1.00 38.67 331 GLY A CA 1
ATOM 2457 C C . GLY A 1 331 ? -23.945 30.433 41.577 1.00 40.26 331 GLY A C 1
ATOM 2458 O O . GLY A 1 331 ? -23.679 30.940 40.458 1.00 41.29 331 GLY A O 1
ATOM 2459 N N . SER A 1 332 ? -23.641 29.194 41.945 1.00 40.09 332 SER A N 1
ATOM 2460 C CA . SER A 1 332 ? -22.946 28.225 41.146 1.00 41.43 332 SER A CA 1
ATOM 2461 C C . SER A 1 332 ? -23.405 28.074 39.709 1.00 40.98 332 SER A C 1
ATOM 2462 O O . SER A 1 332 ? -22.600 27.797 38.822 1.00 40.91 332 SER A O 1
ATOM 2465 N N . SER A 1 333 ? -24.720 28.154 39.521 1.00 40.60 333 SER A N 1
ATOM 2466 C CA . SER A 1 333 ? -25.319 27.896 38.242 1.00 40.88 333 SER A CA 1
ATOM 2467 C C . SER A 1 333 ? -25.107 29.130 37.342 1.00 39.50 333 SER A C 1
ATOM 2468 O O . SER A 1 333 ? -24.670 28.968 36.226 1.00 40.43 333 SER A O 1
ATOM 2471 N N . ASN A 1 334 ? -25.388 30.340 37.833 1.00 38.08 334 ASN A N 1
ATOM 2472 C CA . ASN A 1 334 ? -24.990 31.552 37.107 1.00 37.22 334 ASN A CA 1
ATOM 2473 C C . ASN A 1 334 ? -23.508 31.612 36.740 1.00 35.78 334 ASN A C 1
ATOM 2474 O O . ASN A 1 334 ? -23.176 31.878 35.626 1.00 36.70 334 ASN A O 1
ATOM 2479 N N . ILE A 1 335 ? -22.637 31.253 37.645 1.00 35.78 335 ILE A N 1
ATOM 2480 C CA . ILE A 1 335 ? -21.211 31.374 37.411 1.00 35.67 335 ILE A CA 1
ATOM 2481 C C . ILE A 1 335 ? -20.768 30.369 36.374 1.00 36.52 335 ILE A C 1
ATOM 2482 O O . ILE A 1 335 ? -19.878 30.660 35.539 1.00 34.98 335 ILE A O 1
ATOM 2487 N N . LYS A 1 336 ? -21.315 29.163 36.469 1.00 36.62 336 LYS A N 1
ATOM 2488 C CA . LYS A 1 336 ? -20.925 28.149 35.506 1.00 38.58 336 LYS A CA 1
ATOM 2489 C C . LYS A 1 336 ? -21.389 28.611 34.087 1.00 36.84 336 LYS A C 1
ATOM 2490 O O . LYS A 1 336 ? -20.611 28.585 33.152 1.00 36.01 336 LYS A O 1
ATOM 2496 N N . ALA A 1 337 ? -22.618 29.100 33.994 1.00 35.96 337 ALA A N 1
ATOM 2497 C CA . ALA A 1 337 ? -23.232 29.534 32.741 1.00 36.61 337 ALA A CA 1
ATOM 2498 C C . ALA A 1 337 ? -22.584 30.814 32.137 1.00 37.89 337 ALA A C 1
ATOM 2499 O O . ALA A 1 337 ? -22.614 31.011 30.908 1.00 38.55 337 ALA A O 1
ATOM 2501 N N . LEU A 1 338 ? -22.011 31.673 32.997 1.00 37.91 338 LEU A N 1
ATOM 2502 C CA . LEU A 1 338 ? -21.427 32.919 32.566 1.00 36.57 338 LEU A CA 1
ATOM 2503 C C . LEU A 1 338 ? -20.151 32.547 31.874 1.00 36.62 338 LEU A C 1
ATOM 2504 O O . LEU A 1 338 ? -19.881 32.999 30.748 1.00 37.31 338 LEU A O 1
ATOM 2509 N N . TYR A 1 339 ? -19.382 31.685 32.499 1.00 36.51 339 TYR A N 1
ATOM 2510 C CA . TYR A 1 339 ? -18.125 31.268 31.927 1.00 38.98 339 TYR A CA 1
ATOM 2511 C C . TYR A 1 339 ? -18.275 30.310 30.731 1.00 40.82 339 TYR A C 1
ATOM 2512 O O . TYR A 1 339 ? -17.382 30.217 29.858 1.00 41.56 339 TYR A O 1
ATOM 2521 N N . GLU A 1 340 ? -19.404 29.628 30.679 1.00 41.85 340 GLU A N 1
ATOM 2522 C CA . GLU A 1 340 ? -19.748 28.871 29.509 1.00 44.20 340 GLU A CA 1
ATOM 2523 C C . GLU A 1 340 ? -20.220 29.764 28.339 1.00 43.87 340 GLU A C 1
ATOM 2524 O O . GLU A 1 340 ? -19.818 29.524 27.237 1.00 44.97 340 GLU A O 1
ATOM 2530 N N . ALA A 1 341 ? -20.991 30.824 28.568 1.00 43.18 341 ALA A N 1
ATOM 2531 C CA . ALA A 1 341 ? -21.126 31.856 27.538 1.00 42.13 341 ALA A CA 1
ATOM 2532 C C . ALA A 1 341 ? -19.763 32.387 26.991 1.00 43.17 341 ALA A C 1
ATOM 2533 O O . ALA A 1 341 ? -19.609 32.625 25.786 1.00 42.60 341 ALA A O 1
ATOM 2535 N N . VAL A 1 342 ? -18.777 32.590 27.881 1.00 43.56 342 VAL A N 1
ATOM 2536 C CA . VAL A 1 342 ? -17.517 33.152 27.470 1.00 43.01 342 VAL A CA 1
ATOM 2537 C C . VAL A 1 342 ? -16.842 32.127 26.581 1.00 44.68 342 VAL A C 1
ATOM 2538 O O . VAL A 1 342 ? -16.353 32.469 25.507 1.00 43.61 342 VAL A O 1
ATOM 2542 N N . GLU A 1 343 ? -16.817 30.876 27.038 1.00 46.77 343 GLU A N 1
ATOM 2543 C CA . GLU A 1 343 ? -16.172 29.789 26.311 1.00 49.46 343 GLU A CA 1
ATOM 2544 C C . GLU A 1 343 ? -16.760 29.605 24.894 1.00 50.64 343 GLU A C 1
ATOM 2545 O O . GLU A 1 3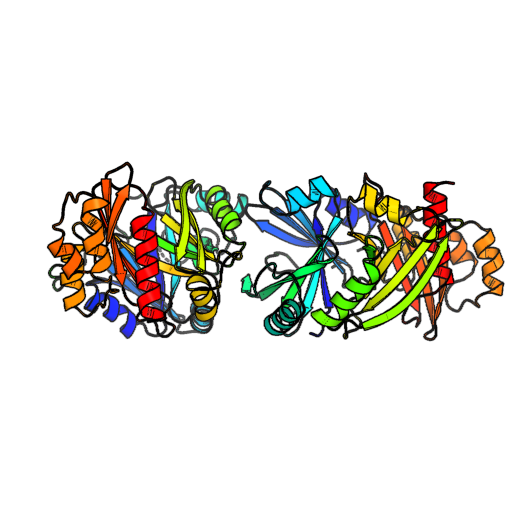43 ? -16.017 29.468 23.947 1.00 50.01 343 GLU A O 1
ATOM 2551 N N . LEU A 1 344 ? -18.085 29.641 24.779 1.00 52.90 344 LEU A N 1
ATOM 2552 C CA . LEU A 1 344 ? -18.795 29.634 23.521 1.00 55.92 344 LEU A CA 1
ATOM 2553 C C . LEU A 1 344 ? -18.366 30.773 22.575 1.00 58.68 344 LEU A C 1
ATOM 2554 O O . LEU A 1 344 ? -18.141 30.550 21.380 1.00 59.31 344 LEU A O 1
ATOM 2559 N N . GLU A 1 345 ? -18.237 31.984 23.104 1.00 61.18 345 GLU A N 1
ATOM 2560 C CA . GLU A 1 345 ? -17.889 33.121 22.276 1.00 63.76 345 GLU A CA 1
ATOM 2561 C C . GLU A 1 345 ? -16.476 32.957 21.703 1.00 65.85 345 GLU A C 1
ATOM 2562 O O . GLU A 1 345 ? -16.220 33.332 20.554 1.00 66.30 345 GLU A O 1
ATOM 2568 N N . ARG A 1 346 ? -15.579 32.379 22.492 1.00 68.12 346 ARG A N 1
ATOM 2569 C CA . ARG A 1 346 ? -14.146 32.473 22.212 1.00 70.75 346 ARG A CA 1
ATOM 2570 C C . ARG A 1 346 ? -13.579 31.231 21.530 1.00 72.50 346 ARG A C 1
ATOM 2571 O O . ARG A 1 346 ? -12.536 31.285 20.908 1.00 72.89 346 ARG A O 1
ATOM 2575 N N . THR A 1 347 ? -14.281 30.113 21.633 1.00 74.97 347 THR A N 1
ATOM 2576 C CA . THR A 1 347 ? -13.806 28.841 21.101 1.00 76.65 347 THR A CA 1
ATOM 2577 C C . THR A 1 347 ? -14.763 28.466 19.991 1.00 77.69 347 THR A C 1
ATOM 2578 O O . THR A 1 347 ? -14.356 27.873 19.000 1.00 78.12 347 THR A O 1
ATOM 2582 N N . GLY A 1 348 ? -16.022 28.876 20.132 1.00 78.76 348 GLY A N 1
ATOM 2583 C CA . GLY A 1 348 ? -17.027 28.638 19.098 1.00 79.70 348 GLY A CA 1
ATOM 2584 C C . GLY A 1 348 ? -17.670 27.283 19.337 1.00 80.56 348 GLY A C 1
ATOM 2585 O O . GLY A 1 348 ? -18.565 26.883 18.590 1.00 80.98 348 GLY A O 1
ATOM 2586 N N . GLN B 1 2 ? 19.767 30.714 30.443 1.00 56.95 2 GLN B N 1
ATOM 2587 C CA . GLN B 1 2 ? 20.200 32.129 30.462 1.00 57.55 2 GLN B CA 1
ATOM 2588 C C . GLN B 1 2 ? 21.706 32.385 30.583 1.00 57.72 2 GLN B C 1
ATOM 2589 O O . GLN B 1 2 ? 22.542 31.722 29.921 1.00 59.08 2 GLN B O 1
ATOM 2591 N N . ASN B 1 3 ? 22.002 33.382 31.430 1.00 55.90 3 ASN B N 1
ATOM 2592 C CA . ASN B 1 3 ? 23.319 33.827 31.804 1.00 53.45 3 ASN B CA 1
ATOM 2593 C C . ASN B 1 3 ? 23.319 34.010 33.350 1.00 50.79 3 ASN B C 1
ATOM 2594 O O . ASN B 1 3 ? 23.639 35.099 33.888 1.00 50.15 3 ASN B O 1
ATOM 2599 N N . PHE B 1 4 ? 22.966 32.922 34.052 1.00 45.90 4 PHE B N 1
ATOM 2600 C CA . PHE B 1 4 ? 22.614 32.941 35.474 1.00 41.13 4 PHE B CA 1
ATOM 2601 C C . PHE B 1 4 ? 23.653 33.493 36.419 1.00 40.29 4 PHE B C 1
ATOM 2602 O O . PHE B 1 4 ? 24.831 33.097 36.350 1.00 40.19 4 PHE B O 1
ATOM 2610 N N . GLU B 1 5 ? 23.234 34.460 37.245 1.00 38.94 5 GLU B N 1
ATOM 2611 C CA . GLU B 1 5 ? 24.020 34.894 38.425 1.00 39.61 5 GLU B CA 1
ATOM 2612 C C . GLU B 1 5 ? 23.166 34.697 39.659 1.00 37.36 5 GLU B C 1
ATOM 2613 O O . GLU B 1 5 ? 21.973 34.429 39.551 1.00 37.09 5 GLU B O 1
ATOM 2619 N N . ILE B 1 6 ? 23.787 34.779 40.820 1.00 36.02 6 ILE B N 1
ATOM 2620 C CA . ILE B 1 6 ? 23.039 34.629 42.050 1.00 35.53 6 ILE B CA 1
ATOM 2621 C C . ILE B 1 6 ? 22.520 36.018 42.363 1.00 35.42 6 ILE B C 1
ATOM 2622 O O . ILE B 1 6 ? 23.289 36.940 42.656 1.00 35.60 6 ILE B O 1
ATOM 2627 N N . ASP B 1 7 ? 21.214 36.167 42.290 1.00 35.98 7 ASP B N 1
ATOM 2628 C CA . ASP B 1 7 ? 20.625 37.429 42.670 1.00 36.79 7 ASP B CA 1
ATOM 2629 C C . ASP B 1 7 ? 20.544 37.478 44.204 1.00 35.94 7 ASP B C 1
ATOM 2630 O O . ASP B 1 7 ? 21.024 38.406 44.796 1.00 37.29 7 ASP B O 1
ATOM 2635 N N . TYR B 1 8 ? 20.062 36.429 44.863 1.00 33.31 8 TYR B N 1
ATOM 2636 C CA . TYR B 1 8 ? 20.115 36.397 46.327 1.00 31.11 8 TYR B CA 1
ATOM 2637 C C . TYR B 1 8 ? 19.808 34.943 46.713 1.00 30.41 8 TYR B C 1
ATOM 2638 O O . TYR B 1 8 ? 19.280 34.153 45.907 1.00 28.60 8 TYR B O 1
ATOM 2647 N N . VAL B 1 9 ? 20.115 34.625 47.963 1.00 30.22 9 VAL B N 1
ATOM 2648 C CA . VAL B 1 9 ? 19.732 33.371 48.597 1.00 30.23 9 VAL B CA 1
ATOM 2649 C C . VAL B 1 9 ? 18.753 33.769 49.696 1.00 29.60 9 VAL B C 1
ATOM 2650 O O . VAL B 1 9 ? 19.067 34.633 50.497 1.00 29.48 9 VAL B O 1
ATOM 2654 N N . GLU B 1 10 ? 17.602 33.123 49.720 1.00 29.96 10 GLU B N 1
ATOM 2655 C CA . GLU B 1 10 ? 16.587 33.324 50.736 1.00 31.30 10 GLU B CA 1
ATOM 2656 C C . GLU B 1 10 ? 16.590 32.179 51.733 1.00 30.23 10 GLU B C 1
ATOM 2657 O O . GLU B 1 10 ? 16.485 31.031 51.369 1.00 29.51 10 GLU B O 1
ATOM 2663 N N . MET B 1 11 ? 16.693 32.529 53.013 1.00 30.66 11 MET B N 1
ATOM 2664 C CA . MET B 1 11 ? 16.481 31.571 54.094 1.00 32.65 11 MET B CA 1
ATOM 2665 C C . MET B 1 11 ? 15.218 31.915 54.853 1.00 30.56 11 MET B C 1
ATOM 2666 O O . MET B 1 11 ? 14.930 33.100 55.117 1.00 29.23 11 MET B O 1
ATOM 2671 N N . TYR B 1 12 ? 14.437 30.883 55.147 1.00 29.05 12 TYR B N 1
ATOM 2672 C CA . TYR B 1 12 ? 13.256 31.052 55.957 1.00 28.09 12 TYR B CA 1
ATOM 2673 C C . TYR B 1 12 ? 13.753 30.951 57.382 1.00 28.05 12 TYR B C 1
ATOM 2674 O O . TYR B 1 12 ? 14.575 30.065 57.692 1.00 27.85 12 TYR B O 1
ATOM 2683 N N . VAL B 1 13 ? 13.259 31.828 58.258 1.00 28.00 13 VAL B N 1
ATOM 2684 C CA . VAL B 1 13 ? 13.732 31.846 59.674 1.00 27.54 13 VAL B CA 1
ATOM 2685 C C . VAL B 1 13 ? 12.568 31.968 60.638 1.00 28.47 13 VAL B C 1
ATOM 2686 O O . VAL B 1 13 ? 11.542 32.583 60.309 1.00 27.05 13 VAL B O 1
ATOM 2690 N N . GLU B 1 14 ? 12.724 31.360 61.810 1.00 28.89 14 GLU B N 1
ATOM 2691 C CA . GLU B 1 14 ? 11.689 31.457 62.871 1.00 32.53 14 GLU B CA 1
ATOM 2692 C C . GLU B 1 14 ? 11.653 32.810 63.570 1.00 31.76 14 GLU B C 1
ATOM 2693 O O . GLU B 1 14 ? 10.585 33.252 63.933 1.00 33.35 14 GLU B O 1
ATOM 2699 N N . ASN B 1 15 ? 12.807 33.475 63.662 1.00 31.89 15 ASN B N 1
ATOM 2700 C CA . ASN B 1 15 ? 12.913 34.772 64.299 1.00 31.41 15 ASN B CA 1
ATOM 2701 C C . ASN B 1 15 ? 13.694 35.734 63.470 1.00 29.51 15 ASN B C 1
ATOM 2702 O O . ASN B 1 15 ? 14.895 35.722 63.487 1.00 28.61 15 ASN B O 1
ATOM 2707 N N . LEU B 1 16 ? 12.994 36.606 62.751 1.00 30.12 16 LEU B N 1
ATOM 2708 C CA . LEU B 1 16 ? 13.622 37.461 61.771 1.00 28.74 16 LEU B CA 1
ATOM 2709 C C . LEU B 1 16 ? 14.770 38.300 62.380 1.00 29.85 16 LEU B C 1
ATOM 2710 O O . LEU B 1 16 ? 15.924 38.262 61.889 1.00 29.92 16 LEU B O 1
ATOM 2715 N N . GLU B 1 17 ? 14.469 39.061 63.435 1.00 29.69 17 GLU B N 1
ATOM 2716 C CA . GLU B 1 17 ? 15.462 40.014 63.972 1.00 30.43 17 GLU B CA 1
ATOM 2717 C C . GLU B 1 17 ? 16.687 39.352 64.599 1.00 29.19 17 GLU B C 1
ATOM 2718 O O . GLU B 1 17 ? 17.819 39.845 64.478 1.00 29.67 17 GLU B O 1
ATOM 2724 N N . VAL B 1 18 ? 16.463 38.246 65.259 1.00 27.97 18 VAL B N 1
ATOM 2725 C CA . VAL B 1 18 ? 17.554 37.481 65.878 1.00 28.83 18 VAL B CA 1
ATOM 2726 C C . VAL B 1 18 ? 18.454 36.823 64.806 1.00 29.21 18 VAL B C 1
ATOM 2727 O O . VAL B 1 18 ? 19.700 36.941 64.857 1.00 30.75 18 VAL B O 1
ATOM 2731 N N . ALA B 1 19 ? 17.866 36.138 63.831 1.00 28.59 19 ALA B N 1
ATOM 2732 C CA . ALA B 1 19 ? 18.700 35.518 62.804 1.00 28.94 19 ALA B CA 1
ATOM 2733 C C . ALA B 1 19 ? 19.491 36.565 62.000 1.00 29.04 19 ALA B C 1
ATOM 2734 O O . ALA B 1 19 ? 20.632 36.340 61.674 1.00 28.90 19 ALA B O 1
ATOM 2736 N N . ALA B 1 20 ? 18.873 37.706 61.670 1.00 29.93 20 ALA B N 1
ATOM 2737 C CA . ALA B 1 20 ? 19.534 38.762 60.918 1.00 29.04 20 ALA B CA 1
ATOM 2738 C C . ALA B 1 20 ? 20.678 39.395 61.711 1.00 30.52 20 ALA B C 1
ATOM 2739 O O . ALA B 1 20 ? 21.760 39.685 61.174 1.00 30.18 20 ALA B O 1
ATOM 2741 N N . PHE B 1 21 ? 20.434 39.659 62.996 1.00 31.14 21 PHE B N 1
ATOM 2742 C CA . PHE B 1 21 ? 21.511 40.147 63.855 1.00 31.48 21 PHE B CA 1
ATOM 2743 C C . PHE B 1 21 ? 22.740 39.205 63.943 1.00 31.60 21 PHE B C 1
ATOM 2744 O O . PHE B 1 21 ? 23.855 39.664 63.910 1.00 32.88 21 PHE B O 1
ATOM 2752 N N . SER B 1 22 ? 22.531 37.917 64.087 1.00 32.26 22 SER B N 1
ATOM 2753 C CA . SER B 1 22 ? 23.613 36.923 63.979 1.00 33.08 22 SER B CA 1
ATOM 2754 C C . SER B 1 22 ? 24.593 37.097 62.775 1.00 31.80 22 SER B C 1
ATOM 2755 O O . SER B 1 22 ? 25.787 37.019 62.925 1.00 30.86 22 SER B O 1
ATOM 2758 N N . TRP B 1 23 ? 24.049 37.371 61.589 1.00 31.44 23 TRP B N 1
ATOM 2759 C CA . TRP B 1 23 ? 24.797 37.603 60.385 1.00 31.68 23 TRP B CA 1
ATOM 2760 C C . TRP B 1 23 ? 25.517 38.925 60.368 1.00 32.58 23 TRP B C 1
ATOM 2761 O O . TRP B 1 23 ? 26.604 38.993 59.836 1.00 33.20 23 TRP B O 1
ATOM 2772 N N . VAL B 1 24 ? 24.877 39.988 60.852 1.00 32.76 24 VAL B N 1
ATOM 2773 C CA . VAL B 1 24 ? 25.514 41.314 61.022 1.00 33.28 24 VAL B CA 1
ATOM 2774 C C . VAL B 1 24 ? 26.630 41.247 62.086 1.00 32.27 24 VAL B C 1
ATOM 2775 O O . VAL B 1 24 ? 27.729 41.672 61.891 1.00 31.28 24 VAL B O 1
ATOM 2779 N N . ASP B 1 25 ? 26.300 40.744 63.243 1.00 33.20 25 ASP B N 1
ATOM 2780 C CA . ASP B 1 25 ? 27.237 40.629 64.345 1.00 34.00 25 ASP B CA 1
ATOM 2781 C C . ASP B 1 25 ? 28.458 39.684 63.982 1.00 34.45 25 ASP B C 1
ATOM 2782 O O . ASP B 1 25 ? 29.594 40.145 63.862 1.00 34.83 25 ASP B O 1
ATOM 2787 N N . LYS B 1 26 ? 28.189 38.390 63.788 1.00 34.57 26 LYS B N 1
ATOM 2788 C CA . LYS B 1 26 ? 29.232 37.371 63.532 1.00 35.40 26 LYS B CA 1
ATOM 2789 C C . LYS B 1 26 ? 29.965 37.580 62.201 1.00 35.39 26 LYS B C 1
ATOM 2790 O O . LYS B 1 26 ? 31.191 37.615 62.199 1.00 36.09 26 LYS B O 1
ATOM 2796 N N . TYR B 1 27 ? 29.233 37.912 61.126 1.00 35.30 27 TYR B N 1
ATOM 2797 C CA . TYR B 1 27 ? 29.769 37.791 59.729 1.00 34.40 27 TYR B CA 1
ATOM 2798 C C . TYR B 1 27 ? 29.985 39.090 59.001 1.00 33.72 27 TYR B C 1
ATOM 2799 O O . TYR B 1 27 ? 30.408 39.088 57.854 1.00 33.13 27 TYR B O 1
ATOM 2808 N N . ALA B 1 28 ? 29.613 40.180 59.673 1.00 33.01 28 ALA B N 1
ATOM 2809 C CA . ALA B 1 28 ? 29.745 41.554 59.200 1.00 32.96 28 ALA B CA 1
ATOM 2810 C C . ALA B 1 28 ? 28.936 41.911 57.939 1.00 33.09 28 ALA B C 1
ATOM 2811 O O . ALA B 1 28 ? 29.377 42.745 57.145 1.00 33.19 28 ALA B O 1
ATOM 2813 N N . PHE B 1 29 ? 27.775 41.292 57.759 1.00 32.27 29 PHE B N 1
ATOM 2814 C CA . PHE B 1 29 ? 26.819 41.736 56.744 1.00 33.34 29 PHE B CA 1
ATOM 2815 C C . PHE B 1 29 ? 26.234 43.068 57.178 1.00 34.09 29 PHE B C 1
ATOM 2816 O O . PHE B 1 29 ? 26.167 43.344 58.365 1.00 35.17 29 PHE B O 1
ATOM 2824 N N . ALA B 1 30 ? 25.823 43.888 56.222 1.00 35.01 30 ALA B N 1
ATOM 2825 C CA . ALA B 1 30 ? 25.047 45.111 56.483 1.00 36.61 30 ALA B CA 1
ATOM 2826 C C . ALA B 1 30 ? 23.622 44.989 55.900 1.00 36.15 30 ALA B C 1
ATOM 2827 O O . ALA B 1 30 ? 23.379 44.234 54.964 1.00 34.99 30 ALA B O 1
ATOM 2829 N N . VAL B 1 31 ? 22.668 45.713 56.493 1.00 37.55 31 VAL B N 1
ATOM 2830 C CA . VAL B 1 31 ? 21.281 45.621 56.079 1.00 36.74 31 VAL B CA 1
ATOM 2831 C C . VAL B 1 31 ? 21.144 46.538 54.909 1.00 36.20 31 VAL B C 1
ATOM 2832 O O . VAL B 1 31 ? 21.551 47.715 54.962 1.00 36.35 31 VAL B O 1
ATOM 2836 N N . ALA B 1 32 ? 20.642 45.970 53.816 1.00 34.34 32 ALA B N 1
ATOM 2837 C CA . ALA B 1 32 ? 20.507 46.720 52.588 1.00 32.88 32 ALA B CA 1
ATOM 2838 C C . ALA B 1 32 ? 19.056 47.142 52.384 1.00 31.60 32 ALA B C 1
ATOM 2839 O O . ALA B 1 32 ? 18.820 48.074 51.691 1.00 31.29 32 ALA B O 1
ATOM 2841 N N . GLY B 1 33 ? 18.098 46.402 52.926 1.00 30.62 33 GLY B N 1
ATOM 2842 C CA . GLY B 1 33 ? 16.704 46.684 52.678 1.00 30.43 33 GLY B CA 1
ATOM 2843 C C . GLY B 1 33 ? 15.813 45.744 53.456 1.00 31.48 33 GLY B C 1
ATOM 2844 O O . GLY B 1 33 ? 16.292 44.773 54.049 1.00 31.72 33 GLY B O 1
ATOM 2845 N N . THR B 1 34 ? 14.507 46.021 53.465 1.00 31.09 34 THR B N 1
ATOM 2846 C CA . THR B 1 34 ? 13.568 45.112 54.059 1.00 31.73 34 THR B CA 1
ATOM 2847 C C . THR B 1 34 ? 12.384 45.046 53.130 1.00 31.06 34 THR B C 1
ATOM 2848 O O . THR B 1 34 ? 12.269 45.877 52.263 1.00 31.26 34 THR B O 1
ATOM 2852 N N . SER B 1 35 ? 11.435 44.188 53.465 1.00 30.94 35 SER B N 1
ATOM 2853 C CA . SER B 1 35 ? 10.153 44.076 52.799 1.00 31.75 35 SER B CA 1
ATOM 2854 C C . SER B 1 35 ? 9.197 43.247 53.688 1.00 30.40 35 SER B C 1
ATOM 2855 O O . SER B 1 35 ? 9.623 42.379 54.431 1.00 30.55 35 SER B O 1
ATOM 2858 N N . ARG B 1 36 ? 7.899 43.528 53.602 1.00 30.59 36 ARG B N 1
ATOM 2859 C CA . ARG B 1 36 ? 6.807 42.798 54.322 1.00 30.54 36 ARG B CA 1
ATOM 2860 C C . ARG B 1 36 ? 5.585 42.811 53.425 1.00 30.69 36 ARG B C 1
ATOM 2861 O O . ARG B 1 36 ? 5.431 43.675 52.570 1.00 28.54 36 ARG B O 1
ATOM 2869 N N . SER B 1 37 ? 4.711 41.847 53.636 1.00 30.96 37 SER B N 1
ATOM 2870 C CA . SER B 1 37 ? 3.409 41.888 53.049 1.00 31.65 37 SER B CA 1
ATOM 2871 C C . SER B 1 37 ? 2.492 41.384 54.170 1.00 32.36 37 SER B C 1
ATOM 2872 O O . SER B 1 37 ? 2.922 41.268 55.331 1.00 32.52 37 SER B O 1
ATOM 2875 N N . ALA B 1 38 ? 1.245 41.071 53.839 1.00 31.76 38 ALA B N 1
ATOM 2876 C CA . ALA B 1 38 ? 0.296 40.562 54.820 1.00 31.68 38 ALA B CA 1
ATOM 2877 C C . ALA B 1 38 ? 0.706 39.203 55.385 1.00 32.45 38 ALA B C 1
ATOM 2878 O O . ALA B 1 38 ? 0.097 38.750 56.372 1.00 34.70 38 ALA B O 1
ATOM 2880 N N . ASP B 1 39 ? 1.670 38.509 54.752 1.00 31.80 39 ASP B N 1
ATOM 2881 C CA . ASP B 1 39 ? 1.993 37.140 55.182 1.00 31.14 39 ASP B CA 1
ATOM 2882 C C . ASP B 1 39 ? 3.452 36.820 55.488 1.00 29.68 39 ASP B C 1
ATOM 2883 O O . ASP B 1 39 ? 3.757 35.697 55.889 1.00 28.89 39 ASP B O 1
ATOM 2888 N N . HIS B 1 40 ? 4.335 37.819 55.407 1.00 29.19 40 HIS B N 1
ATOM 2889 C CA . HIS B 1 40 ? 5.732 37.609 55.808 1.00 29.93 40 HIS B CA 1
ATOM 2890 C C . HIS B 1 40 ? 6.438 38.920 56.042 1.00 28.96 40 HIS B C 1
ATOM 2891 O O . HIS B 1 40 ? 5.966 39.969 55.596 1.00 30.54 40 HIS B O 1
ATOM 2898 N N . ARG B 1 41 ? 7.555 38.872 56.762 1.00 28.04 41 ARG B N 1
ATOM 2899 C CA . ARG B 1 41 ? 8.493 40.013 56.844 1.00 27.40 41 ARG B CA 1
ATOM 2900 C C . ARG B 1 41 ? 9.887 39.514 56.471 1.00 26.73 41 ARG B C 1
ATOM 2901 O O . ARG B 1 41 ? 10.236 38.384 56.819 1.00 26.65 41 ARG B O 1
ATOM 2909 N N . SER B 1 42 ? 10.664 40.358 55.778 1.00 26.52 42 SER B N 1
ATOM 2910 C CA . SER B 1 42 ? 12.015 40.028 55.318 1.00 26.41 42 SER B CA 1
ATOM 2911 C C . SER B 1 42 ? 13.021 41.133 55.512 1.00 26.25 42 SER B C 1
ATOM 2912 O O . SER B 1 42 ? 12.699 42.278 55.531 1.00 25.18 42 SER B O 1
ATOM 2915 N N . ILE B 1 43 ? 14.270 40.731 55.575 1.00 27.30 43 ILE B N 1
ATOM 2916 C CA . ILE B 1 43 ? 15.377 41.622 55.646 1.00 28.59 43 ILE B CA 1
ATOM 2917 C C . ILE B 1 43 ? 16.400 41.153 54.597 1.00 27.80 43 ILE B C 1
ATOM 2918 O O . ILE B 1 43 ? 16.679 39.943 54.531 1.00 27.55 43 ILE B O 1
ATOM 2923 N N . ALA B 1 44 ? 16.955 42.087 53.811 1.00 27.15 44 ALA B N 1
ATOM 2924 C CA . ALA B 1 44 ? 17.976 41.748 52.803 1.00 27.08 44 ALA B CA 1
ATOM 2925 C C . ALA B 1 44 ? 19.312 42.211 53.375 1.00 29.05 44 ALA B C 1
ATOM 2926 O O . ALA B 1 44 ? 19.449 43.382 53.753 1.00 28.97 44 ALA B O 1
ATOM 2928 N N . LEU B 1 45 ? 20.262 41.289 53.498 1.00 29.50 45 LEU B N 1
ATOM 2929 C CA . LEU B 1 45 ? 21.601 41.585 54.015 1.00 30.97 45 LEU B CA 1
ATOM 2930 C C . LEU B 1 45 ? 22.604 41.526 52.854 1.00 32.21 45 LEU B C 1
ATOM 2931 O O . LEU B 1 45 ? 22.401 40.812 51.900 1.00 30.90 45 LEU B O 1
ATOM 2936 N N . ARG B 1 46 ? 23.670 42.297 52.959 1.00 33.04 46 ARG B N 1
ATOM 2937 C CA . ARG B 1 46 ? 24.577 42.458 51.881 1.00 36.69 46 ARG B CA 1
ATOM 2938 C C . ARG B 1 46 ? 26.041 42.449 52.356 1.00 36.86 46 ARG B C 1
ATOM 2939 O O . ARG B 1 46 ? 26.358 43.075 53.358 1.00 35.99 46 ARG B O 1
ATOM 2947 N N . GLN B 1 47 ? 26.910 41.717 51.641 1.00 36.52 47 GLN B N 1
ATOM 2948 C CA . GLN B 1 47 ? 28.393 41.831 51.832 1.00 37.15 47 GLN B CA 1
ATOM 2949 C C . GLN B 1 47 ? 29.055 41.408 50.510 1.00 36.92 47 GLN B C 1
ATOM 2950 O O . GLN B 1 47 ? 28.840 40.289 50.037 1.00 36.94 47 GLN B O 1
ATOM 2956 N N . GLY B 1 48 ? 29.782 42.340 49.891 1.00 38.24 48 GLY B N 1
ATOM 2957 C CA . GLY B 1 48 ? 30.428 42.140 48.582 1.00 37.15 48 GLY B CA 1
ATOM 2958 C C . GLY B 1 48 ? 29.333 41.907 47.582 1.00 37.92 48 GLY B C 1
ATOM 2959 O O . GLY B 1 48 ? 28.412 42.702 47.512 1.00 38.56 48 GLY B O 1
ATOM 2960 N N . GLN B 1 49 ? 29.414 40.815 46.815 1.00 37.60 49 GLN B N 1
ATOM 2961 C CA . GLN B 1 49 ? 28.305 40.383 45.953 1.00 38.19 49 GLN B CA 1
ATOM 2962 C C . GLN B 1 49 ? 27.346 39.407 46.661 1.00 36.83 49 GLN B C 1
ATOM 2963 O O . GLN B 1 49 ? 26.502 38.835 45.998 1.00 37.18 49 GLN B O 1
ATOM 2969 N N . VAL B 1 50 ? 27.461 39.166 47.979 1.00 36.63 50 VAL B N 1
ATOM 2970 C CA . VAL B 1 50 ? 26.458 38.254 48.646 1.00 34.63 50 VAL B CA 1
ATOM 2971 C C . VAL B 1 50 ? 25.238 39.126 49.055 1.00 34.24 50 VAL B C 1
ATOM 2972 O O . VAL B 1 50 ? 25.368 40.129 49.851 1.00 32.13 50 VAL B O 1
ATOM 2976 N N . THR B 1 51 ? 24.090 38.735 48.504 1.00 32.66 51 THR B N 1
ATOM 2977 C CA . THR B 1 51 ? 22.790 39.098 49.074 1.00 32.07 51 THR B CA 1
ATOM 2978 C C . THR B 1 51 ? 22.055 37.936 49.693 1.00 31.28 51 THR B C 1
ATOM 2979 O O . THR B 1 51 ? 21.782 36.942 49.037 1.00 30.38 51 THR B O 1
ATOM 2983 N N . LEU B 1 52 ? 21.760 38.093 50.980 1.00 31.25 52 LEU B N 1
ATOM 2984 C CA . LEU B 1 52 ? 21.030 37.112 51.757 1.00 33.37 52 LEU B CA 1
ATOM 2985 C C . LEU B 1 52 ? 19.710 37.736 52.127 1.00 32.37 52 LEU B C 1
ATOM 2986 O O . LEU B 1 52 ? 19.698 38.846 52.607 1.00 31.98 52 LEU B O 1
ATOM 2991 N N . VAL B 1 53 ? 18.622 37.012 51.914 1.00 31.44 53 VAL B N 1
ATOM 2992 C CA . VAL B 1 53 ? 17.326 37.496 52.287 1.00 31.08 53 VAL B CA 1
ATOM 2993 C C . VAL B 1 53 ? 16.837 36.590 53.373 1.00 31.05 53 VAL B C 1
ATOM 2994 O O . VAL B 1 53 ? 16.856 35.352 53.182 1.00 30.62 53 VAL B O 1
ATOM 2998 N N . LEU B 1 54 ? 16.496 37.169 54.537 1.00 30.33 54 LEU B N 1
ATOM 2999 C CA . LEU B 1 54 ? 15.867 36.366 55.609 1.00 30.13 54 LEU B CA 1
ATOM 3000 C C . LEU B 1 54 ? 14.379 36.667 55.662 1.00 29.28 54 LEU B C 1
ATOM 3001 O O . LEU B 1 54 ? 14.016 37.835 55.671 1.00 29.89 54 LEU B O 1
ATOM 3006 N N . THR B 1 55 ? 13.546 35.615 55.726 1.00 27.17 55 THR B N 1
ATOM 3007 C CA . THR B 1 55 ? 12.127 35.726 55.652 1.00 26.61 55 THR B CA 1
ATOM 3008 C C . THR B 1 55 ? 11.456 34.936 56.785 1.00 27.07 55 THR B C 1
ATOM 3009 O O . THR B 1 55 ? 11.695 33.713 56.958 1.00 24.31 55 THR B O 1
ATOM 3013 N N . GLU B 1 56 ? 10.642 35.673 57.572 1.00 26.46 56 GLU B N 1
ATOM 3014 C CA . GLU B 1 56 ? 9.824 35.043 58.585 1.00 27.42 56 GLU B CA 1
ATOM 3015 C C . GLU B 1 56 ? 8.324 35.070 58.181 1.00 27.07 56 GLU B C 1
ATOM 3016 O O . GLU B 1 56 ? 7.785 36.170 57.867 1.00 27.53 56 GLU B O 1
ATOM 3022 N N . PRO B 1 57 ? 7.641 33.918 58.215 1.00 27.51 57 PRO B N 1
ATOM 3023 C CA . PRO B 1 57 ? 6.217 33.950 57.807 1.00 29.76 57 PRO B CA 1
ATOM 3024 C C . PRO B 1 57 ? 5.353 34.487 58.929 1.00 31.60 57 PRO B C 1
ATOM 3025 O O . PRO B 1 57 ? 5.637 34.287 60.114 1.00 32.90 57 PRO B O 1
ATOM 3029 N N . THR B 1 58 ? 4.287 35.160 58.573 1.00 33.74 58 THR B N 1
ATOM 3030 C CA . THR B 1 58 ? 3.514 35.883 59.560 1.00 35.74 58 THR B CA 1
ATOM 3031 C C . THR B 1 58 ? 2.114 35.227 59.510 1.00 38.93 58 THR B C 1
ATOM 3032 O O . THR B 1 58 ? 1.187 35.562 60.270 1.00 40.85 58 THR B O 1
ATOM 3036 N N . SER B 1 59 ? 1.965 34.228 58.644 1.00 39.35 59 SER B N 1
ATOM 3037 C CA . SER B 1 59 ? 0.669 33.601 58.451 1.00 40.92 59 SER B CA 1
ATOM 3038 C C . SER B 1 59 ? 0.959 32.135 58.181 1.00 42.59 59 SER B C 1
ATOM 3039 O O . SER B 1 59 ? 1.969 31.827 57.534 1.00 42.88 59 SER B O 1
ATOM 3042 N N . ASP B 1 60 ? 0.112 31.228 58.672 1.00 44.80 60 ASP B N 1
ATOM 3043 C CA . ASP B 1 60 ? 0.370 29.787 58.517 1.00 46.53 60 ASP B CA 1
ATOM 3044 C C . ASP B 1 60 ? -0.009 29.371 57.109 1.00 47.62 60 ASP B C 1
ATOM 3045 O O . ASP B 1 60 ? 0.022 28.174 56.762 1.00 49.17 60 ASP B O 1
ATOM 3047 N N . ARG B 1 61 ? -0.340 30.380 56.296 1.00 47.33 61 ARG B N 1
ATOM 3048 C CA . ARG B 1 61 ? -0.617 30.212 54.892 1.00 46.89 61 ARG B CA 1
ATOM 3049 C C . ARG B 1 61 ? 0.625 30.329 54.017 1.00 46.51 61 ARG B C 1
ATOM 3050 O O . ARG B 1 61 ? 0.692 29.609 53.033 1.00 47.70 61 ARG B O 1
ATOM 3052 N N . HIS B 1 62 ? 1.587 31.209 54.358 1.00 43.64 62 HIS B N 1
ATOM 3053 C CA . HIS B 1 62 ? 2.834 31.403 53.596 1.00 41.79 62 HIS B CA 1
ATOM 3054 C C . HIS B 1 62 ? 3.644 30.097 53.581 1.00 41.58 62 HIS B C 1
ATOM 3055 O O . HIS B 1 62 ? 3.636 29.389 54.610 1.00 41.89 62 HIS B O 1
ATOM 3062 N N . PRO B 1 63 ? 4.366 29.769 52.453 1.00 40.94 63 PRO B N 1
ATOM 3063 C CA . PRO B 1 63 ? 5.041 28.424 52.423 1.00 40.48 63 PRO B CA 1
ATOM 3064 C C . PRO B 1 63 ? 6.123 28.189 53.494 1.00 40.14 63 PRO B C 1
ATOM 3065 O O . PRO B 1 63 ? 6.388 27.028 53.838 1.00 40.08 63 PRO B O 1
ATOM 3069 N N . ALA B 1 64 ? 6.687 29.277 54.054 1.00 38.84 64 ALA B N 1
ATOM 3070 C CA . ALA B 1 64 ? 7.705 29.186 55.095 1.00 37.79 64 ALA B CA 1
ATOM 3071 C C . ALA B 1 64 ? 7.206 28.508 56.319 1.00 36.93 64 ALA B C 1
ATOM 3072 O O . ALA B 1 64 ? 7.992 27.936 57.063 1.00 37.21 64 ALA B O 1
ATOM 3074 N N . ALA B 1 65 ? 5.899 28.543 56.535 1.00 36.71 65 ALA B N 1
ATOM 3075 C CA . ALA B 1 65 ? 5.340 28.085 57.819 1.00 36.31 65 ALA B CA 1
ATOM 3076 C C . ALA B 1 65 ? 5.495 26.614 57.861 1.00 36.56 65 ALA B C 1
ATOM 3077 O O . ALA B 1 65 ? 5.970 26.080 58.859 1.00 38.24 65 ALA B O 1
ATOM 3079 N N . ALA B 1 66 ? 5.143 25.953 56.753 1.00 36.93 66 ALA B N 1
ATOM 3080 C CA . ALA B 1 66 ? 5.339 24.496 56.600 1.00 36.38 66 ALA B CA 1
ATOM 3081 C C . ALA B 1 66 ? 6.809 24.167 56.520 1.00 35.65 66 ALA B C 1
ATOM 3082 O O . ALA B 1 66 ? 7.277 23.224 57.202 1.00 35.46 66 ALA B O 1
ATOM 3084 N N . TYR B 1 67 ? 7.557 24.964 55.740 1.00 34.70 67 TYR B N 1
ATOM 3085 C CA . TYR B 1 67 ? 9.018 24.752 55.626 1.00 33.38 67 TYR B CA 1
ATOM 3086 C C . TYR B 1 67 ? 9.670 24.711 57.035 1.00 33.42 67 TYR B C 1
ATOM 3087 O O . TYR B 1 67 ? 10.395 23.769 57.383 1.00 32.48 67 TYR B O 1
ATOM 3096 N N . LEU B 1 68 ? 9.369 25.722 57.866 1.00 34.08 68 LEU B N 1
ATOM 3097 C CA . LEU B 1 68 ? 9.951 25.834 59.226 1.00 34.95 68 LEU B CA 1
ATOM 3098 C C . LEU B 1 68 ? 9.585 24.698 60.201 1.00 35.64 68 LEU B C 1
ATOM 3099 O O . LEU B 1 68 ? 10.416 24.232 60.998 1.00 36.64 68 LEU B O 1
ATOM 3104 N N . GLN B 1 69 ? 8.358 24.230 60.136 1.00 37.06 69 GLN B N 1
ATOM 3105 C CA . GLN B 1 69 ? 8.003 23.099 60.955 1.00 40.58 69 GLN B CA 1
ATOM 3106 C C . GLN B 1 69 ? 8.747 21.836 60.487 1.00 37.44 69 GLN B C 1
ATOM 3107 O O . GLN B 1 69 ? 9.243 21.071 61.295 1.00 37.22 69 GLN B O 1
ATOM 3113 N N . THR B 1 70 ? 8.867 21.641 59.180 1.00 37.07 70 THR B N 1
ATOM 3114 C CA . THR B 1 70 ? 9.622 20.484 58.645 1.00 37.48 70 THR B CA 1
ATOM 3115 C C . THR B 1 70 ? 11.119 20.536 58.906 1.00 35.95 70 THR B C 1
ATOM 3116 O O . THR B 1 70 ? 11.667 19.557 59.371 1.00 36.08 70 THR B O 1
ATOM 3120 N N . HIS B 1 71 ? 11.762 21.675 58.614 1.00 34.93 71 HIS B N 1
ATOM 3121 C CA . HIS B 1 71 ? 13.232 21.754 58.612 1.00 33.23 71 HIS B CA 1
ATOM 3122 C C . HIS B 1 71 ? 13.878 22.572 59.689 1.00 33.15 71 HIS B C 1
ATOM 3123 O O . HIS B 1 71 ? 15.101 22.465 59.904 1.00 33.21 71 HIS B O 1
ATOM 3130 N N . GLY B 1 72 ? 13.120 23.459 60.332 1.00 32.71 72 GLY B N 1
ATOM 3131 C CA . GLY B 1 72 ? 13.798 24.534 61.096 1.00 31.94 72 GLY B CA 1
ATOM 3132 C C . GLY B 1 72 ? 14.226 25.588 60.053 1.00 31.59 72 GLY B C 1
ATOM 3133 O O . GLY B 1 72 ? 13.844 25.482 58.870 1.00 31.14 72 GLY B O 1
ATOM 3134 N N . ASP B 1 73 ? 14.992 26.584 60.478 1.00 30.00 73 ASP B N 1
ATOM 3135 C CA . ASP B 1 73 ? 15.616 27.572 59.524 1.00 31.30 73 ASP B CA 1
ATOM 3136 C C . ASP B 1 73 ? 16.382 26.834 58.387 1.00 30.76 73 ASP B C 1
ATOM 3137 O O . ASP B 1 73 ? 17.033 25.782 58.618 1.00 29.34 73 ASP B O 1
ATOM 3142 N N . GLY B 1 74 ? 16.308 27.345 57.156 1.00 30.48 74 GLY B N 1
ATOM 3143 C CA . GLY B 1 74 ? 17.212 26.822 56.147 1.00 30.48 74 GLY B CA 1
ATOM 3144 C C . GLY B 1 74 ? 17.011 27.517 54.818 1.00 31.08 74 GLY B C 1
ATOM 3145 O O . GLY B 1 74 ? 16.159 28.434 54.705 1.00 29.28 74 GLY B O 1
ATOM 3146 N N . VAL B 1 75 ? 17.775 27.059 53.808 1.00 30.66 75 VAL B N 1
ATOM 3147 C CA . VAL B 1 75 ? 17.724 27.693 52.488 1.00 29.47 75 VAL B CA 1
ATOM 3148 C C . VAL B 1 75 ? 16.462 27.221 51.760 1.00 30.38 75 VAL B C 1
ATOM 3149 O O . VAL B 1 75 ? 16.191 26.028 51.679 1.00 28.74 75 VAL B O 1
ATOM 3153 N N . ALA B 1 76 ? 15.671 28.202 51.304 1.00 29.92 76 ALA B N 1
ATOM 3154 C CA . ALA B 1 76 ? 14.427 27.910 50.644 1.00 30.81 76 ALA B CA 1
ATOM 3155 C C . ALA B 1 76 ? 14.411 28.273 49.123 1.00 30.28 76 ALA B C 1
ATOM 3156 O O . ALA B 1 76 ? 13.611 27.739 48.383 1.00 30.07 76 ALA B O 1
ATOM 3158 N N . ASP B 1 77 ? 15.276 29.178 48.689 1.00 30.70 77 ASP B N 1
ATOM 3159 C CA . ASP B 1 77 ? 15.246 29.693 47.313 1.00 31.79 77 ASP B CA 1
ATOM 3160 C C . ASP B 1 77 ? 16.645 30.220 46.986 1.00 30.69 77 ASP B C 1
ATOM 3161 O O . ASP B 1 77 ? 17.215 31.056 47.706 1.00 30.88 77 ASP B O 1
ATOM 3166 N N . ILE B 1 78 ? 17.227 29.703 45.914 1.00 30.61 78 ILE B N 1
ATOM 3167 C CA . ILE B 1 78 ? 18.475 30.242 45.393 1.00 30.13 78 ILE B CA 1
ATOM 3168 C C . ILE B 1 78 ? 18.019 30.980 44.140 1.00 31.96 78 ILE B C 1
ATOM 3169 O O . ILE B 1 78 ? 17.707 30.352 43.107 1.00 33.53 78 ILE B O 1
ATOM 3174 N N . ALA B 1 79 ? 17.917 32.303 44.237 1.00 32.06 79 ALA B N 1
ATOM 3175 C CA . ALA B 1 79 ? 17.375 33.129 43.154 1.00 31.17 79 ALA B CA 1
ATOM 3176 C C . ALA B 1 79 ? 18.452 33.516 42.163 1.00 31.46 79 ALA B C 1
ATOM 3177 O O . ALA B 1 79 ? 19.526 33.942 42.541 1.00 30.20 79 ALA B O 1
ATOM 3179 N N . MET B 1 80 ? 18.129 33.399 40.876 1.00 32.78 80 MET B N 1
ATOM 3180 C CA . MET B 1 80 ? 19.094 33.680 39.785 1.00 35.27 80 MET B CA 1
ATOM 3181 C C . MET B 1 80 ? 18.623 34.807 38.840 1.00 34.46 80 MET B C 1
ATOM 3182 O O . MET B 1 80 ? 17.536 34.732 38.288 1.00 33.91 80 MET B O 1
ATOM 3187 N N . ALA B 1 81 ? 19.483 35.802 38.675 1.00 33.89 81 ALA B N 1
ATOM 3188 C CA . ALA B 1 81 ? 19.373 36.878 37.728 1.00 34.32 81 ALA B CA 1
ATOM 3189 C C . ALA B 1 81 ? 19.613 36.297 36.317 1.00 36.65 81 ALA B C 1
ATOM 3190 O O . ALA B 1 81 ? 20.499 35.474 36.118 1.00 34.02 81 ALA B O 1
ATOM 3192 N N . THR B 1 82 ? 18.778 36.693 35.354 1.00 40.60 82 THR B N 1
ATOM 3193 C CA . THR B 1 82 ? 18.895 36.242 33.958 1.00 44.16 82 THR B CA 1
ATOM 3194 C C . THR B 1 82 ? 18.428 37.328 32.993 1.00 46.28 82 THR B C 1
ATOM 3195 O O . THR B 1 82 ? 17.576 38.174 33.340 1.00 44.83 82 THR B O 1
ATOM 3199 N N . SER B 1 83 ? 18.991 37.306 31.782 1.00 47.77 83 SER B N 1
ATOM 3200 C CA . SER B 1 83 ? 18.550 38.219 30.719 1.00 50.27 83 SER B CA 1
ATOM 3201 C C . SER B 1 83 ? 17.123 37.919 30.165 1.00 49.42 83 SER B C 1
ATOM 3202 O O . SER B 1 83 ? 16.468 38.823 29.679 1.00 50.35 83 SER B O 1
ATOM 3205 N N . ASP B 1 84 ? 16.616 36.692 30.297 1.00 48.27 84 ASP B N 1
ATOM 3206 C CA . ASP B 1 84 ? 15.343 36.361 29.700 1.00 47.69 84 ASP B CA 1
ATOM 3207 C C . ASP B 1 84 ? 14.552 35.297 30.473 1.00 46.40 84 ASP B C 1
ATOM 3208 O O . ASP B 1 84 ? 14.645 34.081 30.195 1.00 46.30 84 ASP B O 1
ATOM 3213 N N . VAL B 1 85 ? 13.716 35.791 31.394 1.00 43.94 85 VAL B N 1
ATOM 3214 C CA . VAL B 1 85 ? 12.970 34.962 32.346 1.00 43.90 85 VAL B CA 1
ATOM 3215 C C . VAL B 1 85 ? 11.958 34.059 31.673 1.00 43.37 85 VAL B C 1
ATOM 3216 O O . VAL B 1 85 ? 11.871 32.886 32.004 1.00 44.21 85 VAL B O 1
ATOM 3220 N N . ALA B 1 86 ? 11.148 34.604 30.769 1.00 42.98 86 ALA B N 1
ATOM 3221 C CA . ALA B 1 86 ? 10.183 33.747 30.069 1.00 41.78 86 ALA B CA 1
ATOM 3222 C C . ALA B 1 86 ? 10.874 32.611 29.246 1.00 40.66 86 ALA B C 1
ATOM 3223 O O . ALA B 1 86 ? 10.465 31.440 29.336 1.00 40.31 86 ALA B O 1
ATOM 3225 N N . ALA B 1 87 ? 11.921 32.943 28.486 1.00 39.38 87 ALA B N 1
ATOM 3226 C CA . ALA B 1 87 ? 12.721 31.928 27.807 1.00 40.52 87 ALA B CA 1
ATOM 3227 C C . ALA B 1 87 ? 13.234 30.827 28.759 1.00 40.75 87 ALA B C 1
ATOM 3228 O O . ALA B 1 87 ? 12.967 29.657 28.511 1.00 41.85 87 ALA B O 1
ATOM 3230 N N . ALA B 1 88 ? 13.951 31.210 29.835 1.00 41.42 88 ALA B N 1
ATOM 3231 C CA . ALA B 1 88 ? 14.457 30.299 30.929 1.00 40.27 88 ALA B CA 1
ATOM 3232 C C . ALA B 1 88 ? 13.359 29.444 31.490 1.00 40.33 88 ALA B C 1
ATOM 3233 O O . ALA B 1 88 ? 13.461 28.209 31.610 1.00 41.47 88 ALA B O 1
ATOM 3235 N N . TYR B 1 89 ? 12.286 30.106 31.859 1.00 41.36 89 TYR B N 1
ATOM 3236 C CA . TYR B 1 89 ? 11.176 29.436 32.507 1.00 42.36 89 TYR B CA 1
ATOM 3237 C C . TYR B 1 89 ? 10.587 28.358 31.595 1.00 42.86 89 TYR B C 1
ATOM 3238 O O . TYR B 1 89 ? 10.390 27.222 32.005 1.00 43.86 89 TYR B O 1
ATOM 3247 N N . GLU B 1 90 ? 10.317 28.730 30.347 1.00 44.14 90 GLU B N 1
ATOM 3248 C CA . GLU B 1 90 ? 9.708 27.828 29.343 1.00 45.95 90 GLU B CA 1
ATOM 3249 C C . GLU B 1 90 ? 10.605 26.615 29.028 1.00 45.24 90 GLU B C 1
ATOM 3250 O O . GLU B 1 90 ? 10.131 25.451 28.953 1.00 45.52 90 GLU B O 1
ATOM 3253 N N . ALA B 1 91 ? 11.900 26.880 28.857 1.00 43.94 91 ALA B N 1
ATOM 3254 C CA . ALA B 1 91 ? 12.861 25.805 28.667 1.00 44.24 91 ALA B CA 1
ATOM 3255 C C . ALA B 1 91 ? 12.863 24.879 29.874 1.00 44.90 91 ALA B C 1
ATOM 3256 O O . ALA B 1 91 ? 12.907 23.657 29.705 1.00 46.36 91 ALA B O 1
ATOM 3258 N N . ALA B 1 92 ? 12.761 25.430 31.094 1.00 44.48 92 ALA B N 1
ATOM 3259 C CA . ALA B 1 92 ? 12.849 24.569 32.290 1.00 43.88 92 ALA B CA 1
ATOM 3260 C C . ALA B 1 92 ? 11.594 23.762 32.435 1.00 44.34 92 ALA B C 1
ATOM 3261 O O . ALA B 1 92 ? 11.649 22.565 32.726 1.00 43.52 92 ALA B O 1
ATOM 3263 N N . VAL B 1 93 ? 10.450 24.422 32.254 1.00 45.65 93 VAL B N 1
ATOM 3264 C CA . VAL B 1 93 ? 9.162 23.699 32.286 1.00 47.90 93 VAL B CA 1
ATOM 3265 C C . VAL B 1 93 ? 9.084 22.599 31.192 1.00 47.96 93 VAL B C 1
ATOM 3266 O O . VAL B 1 93 ? 8.731 21.429 31.480 1.00 47.57 93 VAL B O 1
ATOM 3270 N N . ARG B 1 94 ? 9.495 22.969 29.981 1.00 48.72 94 ARG B N 1
ATOM 3271 C CA . ARG B 1 94 ? 9.611 22.017 28.864 1.00 50.81 94 ARG B CA 1
ATOM 3272 C C . ARG B 1 94 ? 10.404 20.752 29.243 1.00 50.48 94 ARG B C 1
ATOM 3273 O O . ARG B 1 94 ? 9.973 19.649 28.913 1.00 50.09 94 ARG B O 1
ATOM 3281 N N . ALA B 1 95 ? 11.508 20.922 29.998 1.00 50.04 95 ALA B N 1
ATOM 3282 C CA . ALA B 1 95 ? 12.403 19.835 30.435 1.00 49.62 95 ALA B CA 1
ATOM 3283 C C . ALA B 1 95 ? 11.939 19.044 31.654 1.00 50.30 95 ALA B C 1
ATOM 3284 O O . ALA B 1 95 ? 12.625 18.111 32.065 1.00 51.37 95 ALA B O 1
ATOM 3286 N N . GLY B 1 96 ? 10.805 19.413 32.259 1.00 49.53 96 GLY B N 1
ATOM 3287 C CA . GLY B 1 96 ? 10.285 18.655 33.398 1.00 47.46 96 GLY B CA 1
ATOM 3288 C C . GLY B 1 96 ? 10.139 19.449 34.691 1.00 46.14 96 GLY B C 1
ATOM 3289 O O . GLY B 1 96 ? 9.636 18.923 35.660 1.00 45.10 96 GLY B O 1
ATOM 3290 N N . ALA B 1 97 ? 10.598 20.706 34.723 1.00 45.98 97 ALA B N 1
ATOM 3291 C CA . ALA B 1 97 ? 10.600 21.520 35.981 1.00 45.56 97 ALA B CA 1
ATOM 3292 C C . ALA B 1 97 ? 9.180 21.848 36.505 1.00 45.76 97 ALA B C 1
ATOM 3293 O O . ALA B 1 97 ? 8.244 22.156 35.712 1.00 44.93 97 ALA B O 1
ATOM 3295 N N . GLU B 1 98 ? 9.029 21.803 37.829 1.00 45.66 98 GLU B N 1
ATOM 3296 C CA . GLU B 1 98 ? 7.802 22.243 38.451 1.00 45.74 98 GLU B CA 1
ATOM 3297 C C . GLU B 1 98 ? 7.641 23.741 38.214 1.00 44.66 98 GLU B C 1
ATOM 3298 O O . GLU B 1 98 ? 8.527 24.517 38.513 1.00 43.23 98 GLU B O 1
ATOM 3304 N N . ALA B 1 99 ? 6.517 24.111 37.616 1.00 44.03 99 ALA B N 1
ATOM 3305 C CA . ALA B 1 99 ? 6.192 25.485 37.334 1.00 45.31 99 ALA B CA 1
ATOM 3306 C C . ALA B 1 99 ? 5.615 26.072 38.643 1.00 45.76 99 ALA B C 1
ATOM 3307 O O . ALA B 1 99 ? 4.472 25.742 38.991 1.00 46.77 99 ALA B O 1
ATOM 3309 N N . VAL B 1 100 ? 6.356 26.894 39.383 1.00 44.22 100 VAL B N 1
ATOM 3310 C CA . VAL B 1 100 ? 5.855 27.268 40.717 1.00 43.60 100 VAL B CA 1
ATOM 3311 C C . VAL B 1 100 ? 5.030 28.585 40.625 1.00 43.78 100 VAL B C 1
ATOM 3312 O O . VAL B 1 100 ? 3.924 28.685 41.175 1.00 43.58 100 VAL B O 1
ATOM 3316 N N . ARG B 1 101 ? 5.600 29.573 39.932 1.00 43.73 101 ARG B N 1
ATOM 3317 C CA . ARG B 1 101 ? 5.008 30.873 39.652 1.00 43.90 101 ARG B CA 1
ATOM 3318 C C . ARG B 1 101 ? 5.407 31.180 38.219 1.00 44.23 101 ARG B C 1
ATOM 3319 O O . ARG B 1 101 ? 6.618 31.199 37.899 1.00 43.43 101 ARG B O 1
ATOM 3321 N N . ALA B 1 102 ? 4.378 31.392 37.372 1.00 44.46 102 ALA B N 1
ATOM 3322 C CA . ALA B 1 102 ? 4.526 31.822 35.976 1.00 45.00 102 ALA B CA 1
ATOM 3323 C C . ALA B 1 102 ? 5.135 33.206 35.895 1.00 45.53 102 ALA B C 1
ATOM 3324 O O . ALA B 1 102 ? 4.901 34.039 36.775 1.00 45.18 102 ALA B O 1
ATOM 3326 N N . PRO B 1 103 ? 5.904 33.491 34.836 1.00 46.31 103 PRO B N 1
ATOM 3327 C CA . PRO B 1 103 ? 6.487 34.855 34.799 1.00 47.30 103 PRO B CA 1
ATOM 3328 C C . PRO B 1 103 ? 5.458 36.024 35.005 1.00 49.12 103 PRO B C 1
ATOM 3329 O O . PRO B 1 103 ? 4.286 35.918 34.608 1.00 48.09 103 PRO B O 1
ATOM 3333 N N . GLY B 1 104 ? 5.909 37.101 35.657 1.00 50.44 104 GLY B N 1
ATOM 3334 C CA . GLY B 1 104 ? 5.130 38.316 35.849 1.00 52.77 104 GLY B CA 1
ATOM 3335 C C . GLY B 1 104 ? 5.930 39.445 36.497 1.00 54.58 104 GLY B C 1
ATOM 3336 O O . GLY B 1 104 ? 7.063 39.238 36.935 1.00 54.41 104 GLY B O 1
ATOM 3337 N N . GLN B 1 105 ? 5.324 40.629 36.558 1.00 56.23 105 GLN B N 1
ATOM 3338 C CA . GLN B 1 105 ? 5.928 41.833 37.130 1.00 58.60 105 GLN B CA 1
ATOM 3339 C C . GLN B 1 105 ? 5.458 42.069 38.579 1.00 60.39 105 GLN B C 1
ATOM 3340 O O . GLN B 1 105 ? 4.294 41.831 38.914 1.00 60.65 105 GLN B O 1
ATOM 3342 N N . HIS B 1 106 ? 6.379 42.479 39.451 1.00 62.98 106 HIS B N 1
ATOM 3343 C CA . HIS B 1 106 ? 6.053 42.755 40.861 1.00 65.21 106 HIS B CA 1
ATOM 3344 C C . HIS B 1 106 ? 6.714 44.049 41.414 1.00 65.43 106 HIS B C 1
ATOM 3345 O O . HIS B 1 106 ? 7.799 44.466 40.968 1.00 65.53 106 HIS B O 1
ATOM 3352 N N . ALA B 1 110 ? 9.097 47.467 38.695 1.00 61.09 110 ALA B N 1
ATOM 3353 C CA . ALA B 1 110 ? 8.209 46.423 38.141 1.00 60.86 110 ALA B CA 1
ATOM 3354 C C . ALA B 1 110 ? 8.992 45.286 37.424 1.00 59.63 110 ALA B C 1
ATOM 3355 O O . ALA B 1 110 ? 8.909 45.149 36.178 1.00 60.31 110 ALA B O 1
ATOM 3357 N N . VAL B 1 111 ? 9.724 44.461 38.186 1.00 57.20 111 VAL B N 1
ATOM 3358 C CA . VAL B 1 111 ? 10.653 43.509 37.543 1.00 54.14 111 VAL B CA 1
ATOM 3359 C C . VAL B 1 111 ? 10.043 42.143 37.279 1.00 52.25 111 VAL B C 1
ATOM 3360 O O . VAL B 1 111 ? 9.279 41.612 38.101 1.00 51.27 111 VAL B O 1
ATOM 3364 N N . THR B 1 112 ? 10.345 41.599 36.097 1.00 50.30 112 THR B N 1
ATOM 3365 C CA . THR B 1 112 ? 9.852 40.257 35.728 1.00 49.04 112 THR B CA 1
ATOM 3366 C C . THR B 1 112 ? 10.513 39.151 36.562 1.00 46.93 112 THR B C 1
ATOM 3367 O O . THR B 1 112 ? 11.702 39.202 36.801 1.00 46.86 112 THR B O 1
ATOM 3371 N N . THR B 1 113 ? 9.711 38.160 36.966 1.00 45.00 113 THR B N 1
ATOM 3372 C CA . THR B 1 113 ? 10.061 37.167 37.958 1.00 43.03 113 THR B CA 1
ATOM 3373 C C . THR B 1 113 ? 9.267 35.929 37.627 1.00 41.85 113 THR B C 1
ATOM 3374 O O . THR B 1 113 ? 8.106 36.042 37.214 1.00 40.94 113 THR B O 1
ATOM 3378 N N . ALA B 1 114 ? 9.896 34.754 37.790 1.00 39.81 114 ALA B N 1
ATOM 3379 C CA . ALA B 1 114 ? 9.181 33.481 37.785 1.00 38.70 114 ALA B CA 1
ATOM 3380 C C . ALA B 1 114 ? 9.902 32.561 38.761 1.00 37.46 114 ALA B C 1
ATOM 3381 O O . ALA B 1 114 ? 11.005 32.876 39.179 1.00 37.71 114 ALA B O 1
ATOM 3383 N N . THR B 1 115 ? 9.286 31.441 39.094 1.00 36.31 115 THR B N 1
ATOM 3384 C CA . THR B 1 115 ? 9.833 30.489 40.008 1.00 36.64 115 THR B CA 1
ATOM 3385 C C . THR B 1 115 ? 9.640 29.078 39.476 1.00 37.30 115 THR B C 1
ATOM 3386 O O . THR B 1 115 ? 8.489 28.689 39.131 1.00 36.66 115 THR B O 1
ATOM 3390 N N . ILE B 1 116 ? 10.751 28.313 39.448 1.00 35.54 116 ILE B N 1
ATOM 3391 C CA . ILE B 1 116 ? 10.701 26.872 39.199 1.00 35.32 116 ILE B CA 1
ATOM 3392 C C . ILE B 1 116 ? 11.160 26.006 40.380 1.00 34.99 116 ILE B C 1
ATOM 3393 O O . ILE B 1 116 ? 11.806 26.494 41.284 1.00 34.36 116 ILE B O 1
ATOM 3398 N N . GLY B 1 117 ? 10.831 24.724 40.349 1.00 35.17 117 GLY B N 1
ATOM 3399 C CA . GLY B 1 117 ? 11.408 23.717 41.266 1.00 37.69 117 GLY B CA 1
ATOM 3400 C C . GLY B 1 117 ? 12.928 23.542 41.188 1.00 39.04 117 GLY B C 1
ATOM 3401 O O . GLY B 1 117 ? 13.550 23.803 40.155 1.00 38.88 117 GLY B O 1
ATOM 3402 N N . GLY B 1 118 ? 13.527 23.139 42.297 1.00 40.02 118 GLY B N 1
ATOM 3403 C CA . GLY B 1 118 ? 14.948 22.757 42.371 1.00 42.32 118 GLY B CA 1
ATOM 3404 C C . GLY B 1 118 ? 14.887 21.342 42.939 1.00 43.83 118 GLY B C 1
ATOM 3405 O O . GLY B 1 118 ? 13.890 20.668 42.765 1.00 45.84 118 GLY B O 1
ATOM 3406 N N . PHE B 1 119 ? 15.924 20.890 43.624 1.00 44.16 119 PHE B N 1
ATOM 3407 C CA . PHE B 1 119 ? 15.882 19.674 44.485 1.00 43.20 119 PHE B CA 1
ATOM 3408 C C . PHE B 1 119 ? 15.047 19.876 45.795 1.00 44.18 119 PHE B C 1
ATOM 3409 O O . PHE B 1 119 ? 14.910 20.999 46.336 1.00 45.16 119 PHE B O 1
ATOM 3417 N N . GLY B 1 120 ? 14.533 18.782 46.339 1.00 44.36 120 GLY B N 1
ATOM 3418 C CA . GLY B 1 120 ? 13.728 18.800 47.554 1.00 43.78 120 GLY B CA 1
ATOM 3419 C C . GLY B 1 120 ? 12.620 19.821 47.435 1.00 43.73 120 GLY B C 1
ATOM 3420 O O . GLY B 1 120 ? 11.870 19.843 46.449 1.00 43.14 120 GLY B O 1
ATOM 3421 N N . ASP B 1 121 ? 12.513 20.674 48.450 1.00 42.75 121 ASP B N 1
ATOM 3422 C CA . ASP B 1 121 ? 11.467 21.691 48.456 1.00 41.72 121 ASP B CA 1
ATOM 3423 C C . ASP B 1 121 ? 12.072 23.037 48.284 1.00 40.39 121 ASP B C 1
ATOM 3424 O O . ASP B 1 121 ? 11.424 24.014 48.569 1.00 41.40 121 ASP B O 1
ATOM 3429 N N . VAL B 1 122 ? 13.308 23.084 47.774 1.00 39.28 122 VAL B N 1
ATOM 3430 C CA . VAL B 1 122 ? 14.012 24.335 47.518 1.00 37.18 122 VAL B CA 1
ATOM 3431 C C . VAL B 1 122 ? 13.641 24.789 46.110 1.00 37.54 122 VAL B C 1
ATOM 3432 O O . VAL B 1 122 ? 13.513 23.955 45.222 1.00 38.95 122 VAL B O 1
ATOM 3436 N N . VAL B 1 123 ? 13.414 26.085 45.910 1.00 36.59 123 VAL B N 1
ATOM 3437 C CA . VAL B 1 123 ? 13.006 26.604 44.602 1.00 34.97 123 VAL B CA 1
ATOM 3438 C C . VAL B 1 123 ? 14.073 27.505 43.961 1.00 34.34 123 VAL B C 1
ATOM 3439 O O . VAL B 1 123 ? 15.068 27.853 44.626 1.00 32.31 123 VAL B O 1
ATOM 3443 N N . HIS B 1 124 ? 13.862 27.862 42.680 1.00 33.34 124 HIS B N 1
ATOM 3444 C CA . HIS B 1 124 ? 14.695 28.844 41.972 1.00 34.38 124 HIS B CA 1
ATOM 3445 C C . HIS B 1 124 ? 13.798 29.957 41.445 1.00 34.07 124 HIS B C 1
ATOM 3446 O O . HIS B 1 124 ? 12.956 29.738 40.631 1.00 36.19 124 HIS B O 1
ATOM 3453 N N . THR B 1 125 ? 13.929 31.142 41.981 1.00 33.71 125 THR B N 1
ATOM 3454 C CA . THR B 1 125 ? 13.276 32.293 41.395 1.00 33.83 125 THR B CA 1
ATOM 3455 C C . THR B 1 125 ? 14.228 32.879 40.336 1.00 35.04 125 THR B C 1
ATOM 3456 O O . THR B 1 125 ? 15.435 33.074 40.610 1.00 35.03 125 THR B O 1
ATOM 3460 N N . LEU B 1 126 ? 13.685 33.095 39.129 1.00 35.59 126 LEU B N 1
ATOM 3461 C CA . LEU B 1 126 ? 14.398 33.697 38.008 1.00 36.74 126 LEU B CA 1
ATOM 3462 C C . LEU B 1 126 ? 13.996 35.162 37.953 1.00 37.87 126 LEU B C 1
ATOM 3463 O O . LEU B 1 126 ? 12.803 35.479 37.993 1.00 37.60 126 LEU B O 1
ATOM 3468 N N . ILE B 1 127 ? 14.987 36.043 37.824 1.00 38.46 127 ILE B N 1
ATOM 3469 C CA . ILE B 1 127 ? 14.785 37.448 38.012 1.00 40.43 127 ILE B CA 1
ATOM 3470 C C . ILE B 1 127 ? 15.408 38.178 36.854 1.00 42.05 127 ILE B C 1
ATOM 3471 O O . ILE B 1 127 ? 16.641 38.131 36.680 1.00 40.09 127 ILE B O 1
ATOM 3476 N N . GLN B 1 128 ? 14.574 38.892 36.084 1.00 43.86 128 GLN B N 1
ATOM 3477 C CA . GLN B 1 128 ? 15.115 39.543 34.886 1.00 45.72 128 GLN B CA 1
ATOM 3478 C C . GLN B 1 128 ? 15.952 40.703 35.235 1.00 45.75 128 GLN B C 1
ATOM 3479 O O . GLN B 1 128 ? 15.490 41.627 35.887 1.00 47.33 128 GLN B O 1
ATOM 3485 N N . ARG B 1 129 ? 17.207 40.659 34.847 1.00 47.68 129 ARG B N 1
ATOM 3486 C CA . ARG B 1 129 ? 18.090 41.776 35.098 1.00 50.18 129 ARG B CA 1
ATOM 3487 C C . ARG B 1 129 ? 18.595 42.339 33.761 1.00 52.01 129 ARG B C 1
ATOM 3488 O O . ARG B 1 129 ? 19.408 41.697 33.092 1.00 53.46 129 ARG B O 1
ATOM 3496 N N . GLU B 1 135 ? 21.820 45.983 42.789 1.00 53.45 135 GLU B N 1
ATOM 3497 C CA . GLU B 1 135 ? 20.366 45.953 42.653 1.00 54.13 135 GLU B CA 1
ATOM 3498 C C . GLU B 1 135 ? 19.526 45.112 43.676 1.00 53.90 135 GLU B C 1
ATOM 3499 O O . GLU B 1 135 ? 19.420 43.899 43.517 1.00 54.56 135 GLU B O 1
ATOM 3505 N N . LEU B 1 136 ? 18.897 45.764 44.668 1.00 52.05 136 LEU B N 1
ATOM 3506 C CA . LEU B 1 136 ? 17.937 45.140 45.632 1.00 50.85 136 LEU B CA 1
ATOM 3507 C C . LEU B 1 136 ? 16.983 44.062 45.046 1.00 48.14 136 LEU B C 1
ATOM 3508 O O . LEU B 1 136 ? 16.629 44.139 43.877 1.00 47.98 136 LEU B O 1
ATOM 3513 N N . PRO B 1 137 ? 16.572 43.056 45.848 1.00 45.99 137 PRO B N 1
ATOM 3514 C CA . PRO B 1 137 ? 15.536 42.150 45.339 1.00 45.30 137 PRO B CA 1
ATOM 3515 C C . PRO B 1 137 ? 14.240 42.865 45.128 1.00 45.22 137 PRO B C 1
ATOM 3516 O O . PRO B 1 137 ? 13.974 43.888 45.760 1.00 44.37 137 PRO B O 1
ATOM 3520 N N . PRO B 1 138 ? 13.409 42.324 44.237 1.00 46.10 138 PRO B N 1
ATOM 3521 C CA . PRO B 1 138 ? 12.125 42.938 43.920 1.00 45.66 138 PRO B CA 1
ATOM 3522 C C . PRO B 1 138 ? 11.212 43.189 45.158 1.00 45.66 138 PRO B C 1
ATOM 3523 O O . PRO B 1 138 ? 10.931 42.284 45.944 1.00 45.39 138 PRO B O 1
ATOM 3527 N N . GLY B 1 139 ? 10.753 44.426 45.317 1.00 45.62 139 GLY B N 1
ATOM 3528 C CA . GLY B 1 139 ? 9.823 44.752 46.396 1.00 44.91 139 GLY B CA 1
ATOM 3529 C C . GLY B 1 139 ? 10.506 45.240 47.666 1.00 44.42 139 GLY B C 1
ATOM 3530 O O . GLY B 1 139 ? 9.832 45.646 48.621 1.00 46.23 139 GLY B O 1
ATOM 3531 N N . PHE B 1 140 ? 11.825 45.226 47.689 1.00 41.95 140 PHE B N 1
ATOM 3532 C CA . PHE B 1 140 ? 12.522 45.608 48.873 1.00 41.36 140 PHE B CA 1
ATOM 3533 C C . PHE B 1 140 ? 12.752 47.095 48.886 1.00 43.28 140 PHE B C 1
ATOM 3534 O O . PHE B 1 140 ? 12.992 47.684 47.845 1.00 43.14 140 PHE B O 1
ATOM 3542 N N . THR B 1 141 ? 12.694 47.713 50.059 1.00 44.85 141 THR B N 1
ATOM 3543 C CA . THR B 1 141 ? 13.084 49.096 50.088 1.00 48.51 141 THR B CA 1
ATOM 3544 C C . THR B 1 141 ? 14.312 49.302 50.958 1.00 49.43 141 THR B C 1
ATOM 3545 O O . THR B 1 141 ? 14.519 48.605 51.934 1.00 47.54 141 THR B O 1
ATOM 3549 N N . GLY B 1 142 ? 15.161 50.223 50.511 1.00 52.77 142 GLY B N 1
ATOM 3550 C CA . GLY B 1 142 ? 16.392 50.604 51.201 1.00 56.71 142 GLY B CA 1
ATOM 3551 C C . GLY B 1 142 ? 17.392 50.964 50.130 1.00 60.51 142 GLY B C 1
ATOM 3552 O O . GLY B 1 142 ? 17.065 51.654 49.130 1.00 60.71 142 GLY B O 1
ATOM 3553 N N . SER B 1 143 ? 18.606 50.440 50.296 1.00 63.96 143 SER B N 1
ATOM 3554 C CA . SER B 1 143 ? 19.804 50.965 49.637 1.00 67.09 143 SER B CA 1
ATOM 3555 C C . SER B 1 143 ? 20.877 49.873 49.585 1.00 68.44 143 SER B C 1
ATOM 3556 O O . SER B 1 143 ? 21.371 49.465 50.638 1.00 69.73 143 SER B O 1
ATOM 3559 N N . MET B 1 144 ? 21.228 49.394 48.389 1.00 69.87 144 MET B N 1
ATOM 3560 C CA . MET B 1 144 ? 22.246 48.325 48.218 1.00 71.15 144 MET B CA 1
ATOM 3561 C C . MET B 1 144 ? 23.631 48.637 48.834 1.00 71.99 144 MET B C 1
ATOM 3562 O O . MET B 1 144 ? 24.283 49.646 48.492 1.00 72.75 144 MET B O 1
ATOM 3567 N N . VAL B 1 154 ? 37.228 41.159 58.025 1.00 54.60 154 VAL B N 1
ATOM 3568 C CA . VAL B 1 154 ? 36.388 40.233 57.214 1.00 54.90 154 VAL B CA 1
ATOM 3569 C C . VAL B 1 154 ? 35.917 40.949 55.925 1.00 54.93 154 VAL B C 1
ATOM 3570 O O . VAL B 1 154 ? 35.560 42.133 55.964 1.00 56.57 154 VAL B O 1
ATOM 3574 N N . ASP B 1 155 ? 35.939 40.253 54.795 1.00 53.38 155 ASP B N 1
ATOM 3575 C CA . ASP B 1 155 ? 35.672 40.892 53.508 1.00 51.67 155 ASP B CA 1
ATOM 3576 C C . ASP B 1 155 ? 35.168 39.750 52.596 1.00 49.36 155 ASP B C 1
ATOM 3577 O O . ASP B 1 155 ? 35.859 39.380 51.643 1.00 48.51 155 ASP B O 1
ATOM 3582 N N . LEU B 1 156 ? 34.008 39.156 52.930 1.00 45.03 156 LEU B N 1
ATOM 3583 C CA . LEU B 1 156 ? 33.421 38.122 52.112 1.00 42.36 156 LEU B CA 1
ATOM 3584 C C . LEU B 1 156 ? 33.074 38.772 50.786 1.00 40.83 156 LEU B C 1
ATOM 3585 O O . LEU B 1 156 ? 32.494 39.839 50.771 1.00 40.85 156 LEU B O 1
ATOM 3590 N N . LEU B 1 157 ? 33.494 38.144 49.686 1.00 39.16 157 LEU B N 1
ATOM 3591 C CA . LEU B 1 157 ? 33.365 38.665 48.325 1.00 37.44 157 LEU B CA 1
ATOM 3592 C C . LEU B 1 157 ? 32.099 38.225 47.556 1.00 35.58 157 LEU B C 1
ATOM 3593 O O . LEU B 1 157 ? 31.631 38.945 46.680 1.00 35.99 157 LEU B O 1
ATOM 3598 N N . GLY B 1 158 ? 31.567 37.034 47.831 1.00 32.27 158 GLY B N 1
ATOM 3599 C CA . GLY B 1 158 ? 30.477 36.479 46.991 1.00 29.73 158 GLY B CA 1
ATOM 3600 C C . GLY B 1 158 ? 30.193 35.072 47.495 1.00 27.64 158 GLY B C 1
ATOM 3601 O O . GLY B 1 158 ? 30.863 34.615 48.394 1.00 27.22 158 GLY B O 1
ATOM 3602 N N . ILE B 1 159 ? 29.225 34.401 46.913 1.00 26.71 159 ILE B N 1
ATOM 3603 C CA . ILE B 1 159 ? 28.997 32.996 47.166 1.00 27.90 159 ILE B CA 1
ATOM 3604 C C . ILE B 1 159 ? 29.767 32.178 46.108 1.00 29.21 159 ILE B C 1
ATOM 3605 O O . ILE B 1 159 ? 29.600 32.394 44.916 1.00 28.27 159 ILE B O 1
ATOM 3610 N N . ASP B 1 160 ? 30.607 31.249 46.583 1.00 29.27 160 ASP B N 1
ATOM 3611 C CA . ASP B 1 160 ? 31.389 30.352 45.729 1.00 27.41 160 ASP B CA 1
ATOM 3612 C C . ASP B 1 160 ? 30.552 29.176 45.305 1.00 26.86 160 ASP B C 1
ATOM 3613 O O . ASP B 1 160 ? 30.505 28.890 44.115 1.00 27.08 160 ASP B O 1
ATOM 3618 N N . HIS B 1 161 ? 29.871 28.488 46.229 1.00 25.51 161 HIS B N 1
ATOM 3619 C CA . HIS B 1 161 ? 29.025 27.388 45.845 1.00 25.10 161 HIS B CA 1
ATOM 3620 C C . HIS B 1 161 ? 28.060 27.074 46.955 1.00 25.90 161 HIS B C 1
ATOM 3621 O O . HIS B 1 161 ? 28.250 27.545 48.024 1.00 26.65 161 HIS B O 1
ATOM 3628 N N . PHE B 1 162 ? 27.051 26.237 46.681 1.00 25.42 162 PHE B N 1
ATOM 3629 C CA . PHE B 1 162 ? 26.154 25.665 47.646 1.00 25.56 162 PHE B CA 1
ATOM 3630 C C . PHE B 1 162 ? 26.343 24.134 47.626 1.00 27.07 162 PHE B C 1
ATOM 3631 O O . PHE B 1 162 ? 26.336 23.577 46.522 1.00 25.85 162 PHE B O 1
ATOM 3639 N N . ALA B 1 163 ? 26.518 23.475 48.817 1.00 26.33 163 ALA B N 1
ATOM 3640 C CA . ALA B 1 163 ? 26.601 22.026 48.903 1.00 26.74 163 ALA B CA 1
ATOM 3641 C C . ALA B 1 163 ? 25.220 21.453 49.354 1.00 27.12 163 ALA B C 1
ATOM 3642 O O . ALA B 1 163 ? 24.606 21.931 50.286 1.00 27.51 163 ALA B O 1
ATOM 3644 N N . ILE B 1 164 ? 24.733 20.458 48.649 1.00 27.35 164 ILE B N 1
ATOM 3645 C CA . ILE B 1 164 ? 23.384 19.978 48.784 1.00 28.44 164 ILE B CA 1
ATOM 3646 C C . ILE B 1 164 ? 23.426 18.474 49.048 1.00 29.59 164 ILE B C 1
ATOM 3647 O O . ILE B 1 164 ? 24.176 17.770 48.367 1.00 29.66 164 ILE B O 1
ATOM 3652 N N . CYS B 1 165 ? 22.640 18.004 50.033 1.00 30.13 165 CYS B N 1
ATOM 3653 C CA . CYS B 1 165 ? 22.485 16.578 50.322 1.00 31.52 165 CYS B CA 1
ATOM 3654 C C . CYS B 1 165 ? 21.232 16.110 49.735 1.00 31.54 165 CYS B C 1
ATOM 3655 O O . CYS B 1 165 ? 20.210 16.753 49.879 1.00 32.38 165 CYS B O 1
ATOM 3658 N N . LEU B 1 166 ? 21.319 14.964 49.068 1.00 32.84 166 LEU B N 1
ATOM 3659 C CA . LEU B 1 166 ? 20.214 14.385 48.301 1.00 32.95 166 LEU B CA 1
ATOM 3660 C C . LEU B 1 166 ? 19.984 12.987 48.864 1.00 34.34 166 LEU B C 1
ATOM 3661 O O . LEU B 1 166 ? 20.909 12.378 49.465 1.00 32.87 166 LEU B O 1
ATOM 3666 N N . ASN B 1 167 ? 18.783 12.459 48.666 1.00 36.16 167 ASN B N 1
ATOM 3667 C CA . ASN B 1 167 ? 18.505 11.039 48.998 1.00 38.53 167 ASN B CA 1
ATOM 3668 C C . ASN B 1 167 ? 19.321 10.096 48.098 1.00 38.93 167 ASN B C 1
ATOM 3669 O O . ASN B 1 167 ? 19.704 10.489 46.991 1.00 39.96 167 ASN B O 1
ATOM 3674 N N . ALA B 1 168 ? 19.615 8.878 48.557 1.00 40.57 168 ALA B N 1
ATOM 3675 C CA . ALA B 1 168 ? 20.492 7.946 47.781 1.00 40.51 168 ALA B CA 1
ATOM 3676 C C . ALA B 1 168 ? 19.794 7.554 46.464 1.00 40.57 168 ALA B C 1
ATOM 3677 O O . ALA B 1 168 ? 18.591 7.303 46.464 1.00 40.79 168 ALA B O 1
ATOM 3679 N N . GLY B 1 169 ? 20.537 7.551 45.355 1.00 40.77 169 GLY B N 1
ATOM 3680 C CA . GLY B 1 169 ? 19.987 7.263 44.041 1.00 40.47 169 GLY B CA 1
ATOM 3681 C C . GLY B 1 169 ? 19.374 8.499 43.404 1.00 41.91 169 GLY B C 1
ATOM 3682 O O . GLY B 1 169 ? 18.849 8.411 42.285 1.00 42.68 169 GLY B O 1
ATOM 3683 N N . ASP B 1 170 ? 19.421 9.659 44.086 1.00 41.57 170 ASP B N 1
ATOM 3684 C CA . ASP B 1 170 ? 18.915 10.907 43.465 1.00 41.09 170 ASP B CA 1
ATOM 3685 C C . ASP B 1 170 ? 19.968 11.751 42.791 1.00 39.10 170 ASP B C 1
ATOM 3686 O O . ASP B 1 170 ? 19.626 12.692 42.077 1.00 38.10 170 ASP B O 1
ATOM 3691 N N . LEU B 1 171 ? 21.236 11.445 43.043 1.00 38.56 171 LEU B N 1
ATOM 3692 C CA . LEU B 1 171 ? 22.356 12.159 42.376 1.00 39.36 171 LEU B CA 1
ATOM 3693 C C . LEU B 1 171 ? 22.233 12.266 40.859 1.00 38.55 171 LEU B C 1
ATOM 3694 O O . LEU B 1 171 ? 22.123 13.361 40.320 1.00 39.26 171 LEU B O 1
ATOM 3699 N N . GLY B 1 172 ? 22.309 11.119 40.180 1.00 39.58 172 GLY B N 1
ATOM 3700 C CA . GLY B 1 172 ? 22.192 11.025 38.704 1.00 38.26 172 GLY B CA 1
ATOM 3701 C C . GLY B 1 172 ? 21.041 11.822 38.132 1.00 37.38 172 GLY B C 1
ATOM 3702 O O . GLY B 1 172 ? 21.275 12.694 37.313 1.00 36.83 172 GLY B O 1
ATOM 3703 N N . PRO B 1 173 ? 19.788 11.548 38.578 1.00 37.78 173 PRO B N 1
ATOM 3704 C CA . PRO B 1 173 ? 18.601 12.334 38.120 1.00 37.00 173 PRO B CA 1
ATOM 3705 C C . PRO B 1 173 ? 18.645 13.854 38.426 1.00 36.03 173 PRO B C 1
ATOM 3706 O O . PRO B 1 173 ? 18.103 14.679 37.659 1.00 36.11 173 PRO B O 1
ATOM 3710 N N . THR B 1 174 ? 19.299 14.231 39.518 1.00 35.46 174 THR B N 1
ATOM 3711 C CA . THR B 1 174 ? 19.366 15.647 39.889 1.00 34.69 174 THR B CA 1
ATOM 3712 C C . THR B 1 174 ? 20.376 16.342 39.022 1.00 34.11 174 THR B C 1
ATOM 3713 O O . THR B 1 174 ? 20.132 17.481 38.594 1.00 34.01 174 THR B O 1
ATOM 3717 N N . VAL B 1 175 ? 21.510 15.671 38.775 1.00 35.05 175 VAL B N 1
ATOM 3718 C CA . VAL B 1 175 ? 22.468 16.100 37.760 1.00 35.43 175 VAL B CA 1
ATOM 3719 C C . VAL B 1 175 ? 21.729 16.299 36.405 1.00 37.23 175 VAL B C 1
ATOM 3720 O O . VAL B 1 175 ? 21.803 17.414 35.796 1.00 35.15 175 VAL B O 1
ATOM 3724 N N . GLU B 1 176 ? 20.941 15.295 35.982 1.00 39.14 176 GLU B N 1
ATOM 3725 C CA . GLU B 1 176 ? 20.275 15.412 34.684 1.00 41.33 176 GLU B CA 1
ATOM 3726 C C . GLU B 1 176 ? 19.294 16.549 34.676 1.00 40.56 176 GLU B C 1
ATOM 3727 O O . GLU B 1 176 ? 19.235 17.350 33.711 1.00 39.75 176 GLU B O 1
ATOM 3733 N N . TYR B 1 177 ? 18.543 16.677 35.772 1.00 40.90 177 TYR B N 1
ATOM 3734 C CA . TYR B 1 177 ? 17.624 17.819 35.900 1.00 39.45 177 TYR B CA 1
ATOM 3735 C C . TYR B 1 177 ? 18.292 19.173 35.659 1.00 37.80 177 TYR B C 1
ATOM 3736 O O . TYR B 1 177 ? 17.778 19.972 34.898 1.00 37.53 177 TYR B O 1
ATOM 3745 N N . TYR B 1 178 ? 19.423 19.450 36.310 1.00 36.61 178 TYR B N 1
ATOM 3746 C CA . TYR B 1 178 ? 20.131 20.762 36.167 1.00 35.95 178 TYR B CA 1
ATOM 3747 C C . TYR B 1 178 ? 20.724 20.990 34.766 1.00 36.54 178 TYR B C 1
ATOM 3748 O O . TYR B 1 178 ? 20.743 22.121 34.224 1.00 35.32 178 TYR B O 1
ATOM 3757 N N . GLU B 1 179 ? 21.210 19.900 34.172 1.00 38.23 179 GLU B N 1
ATOM 3758 C CA . GLU B 1 179 ? 21.719 19.922 32.794 1.00 39.62 179 GLU B CA 1
ATOM 3759 C C . GLU B 1 179 ? 20.558 20.141 31.791 1.00 40.59 179 GLU B C 1
ATOM 3760 O O . GLU B 1 179 ? 20.594 21.075 31.004 1.00 40.33 179 GLU B O 1
ATOM 3766 N N . ARG B 1 180 ? 19.534 19.308 31.834 1.00 41.83 180 ARG B N 1
ATOM 3767 C CA . ARG B 1 180 ? 18.409 19.493 30.890 1.00 44.66 180 ARG B CA 1
ATOM 3768 C C . ARG B 1 180 ? 17.627 20.799 31.101 1.00 42.69 180 ARG B C 1
ATOM 3769 O O . ARG B 1 180 ? 17.463 21.572 30.147 1.00 42.78 180 ARG B O 1
ATOM 3777 N N . ALA B 1 181 ? 17.179 21.072 32.337 1.00 40.59 181 ALA B N 1
ATOM 3778 C CA . ALA B 1 181 ? 16.246 22.213 32.575 1.00 38.84 181 ALA B CA 1
ATOM 3779 C C . ALA B 1 181 ? 16.910 23.555 32.543 1.00 37.97 181 ALA B C 1
ATOM 3780 O O . ALA B 1 181 ? 16.276 24.536 32.160 1.00 37.47 181 ALA B O 1
ATOM 3782 N N . LEU B 1 182 ? 18.180 23.621 32.943 1.00 36.47 182 LEU B N 1
ATOM 3783 C CA . LEU B 1 182 ? 18.809 24.930 33.173 1.00 35.66 182 LEU B CA 1
ATOM 3784 C C . LEU B 1 182 ? 20.127 25.143 32.449 1.00 33.82 182 LEU B C 1
ATOM 3785 O O . LEU B 1 182 ? 20.821 26.131 32.719 1.00 33.87 182 LEU B O 1
ATOM 3790 N N . GLY B 1 183 ? 20.513 24.211 31.580 1.00 33.51 183 GLY B N 1
ATOM 3791 C CA . GLY B 1 183 ? 21.813 24.296 30.909 1.00 33.57 183 GLY B CA 1
ATOM 3792 C C . GLY B 1 183 ? 23.076 24.294 31.789 1.00 34.18 183 GLY B C 1
ATOM 3793 O O . GLY B 1 183 ? 24.130 24.815 31.373 1.00 34.72 183 GLY B O 1
ATOM 3794 N N . PHE B 1 184 ? 22.995 23.706 32.993 1.00 33.30 184 PHE B N 1
ATOM 3795 C CA . PHE B 1 184 ? 24.193 23.547 33.855 1.00 33.72 184 PHE B CA 1
ATOM 3796 C C . PHE B 1 184 ? 25.139 22.469 33.254 1.00 33.18 184 PHE B C 1
ATOM 3797 O O . PHE B 1 184 ? 24.711 21.545 32.536 1.00 32.52 184 PHE B O 1
ATOM 3805 N N . ARG B 1 185 ? 26.415 22.557 33.552 1.00 32.49 185 ARG B N 1
ATOM 3806 C CA . ARG B 1 185 ? 27.279 21.455 33.178 1.00 33.07 185 ARG B CA 1
ATOM 3807 C C . ARG B 1 185 ? 27.873 20.756 34.414 1.00 31.96 185 ARG B C 1
ATOM 3808 O O . ARG B 1 185 ? 28.138 21.408 35.429 1.00 31.02 185 ARG B O 1
ATOM 3816 N N . GLN B 1 186 ? 28.159 19.463 34.288 1.00 31.75 186 GLN B N 1
ATOM 3817 C CA . GLN B 1 186 ? 29.042 18.771 35.235 1.00 29.81 186 GLN B CA 1
ATOM 3818 C C . GLN B 1 186 ? 30.481 19.166 35.041 1.00 29.21 186 GLN B C 1
ATOM 3819 O O . GLN B 1 186 ? 31.085 18.895 33.998 1.00 31.32 186 GLN B O 1
ATOM 3825 N N . ILE B 1 187 ? 31.065 19.791 36.054 1.00 28.18 187 ILE B N 1
ATOM 3826 C CA . ILE B 1 187 ? 32.444 20.214 36.008 1.00 26.51 187 ILE B CA 1
ATOM 3827 C C . ILE B 1 187 ? 33.386 19.377 36.897 1.00 26.79 187 ILE B C 1
ATOM 3828 O O . ILE B 1 187 ? 34.616 19.585 36.884 1.00 24.87 187 ILE B O 1
ATOM 3833 N N . PHE B 1 188 ? 32.845 18.452 37.688 1.00 26.09 188 PHE B N 1
ATOM 3834 C CA . PHE B 1 188 ? 33.686 17.841 38.743 1.00 27.48 188 PHE B CA 1
ATOM 3835 C C . PHE B 1 188 ? 32.881 16.758 39.403 1.00 28.53 188 PHE B C 1
ATOM 3836 O O . PHE B 1 188 ? 31.677 16.907 39.493 1.00 29.21 188 PHE B O 1
ATOM 3844 N N . ASP B 1 189 ? 33.529 15.680 39.849 1.00 28.67 189 ASP B N 1
ATOM 3845 C CA . ASP B 1 189 ? 32.880 14.618 40.548 1.00 31.74 189 ASP B CA 1
ATOM 3846 C C . ASP B 1 189 ? 33.926 13.965 41.481 1.00 33.56 189 ASP B C 1
ATOM 3847 O O . ASP B 1 189 ? 35.152 14.101 41.255 1.00 33.35 189 ASP B O 1
ATOM 3852 N N . GLU B 1 190 ? 33.456 13.280 42.534 1.00 34.87 190 GLU B N 1
ATOM 3853 C CA . GLU B 1 190 ? 34.355 12.796 43.609 1.00 36.52 190 GLU B CA 1
ATOM 3854 C C . GLU B 1 190 ? 33.631 11.787 44.485 1.00 37.24 190 GLU B C 1
ATOM 3855 O O . GLU B 1 190 ? 32.546 12.054 45.006 1.00 37.79 190 GLU B O 1
ATOM 3861 N N . HIS B 1 191 ? 34.230 10.621 44.650 1.00 38.35 191 HIS B N 1
ATOM 3862 C CA . HIS B 1 191 ? 33.749 9.655 45.654 1.00 38.87 191 HIS B CA 1
ATOM 3863 C C . HIS B 1 191 ? 34.451 9.948 46.986 1.00 38.55 191 HIS B C 1
ATOM 3864 O O . HIS B 1 191 ? 35.656 9.939 47.091 1.00 36.79 191 HIS B O 1
ATOM 3871 N N . ILE B 1 192 ? 33.679 10.322 48.000 1.00 39.36 192 ILE B N 1
ATOM 3872 C CA . ILE B 1 192 ? 34.301 10.798 49.275 1.00 39.14 192 ILE B CA 1
ATOM 3873 C C . ILE B 1 192 ? 34.313 9.652 50.287 1.00 39.11 192 ILE B C 1
ATOM 3874 O O . ILE B 1 192 ? 33.312 9.050 50.522 1.00 39.10 192 ILE B O 1
ATOM 3879 N N . VAL B 1 193 ? 35.445 9.371 50.885 1.00 41.49 193 VAL B N 1
ATOM 3880 C CA . VAL B 1 193 ? 35.549 8.277 51.850 1.00 43.33 193 VAL B CA 1
ATOM 3881 C C . VAL B 1 193 ? 35.983 8.847 53.204 1.00 44.69 193 VAL B C 1
ATOM 3882 O O . VAL B 1 193 ? 36.992 9.555 53.313 1.00 43.56 193 VAL B O 1
ATOM 3886 N N . VAL B 1 194 ? 35.169 8.555 54.222 1.00 47.33 194 VAL B N 1
ATOM 3887 C CA . VAL B 1 194 ? 35.421 9.020 55.617 1.00 49.40 194 VAL B CA 1
ATOM 3888 C C . VAL B 1 194 ? 35.254 7.785 56.517 1.00 50.19 194 VAL B C 1
ATOM 3889 O O . VAL B 1 194 ? 34.109 7.368 56.814 1.00 50.07 194 VAL B O 1
ATOM 3893 N N . GLY B 1 195 ? 36.395 7.168 56.875 1.00 50.99 195 GLY B N 1
ATOM 3894 C CA . GLY B 1 195 ? 36.382 5.876 57.568 1.00 51.17 195 GLY B CA 1
ATOM 3895 C C . GLY B 1 195 ? 35.452 4.859 56.930 1.00 51.35 195 GLY B C 1
ATOM 3896 O O . GLY B 1 195 ? 35.638 4.438 55.801 1.00 53.06 195 GLY B O 1
ATOM 3897 N N . ALA B 1 196 ? 34.417 4.482 57.644 1.00 51.15 196 ALA B N 1
ATOM 3898 C CA . ALA B 1 196 ? 33.514 3.443 57.175 1.00 50.94 196 ALA B CA 1
ATOM 3899 C C . ALA B 1 196 ? 32.395 3.939 56.244 1.00 49.46 196 ALA B C 1
ATOM 3900 O O . ALA B 1 196 ? 31.745 3.125 55.548 1.00 49.35 196 ALA B O 1
ATOM 3902 N N . GLN B 1 197 ? 32.143 5.255 56.244 1.00 47.87 197 GLN B N 1
ATOM 3903 C CA . GLN B 1 197 ? 31.141 5.844 55.324 1.00 45.49 197 GLN B CA 1
ATOM 3904 C C . GLN B 1 197 ? 31.749 6.378 54.004 1.00 43.69 197 GLN B C 1
ATOM 3905 O O . GLN B 1 197 ? 32.933 6.744 53.941 1.00 42.81 197 GLN B O 1
ATOM 3911 N N . ALA B 1 198 ? 30.899 6.485 52.979 1.00 43.11 198 ALA B N 1
ATOM 3912 C CA . ALA B 1 198 ? 31.276 7.113 51.704 1.00 42.18 198 ALA B CA 1
ATOM 3913 C C . ALA B 1 198 ? 30.097 7.922 51.131 1.00 41.35 198 ALA B C 1
ATOM 3914 O O . ALA B 1 198 ? 28.927 7.772 51.561 1.00 39.49 198 ALA B O 1
ATOM 3916 N N . MET B 1 199 ? 30.426 8.762 50.154 1.00 40.31 199 MET B N 1
ATOM 3917 C CA . MET B 1 199 ? 29.477 9.717 49.569 1.00 43.14 199 MET B CA 1
ATOM 3918 C C . MET B 1 199 ? 29.855 9.797 48.119 1.00 39.77 199 MET B C 1
ATOM 3919 O O . MET B 1 199 ? 31.037 9.865 47.819 1.00 39.46 199 MET B O 1
ATOM 3924 N N . ASN B 1 200 ? 28.858 9.768 47.227 1.00 38.14 200 ASN B N 1
ATOM 3925 C CA . ASN B 1 200 ? 29.055 10.164 45.843 1.00 35.83 200 ASN B CA 1
ATOM 3926 C C . ASN B 1 200 ? 28.676 11.629 45.691 1.00 35.58 200 ASN B C 1
ATOM 3927 O O . ASN B 1 200 ? 27.702 12.093 46.321 1.00 35.28 200 ASN B O 1
ATOM 3932 N N . SER B 1 201 ? 29.459 12.365 44.909 1.00 32.56 201 SER B N 1
ATOM 3933 C CA . SER B 1 201 ? 29.193 13.795 44.668 1.00 31.99 201 SER B CA 1
ATOM 3934 C C . SER B 1 201 ? 29.547 14.150 43.245 1.00 31.55 201 SER B C 1
ATOM 3935 O O . SER B 1 201 ? 30.418 13.504 42.651 1.00 30.64 201 SER B O 1
ATOM 3938 N N . THR B 1 202 ? 28.829 15.143 42.710 1.00 31.17 202 THR B N 1
ATOM 3939 C CA . THR B 1 202 ? 29.015 15.629 41.354 1.00 31.49 202 THR B CA 1
ATOM 3940 C C . THR B 1 202 ? 28.698 17.089 41.476 1.00 30.54 202 THR B C 1
ATOM 3941 O O . THR B 1 202 ? 27.713 17.419 42.097 1.00 29.34 202 THR B O 1
ATOM 3945 N N . VAL B 1 203 ? 29.542 17.933 40.881 1.00 29.53 203 VAL B N 1
ATOM 3946 C CA . VAL B 1 203 ? 29.372 19.355 40.886 1.00 28.51 203 VAL B CA 1
ATOM 3947 C C . VAL B 1 203 ? 28.790 19.785 39.545 1.00 29.72 203 VAL B C 1
ATOM 3948 O O . VAL B 1 203 ? 29.266 19.349 38.500 1.00 28.80 203 VAL B O 1
ATOM 3952 N N . VAL B 1 204 ? 27.706 20.567 39.583 1.00 29.81 204 VAL B N 1
ATOM 3953 C CA . VAL B 1 204 ? 27.086 21.118 38.389 1.00 30.16 204 VAL B CA 1
ATOM 3954 C C . VAL B 1 204 ? 27.070 22.629 38.476 1.00 31.77 204 VAL B C 1
ATOM 3955 O O . VAL B 1 204 ? 26.828 23.190 39.557 1.00 33.00 204 VAL B O 1
ATOM 3959 N N . GLN B 1 205 ? 27.392 23.294 37.354 1.00 30.95 205 GLN B N 1
ATOM 3960 C CA . GLN B 1 205 ? 27.636 24.705 37.326 1.00 30.62 205 GLN B CA 1
ATOM 3961 C C . GLN B 1 205 ? 26.864 25.336 36.151 1.00 31.98 205 GLN B C 1
ATOM 3962 O O . GLN B 1 205 ? 26.753 24.734 35.076 1.00 32.24 205 GLN B O 1
ATOM 3968 N N . SER B 1 206 ? 26.299 26.518 36.364 1.00 31.70 206 SER B N 1
ATOM 3969 C CA . SER B 1 206 ? 25.619 27.200 35.300 1.00 32.56 206 SER B CA 1
ATOM 3970 C C . SER B 1 206 ? 26.621 27.521 34.145 1.00 32.64 206 SER B C 1
ATOM 3971 O O . SER B 1 206 ? 27.797 27.730 34.422 1.00 32.85 206 SER B O 1
ATOM 3974 N N . ALA B 1 207 ? 26.138 27.643 32.898 1.00 33.33 207 ALA B N 1
ATOM 3975 C CA . ALA B 1 207 ? 27.027 28.062 31.766 1.00 34.36 207 ALA B CA 1
ATOM 3976 C C . ALA B 1 207 ? 27.838 29.271 32.078 1.00 35.31 207 ALA B C 1
ATOM 3977 O O . ALA B 1 207 ? 29.004 29.374 31.653 1.00 37.31 207 ALA B O 1
ATOM 3979 N N . SER B 1 208 ? 27.277 30.208 32.850 1.00 35.90 208 SER B N 1
ATOM 3980 C CA . SER B 1 208 ? 28.046 31.425 33.215 1.00 35.30 208 SER B CA 1
ATOM 3981 C C . SER B 1 208 ? 29.194 31.199 34.172 1.00 33.51 208 SER B C 1
ATOM 3982 O O . SER B 1 208 ? 30.035 32.098 34.353 1.00 33.58 208 SER B O 1
ATOM 3985 N N . GLY B 1 209 ? 29.225 30.062 34.858 1.00 32.42 209 GLY B N 1
ATOM 3986 C CA . GLY B 1 209 ? 30.260 29.902 35.911 1.00 31.41 209 GLY B CA 1
ATOM 3987 C C . GLY B 1 209 ? 29.815 30.398 37.291 1.00 31.91 209 GLY B C 1
ATOM 3988 O O . GLY B 1 209 ? 30.496 30.173 38.291 1.00 31.80 209 GLY B O 1
ATOM 3989 N N . ALA B 1 210 ? 28.671 31.077 37.373 1.00 31.05 210 ALA B N 1
ATOM 3990 C CA . ALA B 1 210 ? 28.397 31.857 38.593 1.00 31.95 210 ALA B CA 1
ATOM 3991 C C . ALA B 1 210 ? 27.582 31.067 39.661 1.00 32.02 210 ALA B C 1
ATOM 3992 O O . ALA B 1 210 ? 27.668 31.349 40.847 1.00 34.37 210 ALA B O 1
ATOM 3994 N N . VAL B 1 211 ? 26.821 30.071 39.240 1.00 30.47 211 VAL B N 1
ATOM 3995 C CA . VAL B 1 211 ? 26.034 29.276 40.124 1.00 30.46 211 VAL B CA 1
ATOM 3996 C C . VAL B 1 211 ? 26.562 27.804 40.140 1.00 30.76 211 VAL B C 1
ATOM 3997 O O . VAL B 1 211 ? 26.482 27.103 39.105 1.00 30.12 211 VAL B O 1
ATOM 4001 N N . THR B 1 212 ? 27.098 27.372 41.303 1.00 28.89 212 THR B N 1
ATOM 4002 C CA . THR B 1 212 ? 27.733 26.086 41.467 1.00 27.76 212 THR B CA 1
ATOM 4003 C C . THR B 1 212 ? 27.083 25.363 42.617 1.00 28.02 212 THR B C 1
ATOM 4004 O O . THR B 1 212 ? 27.056 25.876 43.761 1.00 27.92 212 THR B O 1
ATOM 4008 N N . LEU B 1 213 ? 26.593 24.163 42.305 1.00 27.05 213 LEU B N 1
ATOM 4009 C CA . LEU B 1 213 ? 26.021 23.24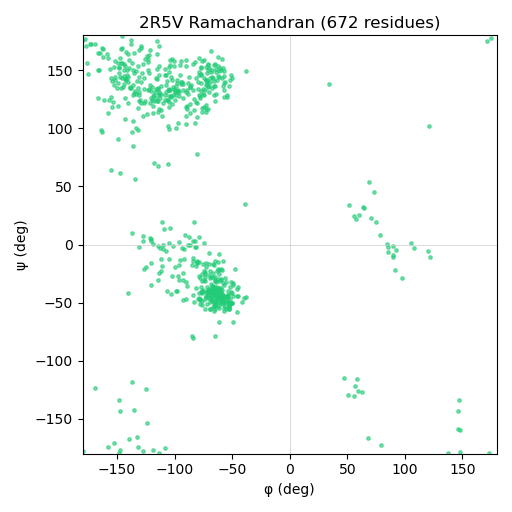7 43.264 1.00 27.60 213 LEU B CA 1
ATOM 4010 C C . LEU B 1 213 ? 26.887 21.998 43.394 1.00 28.69 213 LEU B C 1
ATOM 4011 O O . LEU B 1 213 ? 27.021 21.246 42.407 1.00 28.25 213 LEU B O 1
ATOM 4016 N N . THR B 1 214 ? 27.457 21.762 44.596 1.00 28.32 214 THR B N 1
ATOM 4017 C CA . THR B 1 214 ? 28.129 20.483 44.882 1.00 27.66 214 THR B CA 1
ATOM 4018 C C . THR B 1 214 ? 27.140 19.475 45.480 1.00 28.79 214 THR B C 1
ATOM 4019 O O . THR B 1 214 ? 26.773 19.528 46.625 1.00 27.87 214 THR B O 1
ATOM 4023 N N . LEU B 1 215 ? 26.701 18.517 44.674 1.00 29.15 215 LEU B N 1
ATOM 4024 C CA . LEU B 1 215 ? 25.642 17.616 45.052 1.00 27.94 215 LEU B CA 1
ATOM 4025 C C . LEU B 1 215 ? 26.209 16.354 45.620 1.00 30.37 215 LEU B C 1
ATOM 4026 O O . LEU B 1 215 ? 27.186 15.805 45.108 1.00 30.85 215 LEU B O 1
ATOM 4031 N N . ILE B 1 216 ? 25.596 15.867 46.707 1.00 32.08 216 ILE B N 1
ATOM 4032 C CA . ILE B 1 216 ? 26.212 14.807 47.523 1.00 31.83 216 ILE B CA 1
ATOM 4033 C C . ILE B 1 216 ? 25.094 13.864 48.010 1.00 33.38 216 ILE B C 1
ATOM 4034 O O . ILE B 1 216 ? 24.096 14.304 48.570 1.00 32.47 216 ILE B O 1
ATOM 4039 N N . GLU B 1 217 ? 25.261 12.573 47.748 1.00 33.87 217 GLU B N 1
ATOM 4040 C CA . GLU B 1 217 ? 24.308 11.581 48.144 1.00 35.18 217 GLU B CA 1
ATOM 4041 C C . GLU B 1 217 ? 25.105 10.587 48.989 1.00 35.69 217 GLU B C 1
ATOM 4042 O O . GLU B 1 217 ? 26.350 10.554 48.931 1.00 35.53 217 GLU B O 1
ATOM 4048 N N . PRO B 1 218 ? 24.399 9.814 49.823 1.00 35.26 218 PRO B N 1
ATOM 4049 C CA . PRO B 1 218 ? 25.048 8.743 50.554 1.00 36.75 218 PRO B CA 1
ATOM 4050 C C . PRO B 1 218 ? 25.488 7.596 49.572 1.00 37.42 218 PRO B C 1
ATOM 4051 O O . PRO B 1 218 ? 24.785 7.308 48.597 1.00 37.83 218 PRO B O 1
ATOM 4055 N N . ASP B 1 219 ? 26.627 6.965 49.804 1.00 39.10 219 ASP B N 1
ATOM 4056 C CA . ASP B 1 219 ? 26.968 5.751 49.015 1.00 40.38 219 ASP B CA 1
ATOM 4057 C C . ASP B 1 219 ? 26.401 4.522 49.761 1.00 41.79 219 ASP B C 1
ATOM 4058 O O . ASP B 1 219 ? 26.867 4.185 50.864 1.00 41.08 219 ASP B O 1
ATOM 4063 N N . ARG B 1 220 ? 25.381 3.889 49.185 1.00 44.35 220 ARG B N 1
ATOM 4064 C CA . ARG B 1 220 ? 24.770 2.671 49.773 1.00 47.51 220 ARG B CA 1
ATOM 4065 C C . ARG B 1 220 ? 25.695 1.424 49.942 1.00 48.71 220 ARG B C 1
ATOM 4066 O O . ARG B 1 220 ? 25.294 0.455 50.570 1.00 49.30 220 ARG B O 1
ATOM 4074 N N . ASN B 1 221 ? 26.916 1.474 49.409 1.00 49.48 221 ASN B N 1
ATOM 4075 C CA . ASN B 1 221 ? 27.887 0.398 49.527 1.00 50.20 221 ASN B CA 1
ATOM 4076 C C . ASN B 1 221 ? 28.746 0.498 50.759 1.00 50.34 221 ASN B C 1
ATOM 4077 O O . ASN B 1 221 ? 29.636 -0.333 50.940 1.00 50.80 221 ASN B O 1
ATOM 4082 N N . ALA B 1 222 ? 28.522 1.537 51.568 1.00 50.42 222 ALA B N 1
ATOM 4083 C CA . ALA B 1 222 ? 29.292 1.811 52.804 1.00 50.35 222 ALA B CA 1
ATOM 4084 C C . ALA B 1 222 ? 28.350 2.008 54.029 1.00 50.81 222 ALA B C 1
ATOM 4085 O O . ALA B 1 222 ? 27.124 1.885 53.919 1.00 50.74 222 ALA B O 1
ATOM 4087 N N . ASP B 1 223 ? 28.907 2.300 55.195 1.00 51.54 223 ASP B N 1
ATOM 4088 C CA . ASP B 1 223 ? 28.038 2.573 56.357 1.00 52.90 223 ASP B CA 1
ATOM 4089 C C . ASP B 1 223 ? 27.291 3.928 56.290 1.00 52.68 223 ASP B C 1
ATOM 4090 O O . ASP B 1 223 ? 27.833 4.885 55.712 1.00 53.04 223 ASP B O 1
ATOM 4095 N N . PRO B 1 224 ? 26.048 4.003 56.861 1.00 52.76 224 PRO B N 1
ATOM 4096 C CA . PRO B 1 224 ? 25.387 5.294 57.108 1.00 51.84 224 PRO B CA 1
ATOM 4097 C C . PRO B 1 224 ? 26.295 6.204 57.884 1.00 50.73 224 PRO B C 1
ATOM 4098 O O . PRO B 1 224 ? 26.971 5.738 58.787 1.00 51.88 224 PRO B O 1
ATOM 4102 N N . GLY B 1 225 ? 26.368 7.472 57.492 1.00 48.88 225 GLY B N 1
ATOM 4103 C CA . GLY B 1 225 ? 27.191 8.449 58.216 1.00 46.78 225 GLY B CA 1
ATOM 4104 C C . GLY B 1 225 ? 26.561 9.846 58.150 1.00 44.47 225 GLY B C 1
ATOM 4105 O O . GLY B 1 225 ? 25.354 9.974 58.193 1.00 44.74 225 GLY B O 1
ATOM 4106 N N . GLN B 1 226 ? 27.405 10.860 58.046 1.00 43.06 226 GLN B N 1
ATOM 4107 C CA . GLN B 1 226 ? 27.038 12.281 57.960 1.00 43.41 226 GLN B CA 1
ATOM 4108 C C . GLN B 1 226 ? 25.826 12.668 57.108 1.00 42.94 226 GLN B C 1
ATOM 4109 O O . GLN B 1 226 ? 24.969 13.439 57.543 1.00 43.47 226 GLN B O 1
ATOM 4115 N N . ILE B 1 227 ? 25.748 12.124 55.905 1.00 42.34 227 ILE B N 1
ATOM 4116 C CA . ILE B 1 227 ? 24.801 12.636 54.934 1.00 42.45 227 ILE B CA 1
ATOM 4117 C C . ILE B 1 227 ? 23.431 12.122 55.291 1.00 42.72 227 ILE B C 1
ATOM 4118 O O . ILE B 1 227 ? 22.466 12.842 55.139 1.00 43.09 227 ILE B O 1
ATOM 4123 N N . ASP B 1 228 ? 23.380 10.875 55.773 1.00 43.48 228 ASP B N 1
ATOM 4124 C CA . ASP B 1 228 ? 22.158 10.190 56.213 1.00 43.45 228 ASP B CA 1
ATOM 4125 C C . ASP B 1 228 ? 21.568 10.899 57.432 1.00 42.67 228 ASP B C 1
ATOM 4126 O O . ASP B 1 228 ? 20.338 11.010 57.571 1.00 42.79 228 ASP B O 1
ATOM 4131 N N . GLU B 1 229 ? 22.465 11.345 58.299 1.00 41.53 229 GLU B N 1
ATOM 4132 C CA . GLU B 1 229 ? 22.137 12.157 59.462 1.00 42.00 229 GLU B CA 1
ATOM 4133 C C . GLU B 1 229 ? 21.525 13.516 59.031 1.00 39.74 229 GLU B C 1
ATOM 4134 O O . GLU B 1 229 ? 20.480 13.884 59.508 1.00 40.13 229 GLU B O 1
ATOM 4140 N N . PHE B 1 230 ? 22.155 14.221 58.083 1.00 38.61 230 PHE B N 1
ATOM 4141 C CA . PHE B 1 230 ? 21.579 15.438 57.511 1.00 35.73 230 PHE B CA 1
ATOM 4142 C C . PHE B 1 230 ? 20.187 15.198 57.008 1.00 35.23 230 PHE B C 1
ATOM 4143 O O . PHE B 1 230 ? 19.249 15.908 57.393 1.00 34.45 230 PHE B O 1
ATOM 4151 N N . LEU B 1 231 ? 20.034 14.174 56.185 1.00 35.47 231 LEU B N 1
ATOM 4152 C CA . LEU B 1 231 ? 18.745 13.894 55.602 1.00 37.42 231 LEU B CA 1
ATOM 4153 C C . LEU B 1 231 ? 17.658 13.506 56.633 1.00 38.57 231 LEU B C 1
ATOM 4154 O O . LEU B 1 231 ? 16.469 13.799 56.441 1.00 38.23 231 LEU B O 1
ATOM 4159 N N . LYS B 1 232 ? 18.081 12.843 57.712 1.00 39.80 232 LYS B N 1
ATOM 4160 C CA . LYS B 1 232 ? 17.203 12.551 58.839 1.00 41.89 232 LYS B CA 1
ATOM 4161 C C . LYS B 1 232 ? 16.767 13.822 59.605 1.00 40.63 232 LYS B C 1
ATOM 4162 O O . LYS B 1 232 ? 15.577 14.041 59.795 1.00 40.35 232 LYS B O 1
ATOM 4168 N N . ASP B 1 233 ? 17.753 14.628 60.029 1.00 40.31 233 ASP B N 1
ATOM 4169 C CA . ASP B 1 233 ? 17.565 15.819 60.896 1.00 39.50 233 ASP B CA 1
ATOM 4170 C C . ASP B 1 233 ? 16.892 17.005 60.198 1.00 39.71 233 ASP B C 1
ATOM 4171 O O . ASP B 1 233 ? 16.020 17.704 60.805 1.00 39.89 233 ASP B O 1
ATOM 4176 N N . HIS B 1 234 ? 17.234 17.166 58.913 1.00 37.52 234 HIS B N 1
ATOM 4177 C CA . HIS B 1 234 ? 16.693 18.197 58.077 1.00 36.39 234 HIS B CA 1
ATOM 4178 C C . HIS B 1 234 ? 15.328 17.757 57.657 1.00 36.73 234 HIS B C 1
ATOM 4179 O O . HIS B 1 234 ? 14.433 18.579 57.407 1.00 37.38 234 HIS B O 1
ATOM 4186 N N . GLN B 1 235 ? 15.162 16.442 57.595 1.00 37.46 235 GLN B N 1
ATOM 4187 C CA . GLN B 1 235 ? 13.948 15.809 57.089 1.00 40.44 235 GLN B CA 1
ATOM 4188 C C . GLN B 1 235 ? 13.734 15.985 55.585 1.00 39.56 235 GLN B C 1
ATOM 4189 O O . GLN B 1 235 ? 12.661 16.372 55.127 1.00 40.20 235 GLN B O 1
ATOM 4195 N N . GLY B 1 236 ? 14.752 15.612 54.812 1.00 39.70 236 GLY B N 1
ATOM 4196 C CA . GLY B 1 236 ? 14.653 15.670 53.345 1.00 38.25 236 GLY B CA 1
ATOM 4197 C C . GLY B 1 236 ? 15.952 16.228 52.759 1.00 36.84 236 GLY B C 1
ATOM 4198 O O . GLY B 1 236 ? 16.872 16.572 53.505 1.00 36.45 236 GLY B O 1
ATOM 4199 N N . ALA B 1 237 ? 15.988 16.336 51.433 1.00 34.69 237 ALA B N 1
ATOM 4200 C CA . ALA B 1 237 ? 17.122 16.901 50.697 1.00 33.49 237 ALA B CA 1
ATOM 4201 C C . ALA B 1 237 ? 17.230 18.400 51.010 1.00 32.55 237 ALA B C 1
ATOM 4202 O O . ALA B 1 237 ? 16.195 19.081 51.158 1.00 31.81 237 ALA B O 1
ATOM 4204 N N . GLY B 1 238 ? 18.446 18.945 51.097 1.00 30.82 238 GLY B N 1
ATOM 4205 C CA . GLY B 1 238 ? 18.533 20.380 51.366 1.00 28.34 238 GLY B CA 1
ATOM 4206 C C . GLY B 1 238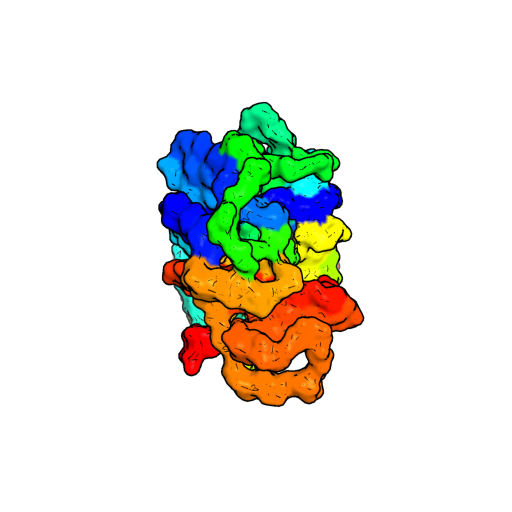 ? 19.933 20.886 51.265 1.00 28.51 238 GLY B C 1
ATOM 4207 O O . GLY B 1 238 ? 20.884 20.091 51.062 1.00 27.71 238 GLY B O 1
ATOM 4208 N N . VAL B 1 239 ? 20.065 22.221 51.340 1.00 28.42 239 VAL B N 1
ATOM 4209 C CA . VAL B 1 239 ? 21.385 22.867 51.360 1.00 27.01 239 VAL B CA 1
ATOM 4210 C C . VAL B 1 239 ? 22.073 22.599 52.692 1.00 28.72 239 VAL B C 1
ATOM 4211 O O . VAL B 1 239 ? 21.552 23.028 53.758 1.00 29.75 239 VAL B O 1
ATOM 4215 N N . GLN B 1 240 ? 23.215 21.879 52.640 1.00 28.90 240 GLN B N 1
ATOM 4216 C CA . GLN B 1 240 ? 24.031 21.562 53.803 1.00 29.26 240 GLN B CA 1
ATOM 4217 C C . GLN B 1 240 ? 25.016 22.724 54.173 1.00 29.33 240 GLN B C 1
ATOM 4218 O O . GLN B 1 240 ? 25.216 23.028 55.354 1.00 28.56 240 GLN B O 1
ATOM 4224 N N . HIS B 1 241 ? 25.685 23.338 53.177 1.00 27.78 241 HIS B N 1
ATOM 4225 C CA . HIS B 1 241 ? 26.486 24.511 53.497 1.00 26.65 241 HIS B CA 1
ATOM 4226 C C . HIS B 1 241 ? 26.497 25.557 52.354 1.00 27.03 241 HIS B C 1
ATOM 4227 O O . HIS B 1 241 ? 26.269 25.219 51.214 1.00 25.12 241 HIS B O 1
ATOM 4234 N N . ILE B 1 242 ? 26.759 26.829 52.686 1.00 27.82 242 ILE B N 1
ATOM 4235 C CA . ILE B 1 242 ? 27.056 27.821 51.688 1.00 27.09 242 ILE B CA 1
ATOM 4236 C C . ILE B 1 242 ? 28.487 28.261 51.904 1.00 26.85 242 ILE B C 1
ATOM 4237 O O . ILE B 1 242 ? 28.886 28.497 53.036 1.00 28.87 242 ILE B O 1
ATOM 4242 N N . ALA B 1 243 ? 29.254 28.351 50.820 1.00 26.68 243 ALA B N 1
ATOM 4243 C CA . ALA B 1 243 ? 30.626 28.808 50.835 1.00 26.44 243 ALA B CA 1
ATOM 4244 C C . ALA B 1 243 ? 30.749 30.238 50.370 1.00 26.01 243 ALA B C 1
ATOM 4245 O O . ALA B 1 243 ? 30.195 30.598 49.378 1.00 27.41 243 ALA B O 1
ATOM 4247 N N . PHE B 1 244 ? 31.536 31.028 51.071 1.00 26.15 244 PHE B N 1
ATOM 4248 C CA . PHE B 1 244 ? 31.706 32.434 50.734 1.00 28.58 244 PHE B CA 1
ATOM 4249 C C . PHE B 1 244 ? 33.136 32.686 50.297 1.00 28.58 244 PHE B C 1
ATOM 4250 O O . PHE B 1 244 ? 34.036 32.248 50.962 1.00 29.52 244 PHE B O 1
ATOM 4258 N N . ASN B 1 245 ? 33.334 33.396 49.210 1.00 31.00 245 ASN B N 1
ATOM 4259 C CA . ASN B 1 245 ? 34.697 33.788 48.768 1.00 34.49 245 ASN B CA 1
ATOM 4260 C C . ASN B 1 245 ? 35.368 34.823 49.629 1.00 35.94 245 ASN B C 1
ATOM 4261 O O . ASN B 1 245 ? 34.718 35.714 50.205 1.00 35.60 245 ASN B O 1
ATOM 4266 N N . SER B 1 246 ? 36.694 34.731 49.660 1.00 39.04 246 SER B N 1
ATOM 4267 C CA . SER B 1 246 ? 37.549 35.617 50.466 1.00 40.64 246 SER B CA 1
ATOM 4268 C C . SER B 1 246 ? 38.857 35.772 49.712 1.00 41.33 246 SER B C 1
ATOM 4269 O O . SER B 1 246 ? 39.243 34.891 48.957 1.00 40.54 246 SER B O 1
ATOM 4272 N N . ASN B 1 247 ? 39.535 36.883 49.916 1.00 43.13 247 ASN B N 1
ATOM 4273 C CA . ASN B 1 247 ? 40.879 37.070 49.330 1.00 46.07 247 ASN B CA 1
ATOM 4274 C C . ASN B 1 247 ? 41.991 36.464 50.173 1.00 45.34 247 ASN B C 1
ATOM 4275 O O . ASN B 1 247 ? 43.106 36.350 49.715 1.00 46.27 247 ASN B O 1
ATOM 4280 N N . ASP B 1 248 ? 41.672 36.075 51.403 1.00 45.28 248 ASP B N 1
ATOM 4281 C CA . ASP B 1 248 ? 42.650 35.595 52.372 1.00 44.32 248 ASP B CA 1
ATOM 4282 C C . ASP B 1 248 ? 41.890 34.883 53.466 1.00 43.71 248 ASP B C 1
ATOM 4283 O O . ASP B 1 248 ? 41.373 35.534 54.372 1.00 43.42 248 ASP B O 1
ATOM 4288 N N . ALA B 1 249 ? 41.831 33.560 53.393 1.00 42.55 249 ALA B N 1
ATOM 4289 C CA . ALA B 1 249 ? 41.004 32.786 54.290 1.00 42.28 249 ALA B CA 1
ATOM 4290 C C . ALA B 1 249 ? 41.562 32.815 55.699 1.00 43.02 249 ALA B C 1
ATOM 4291 O O . ALA B 1 249 ? 40.818 32.619 56.687 1.00 43.23 249 ALA B O 1
ATOM 4293 N N . VAL B 1 250 ? 42.878 33.014 55.779 1.00 43.36 250 VAL B N 1
ATOM 4294 C CA . VAL B 1 250 ? 43.578 33.156 57.036 1.00 43.29 250 VAL B CA 1
ATOM 4295 C C . VAL B 1 250 ? 43.142 34.456 57.763 1.00 42.85 250 VAL B C 1
ATOM 4296 O O . VAL B 1 250 ? 42.697 34.353 58.865 1.00 43.03 250 VAL B O 1
ATOM 4300 N N . ARG B 1 251 ? 43.275 35.637 57.159 1.00 42.63 251 ARG B N 1
ATOM 4301 C CA . ARG B 1 251 ? 42.693 36.890 57.691 1.00 44.34 251 ARG B CA 1
ATOM 4302 C C . ARG B 1 251 ? 41.202 36.721 58.070 1.00 43.69 251 ARG B C 1
ATOM 4303 O O . ARG B 1 251 ? 40.780 37.212 59.103 1.00 43.94 251 ARG B O 1
ATOM 4306 N N . ALA B 1 252 ? 40.424 36.067 57.194 1.00 42.49 252 ALA B N 1
ATOM 4307 C CA . ALA B 1 252 ? 38.986 35.918 57.336 1.00 41.42 252 ALA B CA 1
ATOM 4308 C C . ALA B 1 252 ? 38.736 35.104 58.569 1.00 40.96 252 ALA B C 1
ATOM 4309 O O . ALA B 1 252 ? 37.952 35.506 59.415 1.00 38.74 252 ALA B O 1
ATOM 4311 N N . VAL B 1 253 ? 39.404 33.957 58.683 1.00 40.63 253 VAL B N 1
ATOM 4312 C CA . VAL B 1 253 ? 39.210 33.120 59.880 1.00 41.59 253 VAL B CA 1
ATOM 4313 C C . VAL B 1 253 ? 39.563 33.802 61.230 1.00 43.34 253 VAL B C 1
ATOM 4314 O O . VAL B 1 253 ? 38.841 33.642 62.226 1.00 44.48 253 VAL B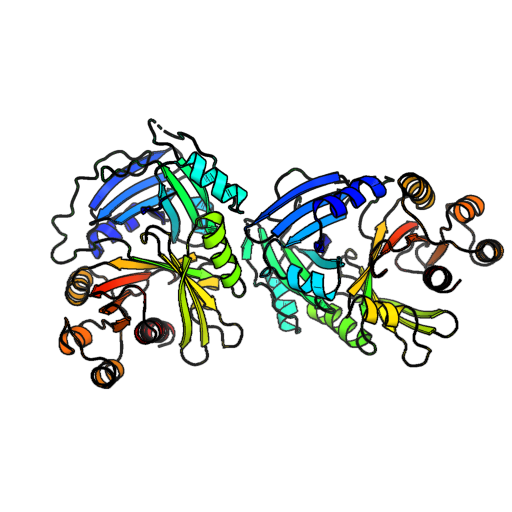 O 1
ATOM 4318 N N . LYS B 1 254 ? 40.647 34.564 61.273 1.00 44.63 254 LYS B N 1
ATOM 4319 C CA . LYS B 1 254 ? 41.010 35.298 62.492 1.00 46.02 254 LYS B CA 1
ATOM 4320 C C . LYS B 1 254 ? 39.940 36.354 62.729 1.00 44.64 254 LYS B C 1
ATOM 4321 O O . LYS B 1 254 ? 39.446 36.458 63.839 1.00 46.56 254 LYS B O 1
ATOM 4327 N N . ALA B 1 255 ? 39.573 37.124 61.699 1.00 42.95 255 ALA B N 1
ATOM 4328 C CA . ALA B 1 255 ? 38.536 38.171 61.833 1.00 41.71 255 ALA B CA 1
ATOM 4329 C C . ALA B 1 255 ? 37.166 37.639 62.299 1.00 41.26 255 ALA B C 1
ATOM 4330 O O . ALA B 1 255 ? 36.581 38.226 63.191 1.00 43.82 255 ALA B O 1
ATOM 4332 N N . LEU B 1 256 ? 36.714 36.511 61.760 1.00 38.97 256 LEU B N 1
ATOM 4333 C CA . LEU B 1 256 ? 35.454 35.908 62.090 1.00 37.82 256 LEU B CA 1
ATOM 4334 C C . LEU B 1 256 ? 35.456 35.180 63.435 1.00 38.53 256 LEU B C 1
ATOM 4335 O O . LEU B 1 256 ? 34.453 35.224 64.153 1.00 37.86 256 LEU B O 1
ATOM 4340 N N . SER B 1 257 ? 36.528 34.449 63.757 1.00 39.45 257 SER B N 1
ATOM 4341 C CA . SER B 1 257 ? 36.714 33.881 65.118 1.00 41.30 257 SER B CA 1
ATOM 4342 C C . SER B 1 257 ? 36.607 34.932 66.260 1.00 41.36 257 SER B C 1
ATOM 4343 O O . SER B 1 257 ? 36.034 34.633 67.294 1.00 41.51 257 SER B O 1
ATOM 4346 N N . GLU B 1 258 ? 37.167 36.124 66.050 1.00 42.28 258 GLU B N 1
ATOM 4347 C CA . GLU B 1 258 ? 37.101 37.223 67.018 1.00 44.69 258 GLU B CA 1
ATOM 4348 C C . GLU B 1 258 ? 35.651 37.719 67.214 1.00 44.94 258 GLU B C 1
ATOM 4349 O O . GLU B 1 258 ? 35.303 38.194 68.295 1.00 44.90 258 GLU B O 1
ATOM 4352 N N . ARG B 1 259 ? 34.811 37.568 66.168 1.00 44.14 259 ARG B N 1
ATOM 4353 C CA . ARG B 1 259 ? 33.434 38.031 66.217 1.00 41.64 259 ARG B CA 1
ATOM 4354 C C . ARG B 1 259 ? 32.520 37.008 66.815 1.00 41.15 259 ARG B C 1
ATOM 4355 O O . ARG B 1 259 ? 31.352 37.246 66.925 1.00 41.21 259 ARG B O 1
ATOM 4363 N N . GLY B 1 260 ? 33.064 35.861 67.195 1.00 41.19 260 GLY B N 1
ATOM 4364 C CA . GLY B 1 260 ? 32.250 34.792 67.720 1.00 39.69 260 GLY B CA 1
ATOM 4365 C C . GLY B 1 260 ? 31.989 33.591 66.819 1.00 39.58 260 GLY B C 1
ATOM 4366 O O . GLY B 1 260 ? 31.261 32.649 67.230 1.00 40.30 260 GLY B O 1
ATOM 4367 N N . VAL B 1 261 ? 32.544 33.568 65.607 1.00 38.39 261 VAL B N 1
ATOM 4368 C CA . VAL B 1 261 ? 32.337 32.368 64.727 1.00 37.72 261 VAL B CA 1
ATOM 4369 C C . VAL B 1 261 ? 33.219 31.174 65.156 1.00 38.53 261 VAL B C 1
ATOM 4370 O O . VAL B 1 261 ? 34.401 31.333 65.385 1.00 39.01 261 VAL B O 1
ATOM 4374 N N . GLU B 1 262 ? 32.633 29.990 65.273 1.00 39.30 262 GLU B N 1
ATOM 4375 C CA . GLU B 1 262 ? 33.348 28.796 65.663 1.00 40.95 262 GLU B CA 1
ATOM 4376 C C . GLU B 1 262 ? 33.651 28.022 64.345 1.00 40.79 262 GLU B C 1
ATOM 4377 O O . GLU B 1 262 ? 32.728 27.709 63.603 1.00 40.23 262 GLU B O 1
ATOM 4380 N N . PHE B 1 263 ? 34.940 27.722 64.090 1.00 40.60 263 PHE B N 1
ATOM 4381 C CA . PHE B 1 263 ? 35.408 26.852 62.998 1.00 39.44 263 PHE B CA 1
ATOM 4382 C C . PHE B 1 263 ? 35.748 25.444 63.454 1.00 40.92 263 PHE B C 1
ATOM 4383 O O . PHE B 1 263 ? 36.063 25.272 64.630 1.00 42.94 263 PHE B O 1
ATOM 4391 N N . LEU B 1 264 ? 35.671 24.432 62.560 1.00 40.22 264 LEU B N 1
ATOM 4392 C CA . LEU B 1 264 ? 36.053 23.058 62.895 1.00 39.66 264 LEU B CA 1
ATOM 4393 C C . LEU B 1 264 ? 37.592 22.889 63.027 1.00 40.68 264 LEU B C 1
ATOM 4394 O O . LEU B 1 264 ? 38.355 23.483 62.288 1.00 41.13 264 LEU B O 1
ATOM 4399 N N . LYS B 1 265 ? 37.994 22.080 63.999 1.00 40.46 265 LYS B N 1
ATOM 4400 C CA . LYS B 1 265 ? 39.370 21.816 64.312 1.00 41.62 265 LYS B CA 1
ATOM 4401 C C . LYS B 1 265 ? 39.873 20.782 63.291 1.00 41.84 265 LYS B C 1
ATOM 4402 O O . LYS B 1 265 ? 39.154 19.824 62.906 1.00 42.09 265 LYS B O 1
ATOM 4404 N N . THR B 1 266 ? 41.100 21.010 62.848 1.00 42.70 266 THR B N 1
ATOM 4405 C CA . THR B 1 266 ? 41.901 20.011 62.129 1.00 44.75 266 THR B CA 1
ATOM 4406 C C . THR B 1 266 ? 43.157 19.643 62.980 1.00 45.68 266 THR B C 1
ATOM 4407 O O . THR B 1 266 ? 43.964 20.545 63.324 1.00 45.73 266 THR B O 1
ATOM 4411 N N . PRO B 1 267 ? 43.341 18.321 63.299 1.00 46.65 267 PRO B N 1
ATOM 4412 C CA . PRO B 1 267 ? 44.487 17.885 64.137 1.00 46.76 267 PRO B CA 1
ATOM 4413 C C . PRO B 1 267 ? 45.833 18.292 63.522 1.00 46.92 267 PRO B C 1
ATOM 4414 O O . PRO B 1 267 ? 45.911 18.423 62.279 1.00 45.55 267 PRO B O 1
ATOM 4418 N N . GLY B 1 268 ? 46.842 18.492 64.389 1.00 46.75 268 GLY B N 1
ATOM 4419 C CA . GLY B 1 268 ? 48.266 18.743 64.001 1.00 47.62 268 GLY B CA 1
ATOM 4420 C C . GLY B 1 268 ? 48.935 17.789 62.974 1.00 47.88 268 GLY B C 1
ATOM 4421 O O . GLY B 1 268 ? 49.771 18.239 62.174 1.00 48.00 268 GLY B O 1
ATOM 4422 N N . ALA B 1 269 ? 48.549 16.504 62.980 1.00 48.28 269 ALA B N 1
ATOM 4423 C CA . ALA B 1 269 ? 49.051 15.475 62.030 1.00 49.11 269 ALA B CA 1
ATOM 4424 C C . ALA B 1 269 ? 48.875 15.897 60.577 1.00 50.07 269 ALA B C 1
ATOM 4425 O O . ALA B 1 269 ? 49.831 15.758 59.767 1.00 51.12 269 ALA B O 1
ATOM 4427 N N . TYR B 1 270 ? 47.677 16.429 60.256 1.00 48.99 270 TYR B N 1
ATOM 4428 C CA . TYR B 1 270 ? 47.377 16.981 58.925 1.00 47.39 270 TYR B CA 1
ATOM 4429 C C . TYR B 1 270 ? 48.424 18.000 58.477 1.00 47.50 270 TYR B C 1
ATOM 4430 O O . TYR B 1 270 ? 48.892 17.926 57.349 1.00 46.96 270 TYR B O 1
ATOM 4439 N N . TYR B 1 271 ? 48.797 18.937 59.337 1.00 48.20 271 TYR B N 1
ATOM 4440 C CA . TYR B 1 271 ? 49.825 19.939 58.975 1.00 50.73 271 TYR B CA 1
ATOM 4441 C C . TYR B 1 271 ? 51.309 19.411 58.907 1.00 52.52 271 TYR B C 1
ATOM 4442 O O . TYR B 1 271 ? 52.178 20.081 58.346 1.00 53.21 271 TYR B O 1
ATOM 4451 N N . ASP B 1 272 ? 51.565 18.227 59.488 1.00 53.41 272 ASP B N 1
ATOM 4452 C CA . ASP B 1 272 ? 52.863 17.548 59.461 1.00 54.18 272 ASP B CA 1
ATOM 4453 C C . ASP B 1 272 ? 53.036 16.888 58.080 1.00 54.60 272 ASP B C 1
ATOM 4454 O O . ASP B 1 272 ? 54.047 17.102 57.404 1.00 54.94 272 ASP B O 1
ATOM 4459 N N . LEU B 1 273 ? 52.022 16.122 57.680 1.00 53.85 273 LEU B N 1
ATOM 4460 C CA . LEU B 1 273 ? 51.860 15.600 56.324 1.00 54.57 273 LEU B CA 1
ATOM 4461 C C . LEU B 1 273 ? 51.766 16.598 55.153 1.00 54.59 273 LEU B C 1
ATOM 4462 O O . LEU B 1 273 ? 52.015 16.213 54.009 1.00 55.08 273 LEU B O 1
ATOM 4467 N N . LEU B 1 274 ? 51.401 17.858 55.402 1.00 54.86 274 LEU B N 1
ATOM 4468 C CA . LEU B 1 274 ? 51.098 18.792 54.304 1.00 54.60 274 LEU B CA 1
ATOM 4469 C C . LEU B 1 274 ? 52.301 19.141 53.395 1.00 55.18 274 LEU B C 1
ATOM 4470 O O . LEU B 1 274 ? 52.172 19.107 52.161 1.00 54.35 274 LEU B O 1
ATOM 4475 N N . GLY B 1 275 ? 53.435 19.524 54.002 1.00 55.84 275 GLY B N 1
ATOM 4476 C CA . GLY B 1 275 ? 54.693 19.784 53.259 1.00 56.14 275 GLY B CA 1
ATOM 4477 C C . GLY B 1 275 ? 55.061 18.740 52.195 1.00 56.13 275 GLY B C 1
ATOM 4478 O O . GLY B 1 275 ? 55.563 19.095 51.152 1.00 55.72 275 GLY B O 1
ATOM 4479 N N . GLU B 1 276 ? 54.781 17.461 52.452 1.00 56.75 276 GLU B N 1
ATOM 4480 C CA . GLU B 1 276 ? 55.053 16.354 51.496 1.00 57.54 276 GLU B CA 1
ATOM 4481 C C . GLU B 1 276 ? 54.006 16.229 50.345 1.00 57.29 276 GLU B C 1
ATOM 4482 O O . GLU B 1 276 ? 54.251 15.533 49.334 1.00 57.93 276 GLU B O 1
ATOM 4485 N N . ARG B 1 277 ? 52.845 16.882 50.502 1.00 55.20 277 ARG B N 1
ATOM 4486 C CA . ARG B 1 277 ? 51.747 16.807 49.526 1.00 53.39 277 ARG B CA 1
ATOM 4487 C C . ARG B 1 277 ? 51.709 18.019 48.573 1.00 51.94 277 ARG B C 1
ATOM 4488 O O . ARG B 1 277 ? 51.465 17.877 47.389 1.00 52.20 277 ARG B O 1
ATOM 4496 N N . ILE B 1 278 ? 51.961 19.212 49.086 1.00 50.17 278 ILE B N 1
ATOM 4497 C CA . ILE B 1 278 ? 51.716 20.423 48.341 1.00 48.47 278 ILE B CA 1
ATOM 4498 C C . ILE B 1 278 ? 52.728 21.468 48.820 1.00 49.14 278 ILE B C 1
ATOM 4499 O O . ILE B 1 278 ? 52.941 21.598 50.040 1.00 47.74 278 ILE B O 1
ATOM 4504 N N . THR B 1 279 ? 53.343 22.178 47.856 1.00 48.80 279 THR B N 1
ATOM 4505 C CA . THR B 1 279 ? 54.244 23.308 48.139 1.00 49.84 279 THR B CA 1
ATOM 4506 C C . THR B 1 279 ? 53.395 24.559 48.197 1.00 50.24 279 THR B C 1
ATOM 4507 O O . THR B 1 279 ? 52.772 24.919 47.204 1.00 49.73 279 THR B O 1
ATOM 4511 N N . LEU B 1 280 ? 53.379 25.231 49.342 1.00 50.58 280 LEU B N 1
ATOM 4512 C CA . LEU B 1 280 ? 52.483 26.385 49.515 1.00 51.91 280 LEU B CA 1
ATOM 4513 C C . LEU B 1 280 ? 52.931 27.597 48.757 1.00 52.79 280 LEU B C 1
ATOM 4514 O O . LEU B 1 280 ? 54.066 27.986 48.825 1.00 53.21 280 LEU B O 1
ATOM 4519 N N . GLN B 1 281 ? 51.999 28.205 48.059 1.00 54.58 281 GLN B N 1
ATOM 4520 C CA . GLN B 1 281 ? 52.303 29.294 47.180 1.00 56.58 281 GLN B CA 1
ATOM 4521 C C . GLN B 1 281 ? 51.755 30.602 47.754 1.00 57.09 281 GLN B C 1
ATOM 4522 O O . GLN B 1 281 ? 51.966 31.667 47.155 1.00 57.86 281 GLN B O 1
ATOM 4528 N N . THR B 1 282 ? 51.029 30.545 48.885 1.00 57.17 282 THR B N 1
ATOM 4529 C CA . THR B 1 282 ? 50.373 31.761 49.383 1.00 57.03 282 THR B CA 1
ATOM 4530 C C . THR B 1 282 ? 50.405 31.963 50.890 1.00 57.62 282 THR B C 1
ATOM 4531 O O . THR B 1 282 ? 50.599 33.090 51.371 1.00 58.52 282 THR B O 1
ATOM 4535 N N . HIS B 1 283 ? 50.195 30.923 51.674 1.00 57.42 283 HIS B N 1
ATOM 4536 C CA . HIS B 1 283 ? 50.215 31.202 53.132 1.00 56.82 283 HIS B CA 1
ATOM 4537 C C . HIS B 1 283 ? 51.429 30.480 53.691 1.00 56.32 283 HIS B C 1
ATOM 4538 O O . HIS B 1 283 ? 52.139 29.849 52.923 1.00 56.78 283 HIS B O 1
ATOM 4545 N N . SER B 1 284 ? 51.671 30.555 54.995 1.00 55.29 284 SER B N 1
ATOM 4546 C CA . SER B 1 284 ? 52.653 29.671 55.581 1.00 54.93 284 SER B CA 1
ATOM 4547 C C . SER B 1 284 ? 51.994 28.513 56.320 1.00 54.65 284 SER B C 1
ATOM 4548 O O . SER B 1 284 ? 50.810 28.567 56.675 1.00 53.52 284 SER B O 1
ATOM 4551 N N . LEU B 1 285 ? 52.759 27.449 56.532 1.00 54.44 285 LEU B N 1
ATOM 4552 C CA . LEU B 1 285 ? 52.279 26.298 57.288 1.00 55.00 285 LEU B CA 1
ATOM 4553 C C . LEU B 1 285 ? 51.781 26.716 58.697 1.00 55.12 285 LEU B C 1
ATOM 4554 O O . LEU B 1 285 ? 50.850 26.100 59.269 1.00 55.27 285 LEU B O 1
ATOM 4559 N N . ASP B 1 286 ? 52.413 27.743 59.266 1.00 54.61 286 ASP B N 1
ATOM 4560 C CA . ASP B 1 286 ? 52.033 28.182 60.595 1.00 55.22 286 ASP B CA 1
ATOM 4561 C C . ASP B 1 286 ? 50.715 28.992 60.649 1.00 53.32 286 ASP B C 1
ATOM 4562 O O . ASP B 1 286 ? 49.922 28.825 61.585 1.00 51.82 286 ASP B O 1
ATOM 4567 N N . ASP B 1 287 ? 50.525 29.862 59.652 1.00 51.80 287 ASP B N 1
ATOM 4568 C CA . ASP B 1 287 ? 49.224 30.512 59.364 1.00 51.92 287 ASP B CA 1
ATOM 4569 C C . ASP B 1 287 ? 48.066 29.491 59.289 1.00 50.14 287 ASP B C 1
ATOM 4570 O O . ASP B 1 287 ? 47.073 29.651 59.955 1.00 49.53 287 ASP B O 1
ATOM 4575 N N . LEU B 1 288 ? 48.241 28.425 58.505 1.00 48.18 288 LEU B N 1
ATOM 4576 C CA . LEU B 1 288 ? 47.202 27.450 58.286 1.00 47.06 288 LEU B CA 1
ATOM 4577 C C . LEU B 1 288 ? 46.952 26.641 59.507 1.00 47.48 288 LEU B C 1
ATOM 4578 O O . LEU B 1 288 ? 45.790 26.357 59.827 1.00 47.46 288 LEU B O 1
ATOM 4583 N N . ARG B 1 289 ? 48.029 26.278 60.211 1.00 47.37 289 ARG B N 1
ATOM 4584 C CA . ARG B 1 289 ? 47.905 25.485 61.439 1.00 47.43 289 ARG B CA 1
ATOM 4585 C C . ARG B 1 289 ? 47.197 26.275 62.574 1.00 45.19 289 ARG B C 1
ATOM 4586 O O . ARG B 1 289 ? 46.385 25.708 63.315 1.00 45.09 289 ARG B O 1
ATOM 4594 N N . ALA B 1 290 ? 47.495 27.565 62.674 1.00 43.33 290 ALA B N 1
ATOM 4595 C CA . ALA B 1 290 ? 46.827 28.461 63.629 1.00 44.37 290 ALA B CA 1
ATOM 4596 C C . ALA B 1 290 ? 45.290 28.585 63.380 1.00 45.12 290 ALA B C 1
ATOM 4597 O O . ALA B 1 290 ? 44.487 28.622 64.370 1.00 46.21 290 ALA B O 1
ATOM 4599 N N . THR B 1 291 ? 44.892 28.610 62.091 1.00 43.26 291 THR B N 1
ATOM 4600 C CA . THR B 1 291 ? 43.520 28.886 61.668 1.00 42.35 291 THR B CA 1
ATOM 4601 C C . THR B 1 291 ? 42.715 27.631 61.290 1.00 42.59 291 THR B C 1
ATOM 4602 O O . THR B 1 291 ? 41.513 27.724 60.955 1.00 43.35 291 THR B O 1
ATOM 4606 N N . ASN B 1 292 ? 43.342 26.447 61.353 1.00 41.08 292 ASN B N 1
ATOM 4607 C CA . ASN B 1 292 ? 42.688 25.220 60.920 1.00 38.43 292 ASN B CA 1
ATOM 4608 C C . ASN B 1 292 ? 42.205 25.258 59.424 1.00 36.77 292 ASN B C 1
ATOM 4609 O O . ASN B 1 292 ? 41.294 24.505 59.019 1.00 35.32 292 ASN B O 1
ATOM 4614 N N . VAL B 1 293 ? 42.800 26.131 58.618 1.00 35.10 293 VAL B N 1
ATOM 4615 C CA . VAL B 1 293 ? 42.506 26.195 57.200 1.00 34.95 293 VAL B CA 1
ATOM 4616 C C . VAL B 1 293 ? 43.165 24.979 56.460 1.00 37.39 293 VAL B C 1
ATOM 4617 O O . VAL B 1 293 ? 44.285 24.508 56.835 1.00 37.92 293 VAL B O 1
ATOM 4621 N N . LEU B 1 294 ? 42.477 24.432 55.451 1.00 36.90 294 LEU B N 1
ATOM 4622 C CA . LEU B 1 294 ? 42.976 23.277 54.665 1.00 36.34 294 LEU B CA 1
ATOM 4623 C C . LEU B 1 294 ? 43.394 23.744 53.274 1.00 36.74 294 LEU B C 1
ATOM 4624 O O . LEU B 1 294 ? 42.674 24.553 52.652 1.00 37.77 294 LEU B O 1
ATOM 4629 N N . ALA B 1 295 ? 44.535 23.245 52.777 1.00 35.83 295 ALA B N 1
ATOM 4630 C CA . ALA B 1 295 ? 45.094 23.675 51.475 1.00 35.36 295 ALA B CA 1
ATOM 4631 C C . ALA B 1 295 ? 45.108 22.532 50.487 1.00 35.48 295 ALA B C 1
ATOM 4632 O O . ALA B 1 295 ? 45.384 21.378 50.861 1.00 35.41 295 ALA B O 1
ATOM 4634 N N . ASP B 1 296 ? 44.819 22.840 49.228 1.00 35.61 296 ASP B N 1
ATOM 4635 C CA . ASP B 1 296 ? 44.795 21.827 48.181 1.00 36.44 296 ASP B CA 1
ATOM 4636 C C . ASP B 1 296 ? 44.986 22.542 46.822 1.00 36.93 296 ASP B C 1
ATOM 4637 O O . ASP B 1 296 ? 45.287 23.750 46.775 1.00 35.17 296 ASP B O 1
ATOM 4642 N N . GLU B 1 297 ? 44.886 21.813 45.717 1.00 37.72 297 GLU B N 1
ATOM 4643 C CA . GLU B 1 297 ? 45.087 22.489 44.435 1.00 40.26 297 GLU B CA 1
ATOM 4644 C C . GLU B 1 297 ? 44.440 21.715 43.287 1.00 40.59 297 GLU B C 1
ATOM 4645 O O . GLU B 1 297 ? 44.091 20.506 43.416 1.00 39.47 297 GLU B O 1
ATOM 4651 N N . ASP B 1 298 ? 44.217 22.434 42.181 1.00 41.41 298 ASP B N 1
ATOM 4652 C CA . ASP B 1 298 ? 43.801 21.780 40.955 1.00 41.52 298 ASP B CA 1
ATOM 4653 C C . ASP B 1 298 ? 44.651 22.324 39.821 1.00 42.53 298 ASP B C 1
ATOM 4654 O O . ASP B 1 298 ? 45.669 22.989 40.077 1.00 41.18 298 ASP B O 1
ATOM 4659 N N . HIS B 1 299 ? 44.246 22.082 38.572 1.00 43.73 299 HIS B N 1
ATOM 4660 C CA . HIS B 1 299 ? 45.100 22.470 37.419 1.00 44.67 299 HIS B CA 1
ATOM 4661 C C . HIS B 1 299 ? 45.328 23.982 37.353 1.00 44.47 299 HIS B C 1
ATOM 4662 O O . HIS B 1 299 ? 46.354 24.441 36.843 1.00 45.18 299 HIS B O 1
ATOM 4669 N N . GLY B 1 300 ? 44.365 24.774 37.844 1.00 43.76 300 GLY B N 1
ATOM 4670 C CA . GLY B 1 300 ? 44.492 26.243 37.780 1.00 41.34 300 GLY B CA 1
ATOM 4671 C C . GLY B 1 300 ? 45.333 26.870 38.865 1.00 39.82 300 GLY B C 1
ATOM 4672 O O . GLY B 1 300 ? 45.797 28.011 38.743 1.00 40.20 300 GLY B O 1
ATOM 4673 N N . GLY B 1 301 ? 45.552 26.154 39.952 1.00 39.14 301 GLY B N 1
ATOM 4674 C CA . GLY B 1 301 ? 46.246 26.772 41.098 1.00 38.39 301 GLY B CA 1
ATOM 4675 C C . GLY B 1 301 ? 45.696 26.208 42.416 1.00 39.18 301 GLY B C 1
ATOM 4676 O O . GLY B 1 301 ? 45.063 25.116 42.431 1.00 40.08 301 GLY B O 1
ATOM 4677 N N . GLN B 1 302 ? 45.900 26.954 43.502 1.00 38.41 302 GLN B N 1
ATOM 4678 C CA . GLN B 1 302 ? 45.620 26.467 44.864 1.00 39.20 302 GLN B CA 1
ATOM 4679 C C . GLN B 1 302 ? 44.272 26.957 45.472 1.00 38.36 302 GLN B C 1
ATOM 4680 O O . GLN B 1 302 ? 43.701 27.957 45.056 1.00 37.69 302 GLN B O 1
ATOM 4686 N N . LEU B 1 303 ? 43.774 26.225 46.456 1.00 38.23 303 LEU B N 1
ATOM 4687 C CA . LEU B 1 303 ? 42.587 26.669 47.123 1.00 38.27 303 LEU B CA 1
ATOM 4688 C C . LEU B 1 303 ? 42.659 26.333 48.607 1.00 37.96 303 LEU B C 1
ATOM 4689 O O . LEU B 1 303 ? 43.224 25.284 49.005 1.00 37.93 303 LEU B O 1
ATOM 4694 N N . PHE B 1 304 ? 42.092 27.241 49.414 1.00 36.43 304 PHE B N 1
ATOM 4695 C CA . PHE B 1 304 ? 42.029 27.107 50.859 1.00 35.08 304 PHE B CA 1
ATOM 4696 C C . PHE B 1 304 ? 40.601 27.180 51.363 1.00 34.84 304 PHE B C 1
ATOM 4697 O O . PHE B 1 304 ? 39.862 28.148 51.034 1.00 34.30 304 PHE B O 1
ATOM 4705 N N . GLN B 1 305 ? 40.252 26.237 52.245 1.00 32.65 305 GLN B N 1
ATOM 4706 C CA . GLN B 1 305 ? 38.878 26.056 52.655 1.00 31.89 305 GLN B CA 1
ATOM 4707 C C . GLN B 1 305 ? 38.776 25.734 54.167 1.00 32.18 305 GLN B C 1
ATOM 4708 O O . GLN B 1 305 ? 39.665 25.101 54.741 1.00 29.96 305 GLN B O 1
ATOM 4714 N N . ILE B 1 306 ? 37.669 26.131 54.788 1.00 30.59 306 ILE B N 1
ATOM 4715 C CA . ILE B 1 306 ? 37.413 25.736 56.160 1.00 31.05 306 ILE B CA 1
ATOM 4716 C C . ILE B 1 306 ? 35.904 25.753 56.374 1.00 31.72 306 ILE B C 1
ATOM 4717 O O . ILE B 1 306 ? 35.200 26.596 55.820 1.00 32.65 306 ILE B O 1
ATOM 4722 N N . PHE B 1 307 ? 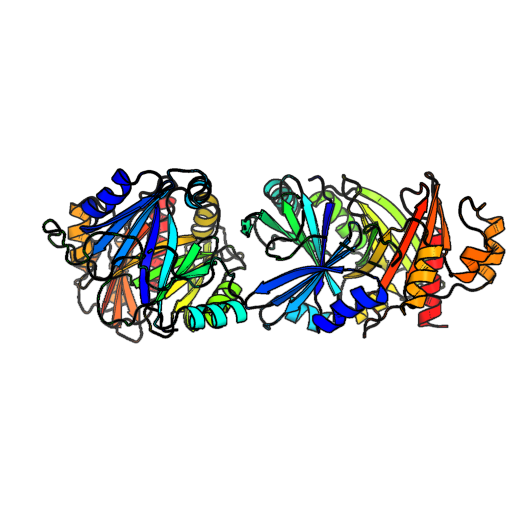35.410 24.769 57.108 1.00 32.09 307 PHE B N 1
ATOM 4723 C CA . PHE B 1 307 ? 34.040 24.702 57.554 1.00 31.45 307 PHE B CA 1
ATOM 4724 C C . PHE B 1 307 ? 33.856 25.382 58.932 1.00 33.07 307 PHE B C 1
ATOM 4725 O O . PHE B 1 307 ? 34.788 25.506 59.739 1.00 33.17 307 PHE B O 1
ATOM 4733 N N . THR B 1 308 ? 32.612 25.753 59.195 1.00 33.01 308 THR B N 1
ATOM 4734 C CA . THR B 1 308 ? 32.149 26.477 60.387 1.00 32.30 308 THR B CA 1
ATOM 4735 C C . THR B 1 308 ? 31.400 25.370 61.114 1.00 32.42 308 THR B C 1
ATOM 4736 O O . THR B 1 308 ? 30.924 24.427 60.462 1.00 33.19 308 THR B O 1
ATOM 4740 N N . ALA B 1 309 ? 31.428 25.361 62.448 1.00 32.21 309 ALA B N 1
ATOM 4741 C CA . ALA B 1 309 ? 30.606 24.438 63.192 1.00 32.32 309 ALA B CA 1
ATOM 4742 C C . ALA B 1 309 ? 29.179 24.918 63.053 1.00 33.30 309 ALA B C 1
ATOM 4743 O O . ALA B 1 309 ? 28.909 26.128 63.040 1.00 35.42 309 ALA B O 1
ATOM 4745 N N . SER B 1 310 ? 28.264 23.989 62.897 1.00 33.86 310 SER B N 1
ATOM 4746 C CA . SER B 1 310 ? 26.866 24.357 62.798 1.00 35.61 310 SER B CA 1
ATOM 4747 C C . SER B 1 310 ? 26.329 24.948 64.111 1.00 37.18 310 SER B C 1
ATOM 4748 O O . SER B 1 310 ? 26.583 24.433 65.196 1.00 37.52 310 SER B O 1
ATOM 4751 N N . THR B 1 311 ? 25.464 25.933 63.959 1.00 38.38 311 THR B N 1
ATOM 4752 C CA . THR B 1 311 ? 24.882 26.654 65.068 1.00 39.29 311 THR B CA 1
ATOM 4753 C C . THR B 1 311 ? 23.340 26.481 65.013 1.00 38.92 311 THR B C 1
ATOM 4754 O O . THR B 1 311 ? 22.613 27.000 65.811 1.00 41.60 311 THR B O 1
ATOM 4758 N N . HIS B 1 312 ? 22.856 25.683 64.083 1.00 37.36 312 HIS B N 1
ATOM 4759 C CA . HIS B 1 312 ? 21.472 25.390 63.911 1.00 36.48 312 HIS B CA 1
ATOM 4760 C C . HIS B 1 312 ? 21.010 24.464 65.062 1.00 38.19 312 HIS B C 1
ATOM 4761 O O . HIS B 1 312 ? 21.748 23.599 65.534 1.00 39.31 312 HIS B O 1
ATOM 4768 N N . PRO B 1 313 ? 19.796 24.673 65.565 1.00 39.42 313 PRO B N 1
ATOM 4769 C CA . PRO B 1 313 ? 19.399 23.752 66.629 1.00 40.27 313 PRO B CA 1
ATOM 4770 C C . PRO B 1 313 ? 19.410 22.252 66.262 1.00 40.61 313 PRO B C 1
ATOM 4771 O O . PRO B 1 313 ? 19.675 21.428 67.137 1.00 40.75 313 PRO B O 1
ATOM 4775 N N . ARG B 1 314 ? 19.106 21.889 65.011 1.00 40.49 314 ARG B N 1
ATOM 4776 C CA . ARG B 1 314 ? 19.239 20.489 64.565 1.00 39.30 314 ARG B CA 1
ATOM 4777 C C . ARG B 1 314 ? 20.627 20.157 64.044 1.00 39.10 314 ARG B C 1
ATOM 4778 O O . ARG B 1 314 ? 20.806 19.092 63.508 1.00 39.71 314 ARG B O 1
ATOM 4786 N N . HIS B 1 315 ? 21.582 21.073 64.159 1.00 39.55 315 HIS B N 1
ATOM 4787 C CA . HIS B 1 315 ? 22.965 20.930 63.629 1.00 41.65 315 HIS B CA 1
ATOM 4788 C C . HIS B 1 315 ? 23.085 20.538 62.153 1.00 39.19 315 HIS B C 1
ATOM 4789 O O . HIS B 1 315 ? 23.998 19.820 61.781 1.00 38.26 315 HIS B O 1
ATOM 4796 N N . THR B 1 316 ? 22.153 21.019 61.346 1.00 36.56 316 THR B N 1
ATOM 4797 C CA . THR B 1 316 ? 22.132 20.745 59.946 1.00 34.52 316 THR B CA 1
ATOM 4798 C C . THR B 1 316 ? 23.053 21.716 59.182 1.00 34.29 316 THR B C 1
ATOM 4799 O O . THR B 1 316 ? 24.171 21.354 58.876 1.00 33.15 316 THR B O 1
ATOM 4803 N N . ILE B 1 317 ? 22.594 22.947 58.903 1.00 32.16 317 ILE B N 1
ATOM 4804 C CA . ILE B 1 317 ? 23.314 23.805 57.999 1.00 30.23 317 ILE B CA 1
ATOM 4805 C C . ILE B 1 317 ? 24.567 24.461 58.631 1.00 31.13 317 ILE B C 1
ATOM 4806 O O . ILE B 1 317 ? 24.563 24.797 59.825 1.00 31.24 317 ILE B O 1
ATOM 4811 N N . PHE B 1 318 ? 25.622 24.655 57.810 1.00 29.75 318 PHE B N 1
ATOM 4812 C CA . PHE B 1 318 ? 26.824 25.371 58.218 1.00 28.22 318 PHE B CA 1
ATOM 4813 C C . PHE B 1 318 ? 27.419 26.121 57.007 1.00 27.63 318 PHE B C 1
ATOM 4814 O O . PHE B 1 318 ? 26.821 26.159 55.957 1.00 27.11 318 PHE B O 1
ATOM 4822 N N . PHE B 1 319 ? 28.567 26.775 57.194 1.00 26.99 319 PHE B N 1
ATOM 4823 C CA . PHE B 1 319 ? 29.116 27.685 56.219 1.00 26.30 319 PHE B CA 1
ATOM 4824 C C . PHE B 1 319 ? 30.570 27.353 55.975 1.00 25.75 319 PHE B C 1
ATOM 4825 O O . PHE B 1 319 ? 31.148 26.552 56.697 1.00 24.79 319 PHE B O 1
ATOM 4833 N N . GLU B 1 320 ? 31.140 27.936 54.918 1.00 27.67 320 GLU B N 1
ATOM 4834 C CA . GLU B 1 320 ? 32.544 27.682 54.530 1.00 26.89 320 GLU B CA 1
ATOM 4835 C C . GLU B 1 320 ? 33.092 29.007 54.102 1.00 27.59 320 GLU B C 1
ATOM 4836 O O . GLU B 1 320 ? 32.352 29.793 53.490 1.00 26.38 320 GLU B O 1
ATOM 4842 N N . VAL B 1 321 ? 34.344 29.285 54.482 1.00 27.44 321 VAL B N 1
ATOM 4843 C CA . VAL B 1 321 ? 35.156 30.283 53.822 1.00 28.48 321 VAL B CA 1
ATOM 4844 C C . VAL B 1 321 ? 36.070 29.570 52.802 1.00 29.74 321 VAL B C 1
ATOM 4845 O O . VAL B 1 321 ? 36.687 28.537 53.140 1.00 29.98 321 VAL B O 1
ATOM 4849 N N . ILE B 1 322 ? 36.128 30.086 51.566 1.00 29.26 322 ILE B N 1
ATOM 4850 C CA . ILE B 1 322 ? 36.998 29.509 50.549 1.00 29.73 322 ILE B CA 1
ATOM 4851 C C . ILE B 1 322 ? 37.809 30.639 49.905 1.00 32.23 322 ILE B C 1
ATOM 4852 O O . ILE B 1 322 ? 37.268 31.668 49.498 1.00 32.67 322 ILE B O 1
ATOM 4857 N N . GLU B 1 323 ? 39.118 30.477 49.843 1.00 33.88 323 GLU B N 1
ATOM 4858 C CA . GLU B 1 323 ? 39.957 31.425 49.087 1.00 35.43 323 GLU B CA 1
ATOM 4859 C C . GLU B 1 323 ? 40.542 30.695 47.880 1.00 35.20 323 GLU B C 1
ATOM 4860 O O . GLU B 1 323 ? 41.120 29.598 48.061 1.00 34.80 323 GLU B O 1
ATOM 4866 N N . ARG B 1 324 ? 40.339 31.246 46.669 1.00 34.70 324 ARG B N 1
ATOM 4867 C CA . ARG B 1 324 ? 40.803 30.613 45.422 1.00 35.43 324 ARG B CA 1
ATOM 4868 C C . ARG B 1 324 ? 41.998 31.421 44.955 1.00 36.73 324 ARG B C 1
ATOM 4869 O O . ARG B 1 324 ? 41.916 32.660 44.798 1.00 34.36 324 ARG B O 1
ATOM 4877 N N . GLN B 1 325 ? 43.133 30.727 44.764 1.00 38.41 325 GLN B N 1
ATOM 4878 C CA . GLN B 1 325 ? 44.306 31.380 44.119 1.00 38.91 325 GLN B CA 1
ATOM 4879 C C . GLN B 1 325 ? 44.571 30.695 42.770 1.00 38.63 325 GLN B C 1
ATOM 4880 O O . GLN B 1 325 ? 45.559 30.015 42.608 1.00 40.04 325 GLN B O 1
ATOM 4886 N N . GLY B 1 326 ? 43.671 30.852 41.801 1.00 38.68 326 GLY B N 1
ATOM 4887 C CA . GLY B 1 326 ? 43.777 30.136 40.511 1.00 37.75 326 GLY B CA 1
ATOM 4888 C C . GLY B 1 326 ? 42.934 28.854 40.365 1.00 37.54 326 GLY B C 1
ATOM 4889 O O . GLY B 1 326 ? 42.554 28.528 39.263 1.00 38.66 326 GLY B O 1
ATOM 4890 N N . ALA B 1 327 ? 42.642 28.123 41.448 1.00 36.40 327 ALA B N 1
ATOM 4891 C CA . ALA B 1 327 ? 41.861 26.902 41.365 1.00 35.63 327 ALA B CA 1
ATOM 4892 C C . ALA B 1 327 ? 40.513 27.132 40.746 1.00 35.43 327 ALA B C 1
ATOM 4893 O O . ALA B 1 327 ? 39.758 28.018 41.155 1.00 35.06 327 ALA B O 1
ATOM 4895 N N . GLY B 1 328 ? 40.176 26.265 39.802 1.00 35.43 328 GLY B N 1
ATOM 4896 C CA . GLY B 1 328 ? 38.906 26.370 39.075 1.00 34.40 328 GLY B CA 1
ATOM 4897 C C . GLY B 1 328 ? 37.809 25.598 39.768 1.00 33.63 328 GLY B C 1
ATOM 4898 O O . GLY B 1 328 ? 36.680 26.012 39.749 1.00 33.34 328 GLY B O 1
ATOM 4899 N N . THR B 1 329 ? 38.148 24.495 40.426 1.00 32.05 329 THR B N 1
ATOM 4900 C CA . THR B 1 329 ? 37.131 23.600 40.871 1.00 32.95 329 THR B CA 1
ATOM 4901 C C . THR B 1 329 ? 37.518 23.188 42.312 1.00 32.90 329 THR B C 1
ATOM 4902 O O . THR B 1 329 ? 37.598 24.027 43.164 1.00 33.94 329 THR B O 1
ATOM 4906 N N . PHE B 1 330 ? 37.766 21.904 42.589 1.00 31.68 330 PHE B N 1
ATOM 4907 C CA . PHE B 1 330 ? 37.847 21.419 43.944 1.00 30.96 330 PHE B CA 1
ATOM 4908 C C . PHE B 1 330 ? 39.017 20.449 44.077 1.00 32.76 330 PHE B C 1
ATOM 4909 O O . PHE B 1 330 ? 39.662 20.069 43.072 1.00 31.87 330 PHE B O 1
ATOM 4917 N N . GLY B 1 331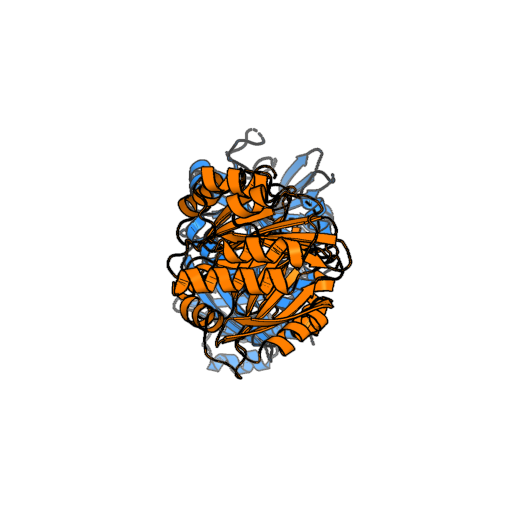 ? 39.301 20.052 45.312 1.00 33.61 331 GLY B N 1
ATOM 4918 C CA . GLY B 1 331 ? 40.431 19.190 45.540 1.00 36.08 331 GLY B CA 1
ATOM 4919 C C . GLY B 1 331 ? 40.068 17.993 46.402 1.00 37.75 331 GLY B C 1
ATOM 4920 O O . GLY B 1 331 ? 39.464 18.127 47.470 1.00 38.01 331 GLY B O 1
ATOM 4921 N N . SER B 1 332 ? 40.472 16.831 45.926 1.00 36.94 332 SER B N 1
ATOM 4922 C CA . SER B 1 332 ? 40.361 15.571 46.641 1.00 37.68 332 SER B CA 1
ATOM 4923 C C . SER B 1 332 ? 40.767 15.571 48.140 1.00 35.46 332 SER B C 1
ATOM 4924 O O . SER B 1 332 ? 40.096 15.010 49.023 1.00 35.21 332 SER B O 1
ATOM 4927 N N . SER B 1 333 ? 41.872 16.207 48.402 1.00 34.06 333 SER B N 1
ATOM 4928 C CA . SER B 1 333 ? 42.408 16.193 49.721 1.00 34.21 333 SER B CA 1
ATOM 4929 C C . SER B 1 333 ? 41.646 17.205 50.632 1.00 33.88 333 SER B C 1
ATOM 4930 O O . SER B 1 333 ? 41.324 16.825 51.760 1.00 34.06 333 SER B O 1
ATOM 4933 N N . ASN B 1 334 ? 41.320 18.430 50.134 1.00 32.35 334 ASN B N 1
ATOM 4934 C CA . ASN B 1 334 ? 40.458 19.396 50.896 1.00 31.60 334 ASN B CA 1
ATOM 4935 C C . ASN B 1 334 ? 39.129 18.768 51.198 1.00 30.89 334 ASN B C 1
ATOM 4936 O O . ASN B 1 334 ? 38.713 18.777 52.356 1.00 30.92 334 ASN B O 1
ATOM 4941 N N . ILE B 1 335 ? 38.509 18.118 50.203 1.00 30.58 335 ILE B N 1
ATOM 4942 C CA . ILE B 1 335 ? 37.224 17.489 50.403 1.00 31.20 335 ILE B CA 1
ATOM 4943 C C . ILE B 1 335 ? 37.202 16.406 51.522 1.00 33.39 335 ILE B C 1
ATOM 4944 O O . ILE B 1 335 ? 36.259 16.342 52.334 1.00 34.91 335 ILE B O 1
ATOM 4949 N N . LYS B 1 336 ? 38.175 15.487 51.498 1.00 34.76 336 LYS B N 1
ATOM 4950 C CA . LYS B 1 336 ? 38.287 14.445 52.534 1.00 35.91 336 LYS B CA 1
ATOM 4951 C C . LYS B 1 336 ? 38.513 15.120 53.930 1.00 33.84 336 LYS B C 1
ATOM 4952 O O . LYS B 1 336 ? 37.758 14.844 54.843 1.00 32.94 336 LYS B O 1
ATOM 4958 N N . ALA B 1 337 ? 39.540 15.963 54.046 1.00 31.91 337 ALA B N 1
ATOM 4959 C CA . ALA B 1 337 ? 39.840 16.724 55.251 1.00 34.11 337 ALA B CA 1
ATOM 4960 C C . ALA B 1 337 ? 38.641 17.559 55.845 1.00 35.19 337 ALA B C 1
ATOM 4961 O O . ALA B 1 337 ? 38.514 17.605 57.055 1.00 37.08 337 ALA B O 1
ATOM 4963 N N . LEU B 1 338 ? 37.768 18.155 55.003 1.00 34.61 338 LEU B N 1
ATOM 4964 C CA . LEU B 1 338 ? 36.584 18.907 55.456 1.00 33.77 338 LEU B CA 1
ATOM 4965 C C . LEU B 1 338 ? 35.570 17.983 56.058 1.00 34.30 338 LEU B C 1
ATOM 4966 O O . LEU B 1 338 ? 35.045 18.240 57.181 1.00 33.42 338 LEU B O 1
ATOM 4971 N N . TYR B 1 339 ? 35.299 16.881 55.368 1.00 34.34 339 TYR B N 1
ATOM 4972 C CA . TYR B 1 339 ? 34.318 15.968 55.941 1.00 37.05 339 TYR B CA 1
ATOM 4973 C C . TYR B 1 339 ? 34.851 15.149 57.135 1.00 39.66 339 TYR B C 1
ATOM 4974 O O . TYR B 1 339 ? 34.063 14.736 58.002 1.00 39.81 339 TYR B O 1
ATOM 4983 N N . GLU B 1 340 ? 36.179 15.005 57.183 1.00 41.03 340 GLU B N 1
ATOM 4984 C CA . GLU B 1 340 ? 36.931 14.474 58.318 1.00 44.59 340 GLU B CA 1
ATOM 4985 C C . GLU B 1 340 ? 36.798 15.442 59.520 1.00 44.33 340 GLU B C 1
ATOM 4986 O O . GLU B 1 340 ? 36.608 15.014 60.658 1.00 44.25 340 GLU B O 1
ATOM 4992 N N . ALA B 1 341 ? 36.894 16.750 59.266 1.00 43.66 341 ALA B N 1
ATOM 4993 C CA . ALA B 1 341 ? 36.628 17.714 60.322 1.00 42.83 341 ALA B CA 1
ATOM 4994 C C . ALA B 1 341 ? 35.204 17.621 60.914 1.00 42.26 341 ALA B C 1
ATOM 4995 O O . ALA B 1 341 ? 35.038 17.753 62.109 1.00 41.96 341 ALA B O 1
ATOM 4997 N N . VAL B 1 342 ? 34.208 17.354 60.079 1.00 42.83 342 VAL B N 1
ATOM 4998 C CA . VAL B 1 342 ? 32.822 17.181 60.484 1.00 42.92 342 VAL B CA 1
ATOM 4999 C C . VAL B 1 342 ? 32.690 15.939 61.381 1.00 45.30 342 VAL B C 1
ATOM 5000 O O . VAL B 1 342 ? 32.111 16.009 62.445 1.00 44.51 342 VAL B O 1
ATOM 5004 N N . GLU B 1 343 ? 33.194 14.799 60.889 1.00 48.44 343 GLU B N 1
ATOM 5005 C CA . GLU B 1 343 ? 33.291 13.522 61.620 1.00 49.75 343 GLU B CA 1
ATOM 5006 C C . GLU B 1 343 ? 33.929 13.641 62.992 1.00 49.96 343 GLU B C 1
ATOM 5007 O O . GLU B 1 343 ? 33.368 13.146 63.943 1.00 50.99 343 GLU B O 1
ATOM 5013 N N . LEU B 1 344 ? 35.092 14.271 63.091 1.00 50.49 344 LEU B N 1
ATOM 5014 C CA . LEU B 1 344 ? 35.718 14.560 64.377 1.00 51.76 344 LEU B CA 1
ATOM 5015 C C . LEU B 1 344 ? 34.778 15.339 65.320 1.00 54.18 344 LEU B C 1
ATOM 5016 O O . LEU B 1 344 ? 34.684 15.012 66.487 1.00 54.11 344 LEU B O 1
ATOM 5021 N N . GLU B 1 345 ? 34.083 16.355 64.811 1.00 56.35 345 GLU B N 1
ATOM 5022 C CA . GLU B 1 345 ? 33.160 17.114 65.626 1.00 58.26 345 GLU B CA 1
ATOM 5023 C C . GLU B 1 345 ? 31.980 16.257 66.090 1.00 60.06 345 GLU B C 1
ATOM 5024 O O . GLU B 1 345 ? 31.569 16.362 67.240 1.00 60.70 345 GLU B O 1
ATOM 5030 N N . ARG B 1 346 ? 31.452 15.390 65.235 1.00 61.97 346 ARG B N 1
ATOM 5031 C CA . ARG B 1 346 ? 30.270 14.595 65.617 1.00 64.55 346 ARG B CA 1
ATOM 5032 C C . ARG B 1 346 ? 30.601 13.376 66.535 1.00 65.82 346 ARG B C 1
ATOM 5033 O O . ARG B 1 346 ? 29.758 12.952 67.327 1.00 65.50 346 ARG B O 1
ATOM 5037 N N . THR B 1 347 ? 31.821 12.835 66.448 1.00 67.31 347 THR B N 1
ATOM 5038 C CA . THR B 1 347 ? 32.170 11.598 67.176 1.00 68.56 347 THR B CA 1
ATOM 5039 C C . THR B 1 347 ? 33.334 11.741 68.176 1.00 69.61 347 THR B C 1
ATOM 5040 O O . THR B 1 347 ? 33.329 11.102 69.228 1.00 69.89 347 THR B O 1
ATOM 5044 N N . GLY B 1 348 ? 34.315 12.574 67.855 1.00 70.40 348 GLY B N 1
ATOM 5045 C CA . GLY B 1 348 ? 35.502 12.721 68.691 1.00 71.94 348 GLY B CA 1
ATOM 5046 C C . GLY B 1 348 ? 36.523 11.709 68.203 1.00 73.38 348 GLY B C 1
ATOM 5047 O O . GLY B 1 348 ? 37.520 11.417 68.880 1.00 74.08 348 GLY B O 1
#

GO terms:
  GO:0050585 4-hydroxymandelate synthase activity (F, IDA)
  GO:0005506 iron ion binding (F, IDA)
  GO:0033072 vancomycin biosynthetic process (P, IDA)